Protein 4NOE (pdb70)

Nearest PDB structures (foldseek):
  4noe-assembly1_B-2  TM=1.008E+00  e=4.963E-29  Deinococcus radiodurans
  4noe-assembly1_C-2  TM=1.006E+00  e=1.643E-26  Deinococcus radiodurans
  4noe-assembly1_D-2  TM=1.006E+00  e=1.967E-26  Deinococcus radiodurans
  4noe-assembly1_E-2  TM=9.983E-01  e=3.369E-26  Deinococcus radiodurans
  4hqb-assembly1_A  TM=9.042E-01  e=1.019E-24  Deinococcus radiodurans

Secondary structure (DSSP, 8-state):
-EEEEEE-TT--EEEEEESSGGGHHHHHHHHHHTT-B-S-PPTT-EEE-GGGSTTB-GGGGT-EEE---EEEETTEEEEEEEE--EE-SSSEE--EEEEEEEPPTTS-GGG-EE-GGG-EEEEEEEE-SS---GGGB--/-EEEEEE-TT--EEEEEES-GGGHHHHHHHHHTTT-B-S-PPTT-EEE-GGGSTTB-GGGGT-EE--EEEETTEEEEEEEE--B---B--EEEEEEEPPTTS-GGG-EEEGGGEEEEEEEEE-SS---GGGB--/--EEEEEE-TT--EEEEEES-GGGHHHHHHHHHTTT-B-S-PPTT-EEE-GGGSTTB-GGGGT-EE--EEEETTEEEEEEEE--B--B--EEEEEEEPPTTS-GGG-EE-GGG-EEEEEEEE-SS---GGGB--/---EEEEEE-TTS-EEEEEESSGGGHHHHHHHHHTTT-B-S-PPTTSEEE-GGGSTTB-GGGGT-EE--EEEETTEEEEEEEE------EEEEEEE--TTS-GGG-EEETTTEEEEEEEEE-SS---GGGB--/---EEEEEE-TT--EEEEEES-GGGHHHHHHHHHHTT-B-S-PPTT-EEE-GGGSTTB-GGGGT-EEEE-TT--EEEEETTEEEEEEEE--B---B--EEEEEEEPPTTS-GGG-EE-GGG-EEEEEEEE-SS---GGGB--

GO terms:
  GO:0045002 double-strand break repair via single-strand annealing (P, IDA)
  GO:0003697 single-stranded DNA binding (F, IDA)
  GO:0071465 cellular response to desiccation (P, IEP)
  GO:0071480 cellular response to gamma radiation (P, IEP)
  GO:0006281 DNA repair (P, IMP)

Foldseek 3Di:
DDKFWKQALVRDTDIDDDPDPVCVQVVQLVRLCRLIAGDDQPAVAAEAAQVCPPFFRNSSGSWDWDDCTWIAHSNDTWHWDWDDFDPDPVDGRFTKIWTKDWDDPPDDPSQWDADPPRTTIGGHYMHYHDDDDPSRGDD/DDKFWKLALVRDTDIDDDPDPVCVQVVLLVRLCRQIAGDDQPAVAAEAALVCPPFFSNSSGSWDVPVWIAHSRDTWDWDWDDAVVCGGFTKIWTKDWDDPPDDPRQWDADPPRTTIGGHYMHHHDDDDPSRGDD/DKDKFWKQALVRDIDIDIDPDPVCVQVVQLVRLCRQIAGDDQPAVAAEAAQVCPPFFSNSSGSWDVPVWIAHSRDTWDWDWAPCDVDDFTKIWTKDWDDPPDDPRQWCADPPRTTIGTHYMHYHDDDDPSRGDD/DQKDKFWKLALVRDTDIDIDHGNVCVQVVQLVRLCRQIAGDDAPAVAAEAAQVCPPFFSNSSGSWDVPVWIAHSRDTWDWDWAPPPPFTKIWTKDWDDPPDDPRQWDADPPRTTIGTHYMHHHDDDDPSRGDD/DQKDKFWKLALVRDTDIDIDPHPVCVQVVQLVRLCRLIAGDDQPAVAAEAALVQPVFFSNSSGSKDWDADPVGFTWIAHSRDTWGWDWAPADPVGDFTKIWTKDWDDPPDDPSQWDQDPPRTTIGGHYMHGHDDDDPSRGDD

B-factor: mean 28.87, std 12.93, range [7.07, 87.09]

Sequence (682 aa):
MLQIEFITDLGARVTVNVEHESRLLDVQRHYGRLGWTSGEIPSGGYQFPIENEADFDWSLIGARKWKEELVIHRGHAYRRRELEAVDSRKLKLPAAIKYSRGAKVSDPQHVREKADGDIEYVSLAIFRGGKRQERYAVPMLQIEFITDLGARVTVNVEHESRLLDVQRHYGRLGWTSGEIPSGGYQFPIENEADFDWSLIGARKWELVIHRGHAYRRRELEAVDLKLPAAIKYSRGAKVSDPQHVREKADGDIEYVSLAIFRGGKRQERYAVPTMLQIEFITDLGARVTVNVEHESRLLDVQRHYGRLGWTSGEIPSGGYQFPIENEADFDWSLIGARKWELVIHRGHAYRRRELEAVDKLPAAIKYSRGAKVSDPQHVREKADGDIEYVSLAIFRGGKRQERYAVPFTMLQIEFITDLGARVTVNVEHESRLLDVQRHYGRLGWTSGEIPSGGYQFPIENEADFDWSLIGARKWELVIHRGHAYRRRELEAVLPAAIKYSRGAKVSDPQHVREKADGDIEYVSLAIFRGGKRQERYAVPFTMLQIEFITDLGARVTVNVEHESRLLDVQRHYGRLGWTSGEIPSGGYQFPIENEADFDWSLIGARKWKSPEGEELVIHRGHAYRRRELEAVDLKLPAAIKYSRGAKVSDPQHVREKADGDIEYVSLAIFRGGKRQERYAVP

InterPro domains:
  IPR024305 Single-stranded DNA binding protein DdrB-like [PF12747] (3-133)

Structure (mmCIF, N/CA/C/O backbone):
data_4NOE
#
_entry.id   4NOE
#
_cell.length_a   131.760
_cell.length_b   131.760
_cell.length_c   102.280
_cell.angle_alpha   90.00
_cell.angle_beta   90.00
_cell.angle_gamma   90.00
#
_symmetry.space_group_name_H-M   'P 42 21 2'
#
loop_
_entity.id
_entity.type
_entity.pdbx_description
1 polymer 'Single-stranded DNA-binding protein DdrB'
2 polymer "5'-D(*TP*TP*GP*CP*GP*CP*TP*TP*GP*CP*GP*CP*TP*TP*GP*CP*GP*CP*TP*TP*GP*CP*GP*CP*TP*TP*GP*CP*GP*CP)-3'"
3 non-polymer 'CALCIUM ION'
4 water water
#
loop_
_atom_site.group_PDB
_atom_site.id
_atom_site.type_symbol
_atom_site.label_atom_id
_atom_site.label_alt_id
_atom_site.label_comp_id
_atom_site.label_asym_id
_atom_site.label_entity_id
_atom_site.label_seq_id
_atom_site.pdbx_PDB_ins_code
_atom_site.Cartn_x
_atom_site.Cartn_y
_atom_site.Cartn_z
_atom_site.occupancy
_atom_site.B_iso_or_equiv
_atom_site.auth_seq_id
_atom_site.auth_comp_id
_atom_site.auth_asym_id
_atom_site.auth_atom_id
_atom_site.pdbx_PDB_model_num
ATOM 1 N N . MET A 1 5 ? 20.369 88.143 6.433 1.00 35.73 1 MET A N 1
ATOM 2 C CA . MET A 1 5 ? 19.599 87.879 7.652 1.00 41.52 1 MET A CA 1
ATOM 3 C C . MET A 1 5 ? 20.412 88.113 8.935 1.00 35.89 1 MET A C 1
ATOM 4 O O . MET A 1 5 ? 21.579 87.723 9.033 1.00 33.70 1 MET A O 1
ATOM 6 N N . LEU A 1 6 ? 19.783 88.764 9.908 1.00 28.99 2 LEU A N 1
ATOM 7 C CA . LEU A 1 6 ? 20.382 88.963 11.222 1.00 24.95 2 LEU A CA 1
ATOM 8 C C . LEU A 1 6 ? 19.487 88.324 12.259 1.00 25.00 2 LEU A C 1
ATOM 9 O O . LEU A 1 6 ? 18.318 88.025 11.993 1.00 19.54 2 LEU A O 1
ATOM 14 N N . GLN A 1 7 ? 20.042 88.132 13.449 1.00 15.24 3 GLN A N 1
ATOM 15 C CA . GLN A 1 7 ? 19.246 87.783 14.616 1.00 20.83 3 GLN A CA 1
ATOM 16 C C . GLN A 1 7 ? 19.543 88.824 15.674 1.00 24.84 3 GLN A C 1
ATOM 17 O O . GLN A 1 7 ? 20.696 89.230 15.841 1.00 22.43 3 GLN A O 1
ATOM 23 N N . ILE A 1 8 ? 18.514 89.263 16.386 1.00 13.26 4 ILE A N 1
ATOM 24 C CA . ILE A 1 8 ? 18.743 90.132 17.528 1.00 12.76 4 ILE A CA 1
ATOM 25 C C . ILE A 1 8 ? 18.158 89.485 18.777 1.00 17.39 4 ILE A C 1
ATOM 26 O O . ILE A 1 8 ? 17.035 88.951 18.749 1.00 21.16 4 ILE A O 1
ATOM 31 N N . GLU A 1 9 ? 18.935 89.502 19.859 1.00 17.15 5 GLU A N 1
ATOM 32 C CA . GLU A 1 9 ? 18.506 88.935 21.131 1.00 19.75 5 GLU A CA 1
ATOM 33 C C . GLU A 1 9 ? 17.964 90.024 22.042 1.00 29.74 5 GLU A C 1
ATOM 34 O O . GLU A 1 9 ? 18.660 91.006 22.330 1.00 16.65 5 GLU A O 1
ATOM 40 N N . PHE A 1 10 ? 16.750 89.811 22.539 1.00 11.02 6 PHE A N 1
ATOM 41 C CA . PHE A 1 10 ? 16.078 90.776 23.385 1.00 15.49 6 PHE A CA 1
ATOM 42 C C . PHE A 1 10 ? 15.928 90.193 24.784 1.00 17.15 6 PHE A C 1
ATOM 43 O O . PHE A 1 10 ? 16.018 88.987 24.962 1.00 11.75 6 PHE A O 1
ATOM 51 N N . ILE A 1 11 ? 15.712 91.067 25.762 1.00 13.45 7 ILE A N 1
ATOM 52 C CA . ILE A 1 11 ? 15.178 90.694 27.060 1.00 12.45 7 ILE A CA 1
ATOM 53 C C . ILE A 1 11 ? 13.801 91.329 27.062 1.00 18.33 7 ILE A C 1
ATOM 54 O O . ILE A 1 11 ? 13.676 92.552 26.873 1.00 10.48 7 ILE A O 1
ATOM 59 N N . THR A 1 12 ? 12.755 90.523 27.226 1.00 13.91 8 THR A N 1
ATOM 60 C CA . THR A 1 12 ? 11.406 91.078 27.117 1.00 11.95 8 THR A CA 1
ATOM 61 C C . THR A 1 12 ? 11.026 91.870 28.353 1.00 13.78 8 THR A C 1
ATOM 62 O O . THR A 1 12 ? 11.828 92.038 29.287 1.00 11.86 8 THR A O 1
ATOM 66 N N . ASP A 1 13 ? 9.796 92.377 28.347 1.00 17.58 9 ASP A N 1
ATOM 67 C CA . ASP A 1 13 ? 9.260 93.105 29.489 1.00 20.02 9 ASP A CA 1
ATOM 68 C C . ASP A 1 13 ? 9.062 92.153 30.661 1.00 18.14 9 ASP A C 1
ATOM 69 O O . ASP A 1 13 ? 8.889 92.583 31.792 1.00 21.30 9 ASP A O 1
ATOM 74 N N . LEU A 1 14 ? 9.095 90.852 30.389 1.00 18.37 10 LEU A N 1
ATOM 75 C CA . LEU A 1 14 ? 8.990 89.848 31.448 1.00 16.96 10 LEU A CA 1
ATOM 76 C C . LEU A 1 14 ? 10.370 89.278 31.810 1.00 20.88 10 LEU A C 1
ATOM 77 O O . LEU A 1 14 ? 10.474 88.308 32.579 1.00 19.98 10 LEU A O 1
ATOM 82 N N . GLY A 1 15 ? 11.436 89.872 31.262 1.00 15.37 11 GLY A N 1
ATOM 83 C CA . GLY A 1 15 ? 12.790 89.378 31.529 1.00 10.14 11 GLY A CA 1
ATOM 84 C C . GLY A 1 15 ? 13.226 88.178 30.694 1.00 15.96 11 GLY A C 1
ATOM 85 O O . GLY A 1 15 ? 14.364 87.706 30.818 1.00 18.01 11 GLY A O 1
ATOM 86 N N . ALA A 1 16 ? 12.345 87.682 29.824 1.00 11.56 12 ALA A N 1
ATOM 87 C CA . ALA A 1 16 ? 12.685 86.484 29.042 1.00 12.69 12 ALA A CA 1
ATOM 88 C C . ALA A 1 16 ? 13.692 86.768 27.938 1.00 15.18 12 ALA A C 1
ATOM 89 O O . ALA A 1 16 ? 13.697 87.849 27.340 1.00 10.57 12 ALA A O 1
ATOM 91 N N . ARG A 1 17 ? 14.551 85.788 27.679 1.00 17.65 13 ARG A N 1
ATOM 92 C CA . ARG A 1 17 ? 15.592 85.925 26.675 1.00 18.93 13 ARG A CA 1
ATOM 93 C C . ARG A 1 17 ? 15.099 85.378 25.340 1.00 14.92 13 ARG A C 1
ATOM 94 O O . ARG A 1 17 ? 15.035 84.162 25.126 1.00 15.24 13 ARG A O 1
ATOM 102 N N . VAL A 1 18 ? 14.758 86.292 24.444 1.00 14.38 14 VAL A N 1
ATOM 103 C CA . VAL A 1 18 ? 14.072 85.950 23.205 1.00 13.52 14 VAL A CA 1
ATOM 104 C C . VAL A 1 18 ? 14.871 86.415 21.982 1.00 19.94 14 VAL A C 1
ATOM 105 O O . VAL A 1 18 ? 15.330 87.563 21.922 1.00 20.17 14 VAL A O 1
ATOM 109 N N . THR A 1 19 ? 15.029 85.532 21.003 1.00 12.10 15 THR A N 1
ATOM 110 C CA . THR A 1 19 ? 15.747 85.885 19.783 1.00 18.15 15 THR A CA 1
ATOM 111 C C . THR A 1 19 ? 14.789 86.065 18.609 1.00 20.19 15 THR A C 1
ATOM 112 O O . THR A 1 19 ? 13.890 85.235 18.389 1.00 18.27 15 THR A O 1
ATOM 116 N N . VAL A 1 20 ? 14.993 87.156 17.870 1.00 17.01 16 VAL A N 1
ATOM 117 C CA . VAL A 1 20 ? 14.167 87.526 16.718 1.00 17.07 16 VAL A CA 1
ATOM 118 C C . VAL A 1 20 ? 14.987 87.467 15.436 1.00 18.22 16 VAL A C 1
ATOM 119 O O . VAL A 1 20 ? 16.142 87.906 15.407 1.00 14.37 16 VAL A O 1
ATOM 123 N N . ASN A 1 21 ? 14.393 86.930 14.376 1.00 20.85 17 ASN A N 1
ATOM 124 C CA . ASN A 1 21 ? 15.030 86.939 13.069 1.00 24.82 17 ASN A CA 1
ATOM 125 C C . ASN A 1 21 ? 14.612 88.146 12.248 1.00 25.77 17 ASN A C 1
ATOM 126 O O . ASN A 1 21 ? 13.444 88.533 12.227 1.00 30.72 17 ASN A O 1
ATOM 131 N N . VAL A 1 22 ? 15.600 88.746 11.595 1.00 21.49 18 VAL A N 1
ATOM 132 C CA . VAL A 1 22 ? 15.416 89.947 10.796 1.00 29.56 18 VAL A CA 1
ATOM 133 C C . VAL A 1 22 ? 15.921 89.617 9.391 1.00 35.76 18 VAL A C 1
ATOM 134 O O . VAL A 1 22 ? 17.097 89.266 9.206 1.00 33.01 18 VAL A O 1
ATOM 138 N N . GLU A 1 23 ? 15.028 89.696 8.413 1.00 41.50 19 GLU A N 1
ATOM 139 C CA . GLU A 1 23 ? 15.306 89.168 7.073 1.00 45.11 19 GLU A CA 1
ATOM 140 C C . GLU A 1 23 ? 16.419 89.923 6.357 1.00 44.91 19 GLU A C 1
ATOM 141 O O . GLU A 1 23 ? 17.194 89.330 5.604 1.00 50.62 19 GLU A O 1
ATOM 143 N N . HIS A 1 24 ? 16.498 91.227 6.596 1.00 37.49 20 HIS A N 1
ATOM 144 C CA . HIS A 1 24 ? 17.531 92.053 5.980 1.00 41.38 20 HIS A CA 1
ATOM 145 C C . HIS A 1 24 ? 17.974 93.161 6.928 1.00 41.18 20 HIS A C 1
ATOM 146 O O . HIS A 1 24 ? 17.158 93.718 7.666 1.00 43.35 20 HIS A O 1
ATOM 148 N N . GLU A 1 25 ? 19.264 93.483 6.886 1.00 34.69 21 GLU A N 1
ATOM 149 C CA . GLU A 1 25 ? 19.894 94.384 7.854 1.00 32.45 21 GLU A CA 1
ATOM 150 C C . GLU A 1 25 ? 19.394 95.829 7.820 1.00 36.24 21 GLU A C 1
ATOM 151 O O . GLU A 1 25 ? 19.578 96.576 8.789 1.00 36.15 21 GLU A O 1
ATOM 153 N N . SER A 1 26 ? 18.774 96.223 6.710 1.00 31.25 22 SER A N 1
ATOM 154 C CA . SER A 1 26 ? 18.255 97.582 6.564 1.00 36.93 22 SER A CA 1
ATOM 155 C C . SER A 1 26 ? 17.062 97.769 7.490 1.00 40.00 22 SER A C 1
ATOM 156 O O . SER A 1 26 ? 16.709 98.895 7.855 1.00 39.54 22 SER A O 1
ATOM 159 N N . ARG A 1 27 ? 16.447 96.655 7.873 1.00 31.01 23 ARG A N 1
ATOM 160 C CA . ARG A 1 27 ? 15.298 96.700 8.759 1.00 29.12 23 ARG A CA 1
ATOM 161 C C . ARG A 1 27 ? 15.686 96.608 10.234 1.00 27.53 23 ARG A C 1
ATOM 162 O O . ARG A 1 27 ? 14.801 96.605 11.104 1.00 29.20 23 ARG A O 1
ATOM 164 N N . LEU A 1 28 ? 16.988 96.546 10.524 1.00 25.53 24 LEU A N 1
ATOM 165 C CA . LEU A 1 28 ? 17.451 96.334 11.910 1.00 21.47 24 LEU A CA 1
ATOM 166 C C . LEU A 1 28 ? 16.828 97.312 12.904 1.00 23.21 24 LEU A C 1
ATOM 167 O O . LEU A 1 28 ? 16.220 96.892 13.895 1.00 20.61 24 LEU A O 1
ATOM 172 N N . LEU A 1 29 ? 16.970 98.607 12.629 1.00 22.64 25 LEU A N 1
ATOM 173 C CA . LEU A 1 29 ? 16.470 99.639 13.541 1.00 24.06 25 LEU A CA 1
ATOM 174 C C . LEU A 1 29 ? 14.943 99.644 13.661 1.00 25.48 25 LEU A C 1
ATOM 175 O O . LEU A 1 29 ? 14.410 99.956 14.728 1.00 28.97 25 LEU A O 1
ATOM 180 N N . ASP A 1 30 ? 14.250 99.287 12.580 1.00 21.66 26 ASP A N 1
ATOM 181 C CA . ASP A 1 30 ? 12.783 99.154 12.600 1.00 20.80 26 ASP A CA 1
ATOM 182 C C . ASP A 1 30 ? 12.339 98.102 13.616 1.00 21.07 26 ASP A C 1
ATOM 183 O O . ASP A 1 30 ? 11.367 98.305 14.361 1.00 17.46 26 ASP A O 1
ATOM 188 N N . VAL A 1 31 ? 13.045 96.976 13.615 1.00 14.62 27 VAL A N 1
ATOM 189 C CA . VAL A 1 31 ? 12.757 95.865 14.510 1.00 15.25 27 VAL A CA 1
ATOM 190 C C . VAL A 1 31 ? 13.123 96.248 15.945 1.00 17.79 27 VAL A C 1
ATOM 191 O O . VAL A 1 31 ? 12.442 95.848 16.892 1.00 14.96 27 VAL A O 1
ATOM 195 N N . GLN A 1 32 ? 14.183 97.040 16.104 1.00 16.59 28 GLN A N 1
ATOM 196 C CA . GLN A 1 32 ? 14.577 97.507 17.434 1.00 23.44 28 GLN A CA 1
ATOM 197 C C . GLN A 1 32 ? 13.536 98.453 18.005 1.00 20.13 28 GLN A C 1
ATOM 198 O O . GLN A 1 32 ? 13.182 98.349 19.173 1.00 18.03 28 GLN A O 1
ATOM 204 N N . ARG A 1 33 ? 13.054 99.378 17.179 1.00 17.79 29 ARG A N 1
ATOM 205 C CA . ARG A 1 33 ? 11.983 100.283 17.580 1.00 20.70 29 ARG A CA 1
ATOM 206 C C . ARG A 1 33 ? 10.694 99.540 17.936 1.00 19.63 29 ARG A C 1
ATOM 207 O O . ARG A 1 33 ? 10.046 99.846 18.940 1.00 21.79 29 ARG A O 1
ATOM 215 N N . HIS A 1 34 ? 10.318 98.586 17.093 1.00 16.52 30 HIS A N 1
ATOM 216 C CA . HIS A 1 34 ? 9.073 97.842 17.269 1.00 15.42 30 HIS A CA 1
ATOM 217 C C . HIS A 1 34 ? 9.016 97.136 18.617 1.00 17.55 30 HIS A C 1
ATOM 218 O O . HIS A 1 34 ? 8.047 97.276 19.352 1.00 19.45 30 HIS A O 1
ATOM 225 N N . TYR A 1 35 ? 10.051 96.372 18.945 1.00 21.89 31 TYR A N 1
ATOM 226 C CA . TYR A 1 35 ? 10.042 95.651 20.214 1.00 22.60 31 TYR A CA 1
ATOM 227 C C . TYR A 1 35 ? 10.418 96.552 21.393 1.00 16.50 31 TYR A C 1
ATOM 228 O O . TYR A 1 35 ? 9.983 96.324 22.519 1.00 11.81 31 TYR A O 1
ATOM 237 N N . GLY A 1 36 ? 11.224 97.577 21.138 1.00 13.59 32 GLY A N 1
ATOM 238 C CA . GLY A 1 36 ? 11.603 98.507 22.191 1.00 16.23 32 GLY A CA 1
ATOM 239 C C . GLY A 1 36 ? 10.408 99.295 22.703 1.00 21.58 32 GLY A C 1
ATOM 240 O O . GLY A 1 36 ? 10.357 99.709 23.876 1.00 16.35 32 GLY A O 1
ATOM 241 N N . ARG A 1 37 ? 9.436 99.504 21.818 1.00 14.78 33 ARG A N 1
ATOM 242 C CA . ARG A 1 37 ? 8.192 100.141 22.208 1.00 18.68 33 ARG A CA 1
ATOM 243 C C . ARG A 1 37 ? 7.453 99.246 23.209 1.00 23.32 33 ARG A C 1
ATOM 244 O O . ARG A 1 37 ? 6.772 99.743 24.099 1.00 23.81 33 ARG A O 1
ATOM 247 N N . LEU A 1 38 ? 7.611 97.930 23.067 1.00 21.91 34 LEU A N 1
ATOM 248 C CA . LEU A 1 38 ? 7.057 96.978 24.028 1.00 24.86 34 LEU A CA 1
ATOM 249 C C . LEU A 1 38 ? 7.901 96.855 25.295 1.00 23.53 34 LEU A C 1
ATOM 250 O O . LEU A 1 38 ? 7.623 96.010 26.143 1.00 29.23 34 LEU A O 1
ATOM 255 N N . GLY A 1 39 ? 8.933 97.680 25.431 1.00 17.02 35 GLY A N 1
ATOM 256 C CA . GLY A 1 39 ? 9.744 97.635 26.639 1.00 12.21 35 GLY A CA 1
ATOM 257 C C . GLY A 1 39 ? 10.832 96.575 26.555 1.00 22.72 35 GLY A C 1
ATOM 258 O O . GLY A 1 39 ? 11.544 96.347 27.533 1.00 19.33 35 GLY A O 1
ATOM 259 N N . TRP A 1 40 ? 10.975 95.924 25.398 1.00 17.19 36 TRP A N 1
ATOM 260 C CA . TRP A 1 40 ? 12.043 94.946 25.244 1.00 14.00 36 TRP A CA 1
ATOM 261 C C . TRP A 1 40 ? 13.379 95.677 25.074 1.00 16.43 36 TRP A C 1
ATOM 262 O O . TRP A 1 40 ? 13.448 96.737 24.454 1.00 19.68 36 TRP A O 1
ATOM 273 N N . THR A 1 41 ? 14.444 95.107 25.617 1.00 16.12 37 THR A N 1
ATOM 274 C CA . THR A 1 41 ? 15.761 95.694 25.461 1.00 15.77 37 THR A CA 1
ATOM 275 C C . THR A 1 41 ? 16.716 94.649 24.906 1.00 20.29 37 THR A C 1
ATOM 276 O O . THR A 1 41 ? 16.501 93.438 25.077 1.00 15.95 37 THR A O 1
ATOM 280 N N . SER A 1 42 ? 17.767 95.110 24.234 1.00 10.89 38 SER A N 1
ATOM 281 C CA . SER A 1 42 ? 18.768 94.197 23.710 1.00 18.13 38 SER A CA 1
ATOM 282 C C . SER A 1 42 ? 20.137 94.638 24.220 1.00 18.11 38 SER A C 1
ATOM 283 O O . SER A 1 42 ? 20.535 95.796 24.046 1.00 14.49 38 SER A O 1
ATOM 286 N N . GLY A 1 43 ? 20.847 93.726 24.871 1.00 16.45 39 GLY A N 1
ATOM 287 C CA . GLY A 1 43 ? 22.149 94.052 25.433 1.00 19.57 39 GLY A CA 1
ATOM 288 C C . GLY A 1 43 ? 22.030 94.734 26.788 1.00 20.61 39 GLY A C 1
ATOM 289 O O . GLY A 1 43 ? 20.941 94.821 27.352 1.00 22.89 39 GLY A O 1
ATOM 290 N N . GLU A 1 44 ? 23.145 95.226 27.309 1.00 19.63 40 GLU A N 1
ATOM 291 C CA . GLU A 1 44 ? 23.158 95.821 28.643 1.00 25.88 40 GLU A CA 1
ATOM 292 C C . GLU A 1 44 ? 23.302 97.323 28.531 1.00 21.06 40 GLU A C 1
ATOM 293 O O . GLU A 1 44 ? 23.718 97.830 27.488 1.00 21.54 40 GLU A O 1
ATOM 299 N N . ILE A 1 45 ? 22.982 98.043 29.598 1.00 18.66 41 ILE A N 1
ATOM 300 C CA . ILE A 1 45 ? 23.377 99.448 29.663 1.00 16.81 41 ILE A CA 1
ATOM 301 C C . ILE A 1 45 ? 24.902 99.478 29.757 1.00 18.68 41 ILE A C 1
ATOM 302 O O . ILE A 1 45 ? 25.468 98.886 30.663 1.00 12.67 41 ILE A O 1
ATOM 307 N N . PRO A 1 46 ? 25.580 100.142 28.802 1.00 14.45 42 PRO A N 1
ATOM 308 C CA . PRO A 1 46 ? 27.041 100.227 28.900 1.00 15.04 42 PRO A CA 1
ATOM 309 C C . PRO A 1 46 ? 27.414 100.930 30.206 1.00 15.58 42 PRO A C 1
ATOM 310 O O . PRO A 1 46 ? 26.610 101.746 30.702 1.00 15.03 42 PRO A O 1
ATOM 314 N N . SER A 1 47 ? 28.576 100.603 30.778 1.00 16.91 43 SER A N 1
ATOM 315 C CA . SER A 1 47 ? 29.017 101.265 32.011 1.00 16.94 43 SER A CA 1
ATOM 316 C C . SER A 1 47 ? 29.105 102.765 31.770 1.00 14.56 43 SER A C 1
ATOM 317 O O . SER A 1 47 ? 29.583 103.211 30.728 1.00 14.63 43 SER A O 1
ATOM 320 N N . GLY A 1 48 ? 28.598 103.550 32.711 1.00 13.93 44 GLY A N 1
ATOM 321 C CA . GLY A 1 48 ? 28.567 104.984 32.523 1.00 13.35 44 GLY A CA 1
ATOM 322 C C . GLY A 1 48 ? 27.318 105.457 31.815 1.00 14.55 44 GLY A C 1
ATOM 323 O O . GLY A 1 48 ? 27.051 106.659 31.772 1.00 10.09 44 GLY A O 1
ATOM 324 N N . GLY A 1 49 ? 26.549 104.520 31.271 1.00 16.26 45 GLY A N 1
ATOM 325 C CA . GLY A 1 49 ? 25.374 104.871 30.479 1.00 15.34 45 GLY A CA 1
ATOM 326 C C . GLY A 1 49 ? 25.703 104.785 28.998 1.00 13.55 45 GLY A C 1
ATOM 327 O O . GLY A 1 49 ? 26.887 104.777 28.615 1.00 15.06 45 GLY A O 1
ATOM 328 N N . TYR A 1 50 ? 24.680 104.685 28.152 1.00 10.28 46 TYR A N 1
ATOM 329 C CA . TYR A 1 50 ? 24.921 104.821 26.728 1.00 15.43 46 TYR A CA 1
ATOM 330 C C . TYR A 1 50 ? 25.535 106.207 26.519 1.00 21.14 46 TYR A C 1
ATOM 331 O O . TYR A 1 50 ? 25.223 107.157 27.246 1.00 22.83 46 TYR A O 1
ATOM 340 N N . GLN A 1 51 ? 26.414 106.329 25.539 1.00 23.03 47 GLN A N 1
ATOM 341 C CA . GLN A 1 51 ? 26.908 107.643 25.158 1.00 21.12 47 GLN A CA 1
ATOM 342 C C . GLN A 1 51 ? 26.383 107.991 23.762 1.00 22.63 47 GLN A C 1
ATOM 343 O O . GLN A 1 51 ? 26.675 107.283 22.801 1.00 22.71 47 GLN A O 1
ATOM 345 N N . PHE A 1 52 ? 25.591 109.058 23.656 1.00 20.37 48 PHE A N 1
ATOM 346 C CA . PHE A 1 52 ? 25.020 109.494 22.371 1.00 23.24 48 PHE A CA 1
ATOM 347 C C . PHE A 1 52 ? 25.408 110.947 22.029 1.00 20.92 48 PHE A C 1
ATOM 348 O O . PHE A 1 52 ? 25.778 111.716 22.918 1.00 16.07 48 PHE A O 1
ATOM 356 N N . PRO A 1 53 ? 25.334 111.327 20.740 1.00 17.30 49 PRO A N 1
ATOM 357 C CA . PRO A 1 53 ? 25.733 112.698 20.380 1.00 26.22 49 PRO A CA 1
ATOM 358 C C . PRO A 1 53 ? 24.812 113.736 21.015 1.00 25.79 49 PRO A C 1
ATOM 359 O O . PRO A 1 53 ? 23.610 113.468 21.150 1.00 26.27 49 PRO A O 1
ATOM 363 N N . ILE A 1 54 ? 25.349 114.896 21.392 1.00 13.87 50 ILE A N 1
ATOM 364 C CA . ILE A 1 54 ? 24.533 115.891 22.082 1.00 24.74 50 ILE A CA 1
ATOM 365 C C . ILE A 1 54 ? 23.360 116.350 21.206 1.00 25.70 50 ILE A C 1
ATOM 366 O O . ILE A 1 54 ? 22.243 116.541 21.693 1.00 19.40 50 ILE A O 1
ATOM 371 N N . GLU A 1 55 ? 23.589 116.486 19.907 1.00 24.21 51 GLU A N 1
ATOM 372 C CA . GLU A 1 55 ? 22.516 116.977 19.053 1.00 29.97 51 GLU A CA 1
ATOM 373 C C . GLU A 1 55 ? 21.537 115.863 18.695 1.00 25.14 51 GLU A C 1
ATOM 374 O O . GLU A 1 55 ? 20.665 116.037 17.845 1.00 29.06 51 GLU A O 1
ATOM 380 N N . ASN A 1 56 ? 21.662 114.719 19.357 1.00 23.13 52 ASN A N 1
ATOM 381 C CA . ASN A 1 56 ? 20.630 113.690 19.230 1.00 22.79 52 ASN A CA 1
ATOM 382 C C . ASN A 1 56 ? 19.623 113.720 20.369 1.00 25.29 52 ASN A C 1
ATOM 383 O O . ASN A 1 56 ? 18.581 113.074 20.289 1.00 23.25 52 ASN A O 1
ATOM 388 N N . GLU A 1 57 ? 19.922 114.496 21.412 1.00 24.48 53 GLU A N 1
ATOM 389 C CA . GLU A 1 57 ? 19.110 114.481 22.631 1.00 24.43 53 GLU A CA 1
ATOM 390 C C . GLU A 1 57 ? 17.668 114.955 22.435 1.00 18.09 53 GLU A C 1
ATOM 391 O O . GLU A 1 57 ? 16.736 114.300 22.895 1.00 17.10 53 GLU A O 1
ATOM 397 N N . ALA A 1 58 ? 17.483 116.079 21.750 1.00 21.24 54 ALA A N 1
ATOM 398 C CA . ALA A 1 58 ? 16.164 116.726 21.682 1.00 24.27 54 ALA A CA 1
ATOM 399 C C . ALA A 1 58 ? 15.072 115.839 21.091 1.00 23.76 54 ALA A C 1
ATOM 400 O O . ALA A 1 58 ? 13.915 115.887 21.535 1.00 26.84 54 ALA A O 1
ATOM 402 N N . ASP A 1 59 ? 15.443 115.018 20.108 1.00 28.48 55 ASP A N 1
ATOM 403 C CA . ASP A 1 59 ? 14.464 114.196 19.400 1.00 18.72 55 ASP A CA 1
ATOM 404 C C . ASP A 1 59 ? 14.852 112.728 19.363 1.00 21.28 55 ASP A C 1
ATOM 405 O O . ASP A 1 59 ? 14.478 111.985 18.435 1.00 15.93 55 ASP A O 1
ATOM 410 N N . PHE A 1 60 ? 15.589 112.301 20.382 1.00 21.28 56 PHE A N 1
ATOM 411 C CA . PHE A 1 60 ? 16.068 110.930 20.448 1.00 17.85 56 PHE A CA 1
ATOM 412 C C . PHE A 1 60 ? 14.916 109.934 20.516 1.00 19.85 56 PHE A C 1
ATOM 413 O O . PHE A 1 60 ? 13.942 110.145 21.233 1.00 23.59 56 PHE A O 1
ATOM 421 N N . ASP A 1 61 ? 15.021 108.848 19.762 1.00 26.13 57 ASP A N 1
ATOM 422 C CA . ASP A 1 61 ? 13.982 107.820 19.809 1.00 25.06 57 ASP A CA 1
ATOM 423 C C . ASP A 1 61 ? 14.258 106.800 20.908 1.00 19.03 57 ASP A C 1
ATOM 424 O O . ASP A 1 61 ? 14.963 105.802 20.696 1.00 15.01 57 ASP A O 1
ATOM 429 N N . TRP A 1 62 ? 13.665 107.022 22.069 1.00 17.72 58 TRP A N 1
ATOM 430 C CA . TRP A 1 62 ? 13.955 106.182 23.222 1.00 19.95 58 TRP A CA 1
ATOM 431 C C . TRP A 1 62 ? 13.608 104.702 23.040 1.00 21.16 58 TRP A C 1
ATOM 432 O O . TRP A 1 62 ? 14.182 103.850 23.714 1.00 18.44 58 TRP A O 1
ATOM 443 N N . SER A 1 63 ? 12.688 104.384 22.132 1.00 11.93 59 SER A N 1
ATOM 444 C CA . SER A 1 63 ? 12.312 102.979 21.940 1.00 17.40 59 SER A CA 1
ATOM 445 C C . SER A 1 63 ? 13.489 102.167 21.424 1.00 13.39 59 SER A C 1
ATOM 446 O O . SER A 1 63 ? 13.487 100.935 21.504 1.00 18.74 59 SER A O 1
ATOM 449 N N . LEU A 1 64 ? 14.492 102.857 20.886 1.00 13.73 60 LEU A N 1
ATOM 450 C CA . LEU A 1 64 ? 15.695 102.197 20.371 1.00 13.49 60 LEU A CA 1
ATOM 451 C C . LEU A 1 64 ? 16.431 101.451 21.489 1.00 21.35 60 LEU A C 1
ATOM 452 O O . LEU A 1 64 ? 17.131 100.475 21.233 1.00 19.01 60 LEU A O 1
ATOM 457 N N . ILE A 1 65 ? 16.281 101.913 22.726 1.00 22.03 61 ILE A N 1
ATOM 458 C CA . ILE A 1 65 ? 16.875 101.207 23.858 1.00 14.63 61 ILE A CA 1
ATOM 459 C C . ILE A 1 65 ? 15.769 100.693 24.785 1.00 23.59 61 ILE A C 1
ATOM 460 O O . ILE A 1 65 ? 15.999 100.420 25.969 1.00 17.79 61 ILE A O 1
ATOM 465 N N . GLY A 1 66 ? 14.560 100.570 24.246 1.00 19.84 62 GLY A N 1
ATOM 466 C CA . GLY A 1 66 ? 13.460 100.016 25.018 1.00 20.64 62 GLY A CA 1
ATOM 467 C C . GLY A 1 66 ? 12.988 100.903 26.154 1.00 15.18 62 GLY A C 1
ATOM 468 O O . GLY A 1 66 ? 12.381 100.427 27.110 1.00 16.19 62 GLY A O 1
ATOM 469 N N . ALA A 1 67 ? 13.263 102.197 26.048 1.00 18.72 63 ALA A N 1
ATOM 470 C CA . ALA A 1 67 ? 12.832 103.160 27.051 1.00 16.87 63 ALA A CA 1
ATOM 471 C C . ALA A 1 67 ? 11.671 103.992 26.514 1.00 18.62 63 ALA A C 1
ATOM 472 O O . ALA A 1 67 ? 11.380 103.939 25.328 1.00 14.02 63 ALA A O 1
ATOM 474 N N . ARG A 1 68 ? 11.022 104.765 27.383 1.00 17.83 64 ARG A N 1
ATOM 475 C CA . ARG A 1 68 ? 9.986 105.705 26.956 1.00 18.87 64 ARG A CA 1
ATOM 476 C C . ARG A 1 68 ? 9.905 106.917 27.880 1.00 20.58 64 ARG A C 1
ATOM 477 O O . ARG A 1 68 ? 10.198 106.809 29.067 1.00 18.58 64 ARG A O 1
ATOM 485 N N . LYS A 1 69 ? 9.487 108.061 27.344 1.00 23.63 65 LYS A N 1
ATOM 486 C CA . LYS A 1 69 ? 9.251 109.251 28.171 1.00 30.90 65 LYS A CA 1
ATOM 487 C C . LYS A 1 69 ? 7.920 109.175 28.931 1.00 33.46 65 LYS A C 1
ATOM 488 O O . LYS A 1 69 ? 6.968 108.561 28.459 1.00 31.16 65 LYS A O 1
ATOM 490 N N . TRP A 1 70 ? 7.870 109.784 30.115 1.00 35.28 66 TRP A N 1
ATOM 491 C CA . TRP A 1 70 ? 6.649 109.809 30.922 1.00 35.94 66 TRP A CA 1
ATOM 492 C C . TRP A 1 70 ? 6.582 111.055 31.802 1.00 43.64 66 TRP A C 1
ATOM 493 O O . TRP A 1 70 ? 7.618 111.563 32.248 1.00 44.13 66 TRP A O 1
ATOM 495 N N . LYS A 1 71 ? 5.361 111.531 32.051 1.00 44.31 67 LYS A N 1
ATOM 496 C CA . LYS A 1 71 ? 5.127 112.700 32.893 1.00 44.71 67 LYS A CA 1
ATOM 497 C C . LYS A 1 71 ? 4.612 112.298 34.276 1.00 48.44 67 LYS A C 1
ATOM 498 O O . LYS A 1 71 ? 5.214 112.641 35.301 1.00 47.41 67 LYS A O 1
ATOM 500 N N . GLU A 1 76 ? 6.904 116.744 35.621 1.00 38.07 72 GLU A N 1
ATOM 501 C CA . GLU A 1 76 ? 8.247 116.310 35.271 1.00 44.91 72 GLU A CA 1
ATOM 502 C C . GLU A 1 76 ? 8.294 115.280 34.153 1.00 39.48 72 GLU A C 1
ATOM 503 O O . GLU A 1 76 ? 7.530 114.309 34.156 1.00 39.75 72 GLU A O 1
ATOM 504 N N . GLU A 1 77 ? 9.187 115.498 33.189 1.00 31.68 73 GLU A N 1
ATOM 505 C CA . GLU A 1 77 ? 9.400 114.535 32.112 1.00 34.35 73 GLU A CA 1
ATOM 506 C C . GLU A 1 77 ? 10.536 113.562 32.466 1.00 31.04 73 GLU A C 1
ATOM 507 O O . GLU A 1 77 ? 11.708 113.942 32.537 1.00 29.64 73 GLU A O 1
ATOM 509 N N . LEU A 1 78 ? 10.171 112.307 32.700 1.00 24.85 74 LEU A N 1
ATOM 510 C CA . LEU A 1 78 ? 11.140 111.274 33.051 1.00 27.50 74 LEU A CA 1
ATOM 511 C C . LEU A 1 78 ? 11.301 110.281 31.905 1.00 24.64 74 LEU A C 1
ATOM 512 O O . LEU A 1 78 ? 10.437 110.192 31.030 1.00 23.08 74 LEU A O 1
ATOM 517 N N . VAL A 1 79 ? 12.411 109.547 31.907 1.00 19.79 75 VAL A N 1
ATOM 518 C CA . VAL A 1 79 ? 12.550 108.398 31.028 1.00 18.46 75 VAL A CA 1
ATOM 519 C C . VAL A 1 79 ? 12.386 107.128 31.861 1.00 20.16 75 VAL A C 1
ATOM 520 O O . VAL A 1 79 ? 13.004 106.999 32.923 1.00 22.11 75 VAL A O 1
ATOM 524 N N . ILE A 1 80 ? 11.520 106.221 31.406 1.00 11.79 76 ILE A N 1
ATOM 525 C CA . ILE A 1 80 ? 11.336 104.923 32.053 1.00 15.97 76 ILE A CA 1
ATOM 526 C C . ILE A 1 80 ? 12.095 103.858 31.269 1.00 22.95 76 ILE A C 1
ATOM 527 O O . ILE A 1 80 ? 11.963 103.785 30.043 1.00 20.71 76 ILE A O 1
ATOM 532 N N . HIS A 1 81 ? 12.874 103.035 31.971 1.00 14.41 77 HIS A N 1
ATOM 533 C CA . HIS A 1 81 ? 13.672 101.980 31.348 1.00 14.12 77 HIS A CA 1
ATOM 534 C C . HIS A 1 81 ? 13.797 100.848 32.356 1.00 18.48 77 HIS A C 1
ATOM 535 O O . HIS A 1 81 ? 14.316 101.066 33.461 1.00 13.88 77 HIS A O 1
ATOM 542 N N . ARG A 1 82 ? 13.328 99.657 31.977 1.00 16.18 78 ARG A N 1
ATOM 543 C CA . ARG A 1 82 ? 13.319 98.486 32.861 1.00 23.69 78 ARG A CA 1
ATOM 544 C C . ARG A 1 82 ? 12.624 98.771 34.181 1.00 19.97 78 ARG A C 1
ATOM 545 O O . ARG A 1 82 ? 13.096 98.364 35.243 1.00 22.97 78 ARG A O 1
ATOM 553 N N . GLY A 1 83 ? 11.518 99.494 34.113 1.00 17.79 79 GLY A N 1
ATOM 554 C CA . GLY A 1 83 ? 10.768 99.837 35.303 1.00 14.26 79 GLY A CA 1
ATOM 555 C C . GLY A 1 83 ? 11.458 100.783 36.268 1.00 19.90 79 GLY A C 1
ATOM 556 O O . GLY A 1 83 ? 11.009 100.927 37.405 1.00 23.33 79 GLY A O 1
ATOM 557 N N . HIS A 1 84 ? 12.537 101.435 35.839 1.00 15.60 80 HIS A N 1
ATOM 558 C CA . HIS A 1 84 ? 13.144 102.507 36.651 1.00 12.61 80 HIS A CA 1
ATOM 559 C C . HIS A 1 84 ? 12.925 103.878 36.007 1.00 16.94 80 HIS A C 1
ATOM 560 O O . HIS A 1 84 ? 12.832 103.992 34.775 1.00 17.77 80 HIS A O 1
ATOM 567 N N . ALA A 1 85 ? 12.872 104.920 36.835 1.00 15.26 81 ALA A N 1
ATOM 568 C CA . ALA A 1 85 ? 12.668 106.300 36.358 1.00 15.83 81 ALA A CA 1
ATOM 569 C C . ALA A 1 85 ? 13.987 107.067 36.326 1.00 16.62 81 ALA A C 1
ATOM 570 O O . ALA A 1 85 ? 14.703 107.112 37.328 1.00 20.03 81 ALA A O 1
ATOM 572 N N . TYR A 1 86 ? 14.320 107.663 35.185 1.00 14.95 82 TYR A N 1
ATOM 573 C CA . TYR A 1 86 ? 15.554 108.440 35.083 1.00 13.93 82 TYR A CA 1
ATOM 574 C C . TYR A 1 86 ? 15.230 109.913 34.862 1.00 13.97 82 TYR A C 1
ATOM 575 O O . TYR A 1 86 ? 14.296 110.246 34.134 1.00 14.71 82 TYR A O 1
ATOM 584 N N . ARG A 1 87 ? 16.001 110.778 35.508 1.00 14.66 83 ARG A N 1
ATOM 585 C CA . ARG A 1 87 ? 15.828 112.218 35.412 1.00 21.76 83 ARG A CA 1
ATOM 586 C C . ARG A 1 87 ? 16.786 112.822 34.409 1.00 21.15 83 ARG A C 1
ATOM 587 O O . ARG A 1 87 ? 17.940 112.408 34.317 1.00 17.78 83 ARG A O 1
ATOM 595 N N . ARG A 1 88 ? 16.301 113.822 33.684 1.00 15.95 84 ARG A N 1
ATOM 596 C CA . ARG A 1 88 ? 17.104 114.576 32.743 1.00 18.87 84 ARG A CA 1
ATOM 597 C C . ARG A 1 88 ? 17.906 115.621 33.507 1.00 19.40 84 ARG A C 1
ATOM 598 O O . ARG A 1 88 ? 17.349 116.395 34.273 1.00 26.15 84 ARG A O 1
ATOM 606 N N . ARG A 1 89 ? 19.218 115.642 33.311 1.00 14.95 85 ARG A N 1
ATOM 607 C CA . ARG A 1 89 ? 20.051 116.614 33.995 1.00 14.47 85 ARG A CA 1
ATOM 608 C C . ARG A 1 89 ? 20.932 117.357 32.989 1.00 20.80 85 ARG A C 1
ATOM 609 O O . ARG A 1 89 ? 21.623 116.739 32.174 1.00 17.19 85 ARG A O 1
ATOM 617 N N . GLU A 1 90 ? 20.894 118.684 33.042 1.00 15.69 86 GLU A N 1
ATOM 618 C CA . GLU A 1 90 ? 21.713 119.499 32.163 1.00 22.04 86 GLU A CA 1
ATOM 619 C C . GLU A 1 90 ? 23.046 119.792 32.840 1.00 21.81 86 GLU A C 1
ATOM 620 O O . GLU A 1 90 ? 23.110 120.473 33.873 1.00 21.73 86 GLU A O 1
ATOM 626 N N . LEU A 1 91 ? 24.114 119.244 32.279 1.00 13.13 87 LEU A N 1
ATOM 627 C CA . LEU A 1 91 ? 25.440 119.487 32.818 1.00 19.07 87 LEU A CA 1
ATOM 628 C C . LEU A 1 91 ? 26.044 120.603 31.970 1.00 24.50 87 LEU A C 1
ATOM 629 O O . LEU A 1 91 ? 26.377 120.402 30.793 1.00 22.72 87 LEU A O 1
ATOM 634 N N . GLU A 1 92 ? 26.134 121.794 32.545 1.00 27.13 88 GLU A N 1
ATOM 635 C CA . GLU A 1 92 ? 26.602 122.946 31.787 1.00 24.16 88 GLU A CA 1
ATOM 636 C C . GLU A 1 92 ? 28.100 122.855 31.531 1.00 21.19 88 GLU A C 1
ATOM 637 O O . GLU A 1 92 ? 28.860 122.467 32.408 1.00 21.66 88 GLU A O 1
ATOM 643 N N . ALA A 1 93 ? 28.519 123.178 30.311 1.00 21.47 89 ALA A N 1
ATOM 644 C CA . ALA A 1 93 ? 29.939 123.168 29.964 1.00 23.70 89 ALA A CA 1
ATOM 645 C C . ALA A 1 93 ? 30.793 123.936 30.976 1.00 29.45 89 ALA A C 1
ATOM 646 O O . ALA A 1 93 ? 30.340 124.919 31.566 1.00 25.26 89 ALA A O 1
ATOM 648 N N . VAL A 1 94 ? 32.019 123.463 31.184 1.00 31.48 90 VAL A N 1
ATOM 649 C CA . VAL A 1 94 ? 33.014 124.179 31.974 1.00 31.02 90 VAL A CA 1
ATOM 650 C C . VAL A 1 94 ? 34.207 124.469 31.056 1.00 32.51 90 VAL A C 1
ATOM 651 O O . VAL A 1 94 ? 34.898 123.551 30.623 1.00 29.29 90 VAL A O 1
ATOM 655 N N . ASP A 1 95 ? 34.445 125.744 30.757 1.00 35.99 91 ASP A N 1
ATOM 656 C CA . ASP A 1 95 ? 35.423 126.120 29.731 1.00 38.51 91 ASP A CA 1
ATOM 657 C C . ASP A 1 95 ? 36.786 126.572 30.250 1.00 36.77 91 ASP A C 1
ATOM 658 O O . ASP A 1 95 ? 37.543 127.230 29.515 1.00 30.78 91 ASP A O 1
ATOM 660 N N . SER A 1 96 ? 37.096 126.237 31.497 1.00 28.00 92 SER A N 1
ATOM 661 C CA . SER A 1 96 ? 38.382 126.535 32.091 1.00 30.57 92 SER A CA 1
ATOM 662 C C . SER A 1 96 ? 39.482 125.826 31.364 1.00 37.49 92 SER A C 1
ATOM 663 O O . SER A 1 96 ? 39.264 124.830 30.739 1.00 30.84 92 SER A O 1
ATOM 665 N N . ARG A 1 97 ? 40.686 126.351 31.470 1.00 43.64 93 ARG A N 1
ATOM 666 C CA . ARG A 1 97 ? 41.862 125.674 30.951 1.00 45.47 93 ARG A CA 1
ATOM 667 C C . ARG A 1 97 ? 42.240 124.518 31.861 1.00 48.81 93 ARG A C 1
ATOM 668 O O . ARG A 1 97 ? 42.857 123.577 31.455 1.00 51.81 93 ARG A O 1
ATOM 670 N N . LYS A 1 98 ? 41.803 124.586 33.093 1.00 51.75 94 LYS A N 1
ATOM 671 C CA . LYS A 1 98 ? 42.030 123.518 34.031 1.00 65.08 94 LYS A CA 1
ATOM 672 C C . LYS A 1 98 ? 41.137 122.302 33.750 1.00 59.16 94 LYS A C 1
ATOM 673 O O . LYS A 1 98 ? 41.609 121.260 33.391 1.00 66.14 94 LYS A O 1
ATOM 675 N N . LEU A 1 99 ? 39.849 122.477 33.943 1.00 46.67 95 LEU A N 1
ATOM 676 C CA . LEU A 1 99 ? 38.877 121.436 33.796 1.00 45.63 95 LEU A CA 1
ATOM 677 C C . LEU A 1 99 ? 38.085 121.792 32.606 1.00 50.83 95 LEU A C 1
ATOM 678 O O . LEU A 1 99 ? 37.365 122.738 32.626 1.00 61.48 95 LEU A O 1
ATOM 680 N N . LYS A 1 100 ? 38.201 121.050 31.552 1.00 42.23 96 LYS A N 1
ATOM 681 C CA . LYS A 1 100 ? 37.360 121.359 30.460 1.00 45.84 96 LYS A CA 1
ATOM 682 C C . LYS A 1 100 ? 36.294 120.270 30.456 1.00 46.95 96 LYS A C 1
ATOM 683 O O . LYS A 1 100 ? 36.579 119.124 30.490 1.00 48.64 96 LYS A O 1
ATOM 685 N N . LEU A 1 101 ? 35.061 120.681 30.489 1.00 43.46 97 LEU A N 1
ATOM 686 C CA . LEU A 1 101 ? 33.919 119.772 30.492 1.00 38.22 97 LEU A CA 1
ATOM 687 C C . LEU A 1 101 ? 32.960 120.267 29.414 1.00 37.39 97 LEU A C 1
ATOM 688 O O . LEU A 1 101 ? 32.577 121.438 29.410 1.00 28.38 97 LEU A O 1
ATOM 693 N N . PRO A 1 102 ? 32.585 119.388 28.478 1.00 32.16 98 PRO A N 1
ATOM 694 C CA . PRO A 1 102 ? 31.709 119.832 27.395 1.00 30.79 98 PRO A CA 1
ATOM 695 C C . PRO A 1 102 ? 30.280 119.837 27.916 1.00 30.20 98 PRO A C 1
ATOM 696 O O . PRO A 1 102 ? 30.026 119.175 28.919 1.00 20.14 98 PRO A O 1
ATOM 700 N N . ALA A 1 103 ? 29.367 120.564 27.283 1.00 22.84 99 ALA A N 1
ATOM 701 C CA . ALA A 1 103 ? 27.967 120.465 27.699 1.00 25.31 99 ALA A CA 1
ATOM 702 C C . ALA A 1 103 ? 27.526 119.008 27.591 1.00 22.33 99 ALA A C 1
ATOM 703 O O . ALA A 1 103 ? 27.970 118.272 26.708 1.00 20.15 99 ALA A O 1
ATOM 705 N N . ALA A 1 104 ? 26.674 118.571 28.504 1.00 15.98 100 ALA A N 1
ATOM 706 C CA . ALA A 1 104 ? 26.115 117.240 28.373 1.00 19.67 100 ALA A CA 1
ATOM 707 C C . ALA A 1 104 ? 24.697 117.248 28.888 1.00 19.37 100 ALA A C 1
ATOM 708 O O . ALA A 1 104 ? 24.313 118.131 29.647 1.00 16.05 100 ALA A O 1
ATOM 710 N N . ILE A 1 105 ? 23.917 116.270 28.454 1.00 18.19 101 ILE A N 1
ATOM 711 C CA . ILE A 1 105 ? 22.628 116.019 29.067 1.00 16.31 101 ILE A CA 1
ATOM 712 C C . ILE A 1 105 ? 22.638 114.574 29.532 1.00 16.27 101 ILE A C 1
ATOM 713 O O . ILE A 1 105 ? 22.787 113.645 28.720 1.00 15.17 101 ILE A O 1
ATOM 718 N N . LYS A 1 106 ? 22.506 114.385 30.841 1.00 16.48 102 LYS A N 1
ATOM 719 C CA . LYS A 1 106 ? 22.617 113.064 31.430 1.00 15.11 102 LYS A CA 1
ATOM 720 C C . LYS A 1 106 ? 21.276 112.610 32.001 1.00 23.25 102 LYS A C 1
ATOM 721 O O . LYS A 1 106 ? 20.555 113.390 32.640 1.00 21.47 102 LYS A O 1
ATOM 727 N N . TYR A 1 107 ? 20.941 111.349 31.739 1.00 18.03 103 TYR A N 1
ATOM 728 C CA . TYR A 1 107 ? 19.773 110.711 32.327 1.00 12.41 103 TYR A CA 1
ATOM 729 C C . TYR A 1 107 ? 20.251 109.718 33.388 1.00 15.90 103 TYR A C 1
ATOM 730 O O . TYR A 1 107 ? 20.922 108.735 33.070 1.00 16.50 103 TYR A O 1
ATOM 739 N N . SER A 1 108 ? 19.919 109.994 34.648 1.00 13.18 104 SER A N 1
ATOM 740 C CA . SER A 1 108 ? 20.368 109.169 35.770 1.00 21.63 104 SER A CA 1
ATOM 741 C C . SER A 1 108 ? 19.370 109.227 36.922 1.00 14.62 104 SER A C 1
ATOM 742 O O . SER A 1 108 ? 18.531 110.141 37.006 1.00 13.53 104 SER A O 1
ATOM 745 N N . ARG A 1 109 ? 19.477 108.254 37.815 1.00 13.28 105 ARG A N 1
ATOM 746 C CA . ARG A 1 109 ? 18.588 108.158 38.962 1.00 13.63 105 ARG A CA 1
ATOM 747 C C . ARG A 1 109 ? 19.452 107.937 40.179 1.00 18.75 105 ARG A C 1
ATOM 748 O O . ARG A 1 109 ? 20.615 107.523 40.052 1.00 16.56 105 ARG A O 1
ATOM 756 N N . GLY A 1 110 ? 18.898 108.207 41.356 1.00 16.19 106 GLY A N 1
ATOM 757 C CA . GLY A 1 110 ? 19.580 107.861 42.593 1.00 12.33 106 GLY A CA 1
ATOM 758 C C . GLY A 1 110 ? 19.649 106.350 42.696 1.00 16.98 106 GLY A C 1
ATOM 759 O O . GLY A 1 110 ? 18.735 105.643 42.252 1.00 13.67 106 GLY A O 1
ATOM 760 N N . ALA A 1 111 ? 20.737 105.845 43.262 1.00 14.24 107 ALA A N 1
ATOM 761 C CA . ALA A 1 111 ? 20.918 104.409 43.413 1.00 14.53 107 ALA A CA 1
ATOM 762 C C . ALA A 1 111 ? 19.917 103.875 44.431 1.00 18.74 107 ALA A C 1
ATOM 763 O O . ALA A 1 111 ? 19.623 104.546 45.415 1.00 16.83 107 ALA A O 1
ATOM 765 N N . LYS A 1 112 ? 19.409 102.669 44.194 1.00 16.47 108 LYS A N 1
ATOM 766 C CA . LYS A 1 112 ? 18.523 102.002 45.135 1.00 18.12 108 LYS A CA 1
ATOM 767 C C . LYS A 1 112 ? 19.328 100.988 45.936 1.00 21.12 108 LYS A C 1
ATOM 768 O O . LYS A 1 112 ? 20.433 100.629 45.535 1.00 17.68 108 LYS A O 1
ATOM 774 N N . VAL A 1 113 ? 18.766 100.509 47.046 1.00 20.63 109 VAL A N 1
ATOM 775 C CA . VAL A 1 113 ? 19.399 99.457 47.853 1.00 22.36 109 VAL A CA 1
ATOM 776 C C . VAL A 1 113 ? 19.661 98.188 47.044 1.00 22.51 109 VAL A C 1
ATOM 777 O O . VAL A 1 113 ? 20.551 97.403 47.364 1.00 22.69 109 VAL A O 1
ATOM 781 N N . SER A 1 114 ? 18.895 97.984 45.979 1.00 22.42 110 SER A N 1
ATOM 782 C CA . SER A 1 114 ? 19.061 96.778 45.178 1.00 23.45 110 SER A CA 1
ATOM 783 C C . SER A 1 114 ? 20.094 96.910 44.056 1.00 19.73 110 SER A C 1
ATOM 784 O O . SER A 1 114 ? 20.474 95.911 43.430 1.00 20.62 110 SER A O 1
ATOM 787 N N . ASP A 1 115 ? 20.546 98.127 43.780 1.00 14.35 111 ASP A N 1
ATOM 788 C CA . ASP A 1 115 ? 21.553 98.291 42.730 1.00 13.00 111 ASP A CA 1
ATOM 789 C C . ASP A 1 115 ? 22.902 97.794 43.238 1.00 15.83 111 ASP A C 1
ATOM 790 O O . ASP A 1 115 ? 23.345 98.192 44.309 1.00 18.84 111 ASP A O 1
ATOM 795 N N . PRO A 1 116 ? 23.556 96.923 42.461 1.00 19.18 112 PRO A N 1
ATOM 796 C CA . PRO A 1 116 ? 24.884 96.392 42.803 1.00 20.32 112 PRO A CA 1
ATOM 797 C C . PRO A 1 116 ? 25.954 97.469 42.668 1.00 21.40 112 PRO A C 1
ATOM 798 O O . PRO A 1 116 ? 25.716 98.488 42.002 1.00 18.07 112 PRO A O 1
ATOM 802 N N . GLN A 1 117 ? 27.108 97.255 43.297 1.00 20.51 113 GLN A N 1
ATOM 803 C CA . GLN A 1 117 ? 28.147 98.280 43.374 1.00 21.08 113 GLN A CA 1
ATOM 804 C C . GLN A 1 117 ? 28.643 98.731 42.003 1.00 23.56 113 GLN A C 1
ATOM 805 O O . GLN A 1 117 ? 28.937 99.916 41.796 1.00 23.42 113 GLN A O 1
ATOM 807 N N . HIS A 1 118 ? 28.726 97.803 41.053 1.00 18.16 114 HIS A N 1
ATOM 808 C CA . HIS A 1 118 ? 29.317 98.156 39.765 1.00 22.69 114 HIS A CA 1
ATOM 809 C C . HIS A 1 118 ? 28.487 99.150 38.935 1.00 22.84 114 HIS A C 1
ATOM 810 O O . HIS A 1 118 ? 28.997 99.696 37.961 1.00 28.66 114 HIS A O 1
ATOM 817 N N . VAL A 1 119 ? 27.228 99.405 39.310 1.00 20.13 115 VAL A N 1
ATOM 818 C CA . VAL A 1 119 ? 26.447 100.434 38.597 1.00 19.39 115 VAL A CA 1
ATOM 819 C C . VAL A 1 119 ? 26.354 101.753 39.366 1.00 18.78 115 VAL A C 1
ATOM 820 O O . VAL A 1 119 ? 25.853 102.757 38.850 1.00 19.52 115 VAL A O 1
ATOM 824 N N . ARG A 1 120 ? 26.854 101.757 40.595 1.00 13.81 116 ARG A N 1
ATOM 825 C CA . ARG A 1 120 ? 26.759 102.934 41.445 1.00 14.68 116 ARG A CA 1
ATOM 826 C C . ARG A 1 120 ? 27.904 103.907 41.201 1.00 12.55 116 ARG A C 1
ATOM 827 O O . ARG A 1 120 ? 29.060 103.514 41.249 1.00 28.48 116 ARG A O 1
ATOM 835 N N . GLU A 1 121 ? 27.578 105.173 40.946 1.00 16.05 117 GLU A N 1
ATOM 836 C CA . GLU A 1 121 ? 28.586 106.211 40.754 1.00 12.05 117 GLU A CA 1
ATOM 837 C C . GLU A 1 121 ? 28.567 107.139 41.966 1.00 15.62 117 GLU A C 1
ATOM 838 O O . GLU A 1 121 ? 27.571 107.820 42.225 1.00 15.57 117 GLU A O 1
ATOM 844 N N . LYS A 1 122 ? 29.654 107.154 42.730 1.00 15.06 118 LYS A N 1
ATOM 845 C CA . LYS A 1 122 ? 29.670 107.928 43.968 1.00 23.75 118 LYS A CA 1
ATOM 846 C C . LYS A 1 122 ? 29.848 109.412 43.663 1.00 21.63 118 LYS A C 1
ATOM 847 O O . LYS A 1 122 ? 30.696 109.788 42.854 1.00 22.49 118 LYS A O 1
ATOM 849 N N . ALA A 1 123 ? 29.054 110.249 44.322 1.00 23.57 119 ALA A N 1
ATOM 850 C CA . ALA A 1 123 ? 29.027 111.684 44.044 1.00 24.36 119 ALA A CA 1
ATOM 851 C C . ALA A 1 123 ? 29.084 112.494 45.335 1.00 28.18 119 ALA A C 1
ATOM 852 O O . ALA A 1 123 ? 29.222 111.927 46.413 1.00 37.13 119 ALA A O 1
ATOM 854 N N . ASP A 1 124 ? 28.947 113.816 45.220 1.00 26.79 120 ASP A N 1
ATOM 855 C CA . ASP A 1 124 ? 28.922 114.704 46.391 1.00 34.79 120 ASP A CA 1
ATOM 856 C C . ASP A 1 124 ? 27.836 114.316 47.393 1.00 35.53 120 ASP A C 1
ATOM 857 O O . ASP A 1 124 ? 26.738 113.911 47.002 1.00 31.06 120 ASP A O 1
ATOM 862 N N . GLY A 1 125 ? 28.133 114.451 48.683 1.00 42.14 121 GLY A N 1
ATOM 863 C CA . GLY A 1 125 ? 27.108 114.318 49.710 1.00 37.09 121 GLY A CA 1
ATOM 864 C C . GLY A 1 125 ? 26.664 112.890 49.969 1.00 38.10 121 GLY A C 1
ATOM 865 O O . GLY A 1 125 ? 25.517 112.647 50.361 1.00 41.66 121 GLY A O 1
ATOM 866 N N . ASP A 1 126 ? 27.578 111.947 49.752 1.00 27.13 122 ASP A N 1
ATOM 867 C CA . ASP A 1 126 ? 27.302 110.523 49.933 1.00 26.62 122 ASP A CA 1
ATOM 868 C C . ASP A 1 126 ? 26.136 110.029 49.067 1.00 20.78 122 ASP A C 1
ATOM 869 O O . ASP A 1 126 ? 25.470 109.046 49.388 1.00 25.75 122 ASP A O 1
ATOM 871 N N . ILE A 1 127 ? 25.895 110.701 47.950 1.00 21.15 123 ILE A N 1
ATOM 872 C CA . ILE A 1 127 ? 24.867 110.232 47.028 1.00 21.91 123 ILE A CA 1
ATOM 873 C C . ILE A 1 127 ? 25.497 109.323 45.972 1.00 19.31 123 ILE A C 1
ATOM 874 O O . ILE A 1 127 ? 26.621 109.565 45.535 1.00 17.61 123 ILE A O 1
ATOM 879 N N . GLU A 1 128 ? 24.799 108.262 45.582 1.00 19.94 124 GLU A N 1
ATOM 880 C CA . GLU A 1 128 ? 25.229 107.482 44.424 1.00 18.49 124 GLU A CA 1
ATOM 881 C C . GLU A 1 128 ? 24.209 107.571 43.302 1.00 14.33 124 GLU A C 1
ATOM 882 O O . GLU A 1 128 ? 22.999 107.498 43.550 1.00 17.63 124 GLU A O 1
ATOM 888 N N . TYR A 1 129 ? 24.696 107.713 42.069 1.00 10.76 125 TYR A N 1
ATOM 889 C CA . TYR A 1 129 ? 23.820 107.743 40.906 1.00 9.27 125 TYR A CA 1
ATOM 890 C C . TYR A 1 129 ? 23.999 106.495 40.037 1.00 14.27 125 TYR A C 1
ATOM 891 O O . TYR A 1 129 ? 25.049 105.846 40.076 1.00 18.17 125 TYR A O 1
ATOM 900 N N . VAL A 1 130 ? 22.957 106.149 39.283 1.00 15.67 126 VAL A N 1
ATOM 901 C CA . VAL A 1 130 ? 22.985 105.048 38.326 1.00 15.30 126 VAL A CA 1
ATOM 902 C C . VAL A 1 130 ? 22.641 105.676 36.967 1.00 17.64 126 VAL A C 1
ATOM 903 O O . VAL A 1 130 ? 21.622 106.371 36.844 1.00 12.62 126 VAL A O 1
ATOM 907 N N . SER A 1 131 ? 23.498 105.469 35.965 1.00 9.23 127 SER A N 1
ATOM 908 C CA . SER A 1 131 ? 23.356 106.166 34.685 1.00 14.97 127 SER A CA 1
ATOM 909 C C . SER A 1 131 ? 22.615 105.356 33.634 1.00 13.77 127 SER A C 1
ATOM 910 O O . SER A 1 131 ? 22.836 104.149 33.485 1.00 18.93 127 SER A O 1
ATOM 913 N N . LEU A 1 132 ? 21.742 106.023 32.894 1.00 10.18 128 LEU A N 1
ATOM 914 C CA . LEU A 1 132 ? 21.099 105.374 31.751 1.00 9.47 128 LEU A CA 1
ATOM 915 C C . LEU A 1 132 ? 21.797 105.820 30.469 1.00 14.09 128 LEU A C 1
ATOM 916 O O . LEU A 1 132 ? 22.160 104.997 29.632 1.00 16.10 128 LEU A O 1
ATOM 921 N N . ALA A 1 133 ? 21.986 107.129 30.320 1.00 9.89 129 ALA A N 1
ATOM 922 C CA . ALA A 1 133 ? 22.558 107.667 29.091 1.00 15.71 129 ALA A CA 1
ATOM 923 C C . ALA A 1 133 ? 23.122 109.053 29.294 1.00 19.68 129 ALA A C 1
ATOM 924 O O . ALA A 1 133 ? 22.635 109.833 30.124 1.00 18.88 129 ALA A O 1
ATOM 926 N N . ILE A 1 134 ? 24.160 109.354 28.528 1.00 12.78 130 ILE A N 1
ATOM 927 C CA . ILE A 1 134 ? 24.654 110.708 28.451 1.00 13.53 130 ILE A CA 1
ATOM 928 C C . ILE A 1 134 ? 24.732 111.170 26.990 1.00 17.11 130 ILE A C 1
ATOM 929 O O . ILE A 1 134 ? 25.201 110.436 26.110 1.00 17.69 130 ILE A O 1
ATOM 934 N N . PHE A 1 135 ? 24.210 112.365 26.739 1.00 15.50 131 PHE A N 1
ATOM 935 C CA . PHE A 1 135 ? 24.264 112.983 25.417 1.00 17.70 131 PHE A CA 1
ATOM 936 C C . PHE A 1 135 ? 25.321 114.085 25.448 1.00 22.72 131 PHE A C 1
ATOM 937 O O . PHE A 1 135 ? 25.172 115.078 26.174 1.00 16.54 131 PHE A O 1
ATOM 945 N N . ARG A 1 136 ? 26.405 113.901 24.700 1.00 22.58 132 ARG A N 1
ATOM 946 C CA . ARG A 1 136 ? 27.482 114.899 24.679 1.00 27.50 132 ARG A CA 1
ATOM 947 C C . ARG A 1 136 ? 28.396 114.684 23.485 1.00 27.35 132 ARG A C 1
ATOM 948 O O . ARG A 1 136 ? 28.559 113.545 23.036 1.00 25.06 132 ARG A O 1
ATOM 956 N N . GLY A 1 137 ? 28.984 115.775 22.987 1.00 20.47 133 GLY A N 1
ATOM 957 C CA . GLY A 1 137 ? 29.879 115.729 21.839 1.00 27.07 133 GLY A CA 1
ATOM 958 C C . GLY A 1 137 ? 29.287 114.996 20.644 1.00 27.18 133 GLY A C 1
ATOM 959 O O . GLY A 1 137 ? 28.071 115.007 20.439 1.00 20.85 133 GLY A O 1
ATOM 960 N N . GLY A 1 138 ? 30.149 114.350 19.865 1.00 32.32 134 GLY A N 1
ATOM 961 C CA . GLY A 1 138 ? 29.721 113.535 18.738 1.00 32.57 134 GLY A CA 1
ATOM 962 C C . GLY A 1 138 ? 29.139 114.337 17.585 1.00 29.86 134 GLY A C 1
ATOM 963 O O . GLY A 1 138 ? 29.192 115.572 17.574 1.00 26.31 134 GLY A O 1
ATOM 964 N N . LYS A 1 139 ? 28.587 113.625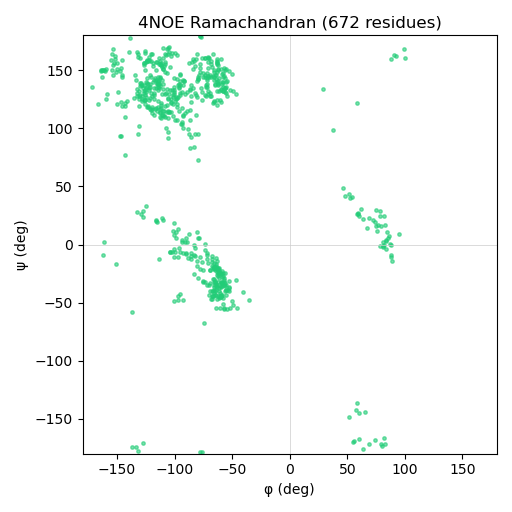 16.608 1.00 30.54 135 LYS A N 1
ATOM 965 C CA . LYS A 1 139 ? 27.874 114.248 15.500 1.00 31.23 135 LYS A CA 1
ATOM 966 C C . LYS A 1 139 ? 26.516 113.573 15.357 1.00 30.57 135 LYS A C 1
ATOM 967 O O . LYS A 1 139 ? 26.415 112.341 15.487 1.00 28.62 135 LYS A O 1
ATOM 969 N N . ARG A 1 140 ? 25.480 114.372 15.100 1.00 21.45 136 ARG A N 1
ATOM 970 C CA . ARG A 1 140 ? 24.115 113.856 14.957 1.00 23.39 136 ARG A CA 1
ATOM 971 C C . ARG A 1 140 ? 24.000 112.624 14.061 1.00 32.35 136 ARG A C 1
ATOM 972 O O . ARG A 1 140 ? 24.507 112.613 12.934 1.00 32.40 136 ARG A O 1
ATOM 980 N N . GLN A 1 141 ? 23.333 111.585 14.561 1.00 30.70 137 GLN A N 1
ATOM 981 C CA . GLN A 1 141 ? 23.001 110.439 13.718 1.00 33.70 137 GLN A CA 1
ATOM 982 C C . GLN A 1 141 ? 21.501 110.429 13.468 1.00 32.79 137 GLN A C 1
ATOM 983 O O . GLN A 1 141 ? 20.721 110.168 14.387 1.00 30.62 137 GLN A O 1
ATOM 989 N N . GLU A 1 142 ? 21.098 110.709 12.229 1.00 32.36 138 GLU A N 1
ATOM 990 C CA . GLU A 1 142 ? 19.681 110.857 11.898 1.00 29.93 138 GLU A CA 1
ATOM 991 C C . GLU A 1 142 ? 18.851 109.635 12.277 1.00 18.73 138 GLU A C 1
ATOM 992 O O . GLU A 1 142 ? 17.689 109.763 12.656 1.00 23.66 138 GLU A O 1
ATOM 994 N N . ARG A 1 143 ? 19.453 108.454 12.194 1.00 16.09 139 ARG A N 1
ATOM 995 C CA . ARG A 1 143 ? 18.713 107.217 12.412 1.00 22.81 139 ARG A CA 1
ATOM 996 C C . ARG A 1 143 ? 18.357 107.028 13.890 1.00 26.41 139 ARG A C 1
ATOM 997 O O . ARG A 1 143 ? 17.536 106.168 14.241 1.00 25.38 139 ARG A O 1
ATOM 1005 N N . TYR A 1 144 ? 18.967 107.838 14.750 1.00 19.88 140 TYR A N 1
ATOM 1006 C CA . TYR A 1 144 ? 18.689 107.776 16.183 1.00 26.81 140 TYR A CA 1
ATOM 1007 C C . TYR A 1 144 ? 17.440 108.580 16.531 1.00 22.38 140 TYR A C 1
ATOM 1008 O O . TYR A 1 144 ? 16.788 108.317 17.539 1.00 22.75 140 TYR A O 1
ATOM 1017 N N . ALA A 1 145 ? 17.117 109.576 15.713 1.00 19.13 141 ALA A N 1
ATOM 1018 C CA . ALA A 1 145 ? 15.959 110.422 16.006 1.00 22.42 141 ALA A CA 1
ATOM 1019 C C . ALA A 1 145 ? 14.622 109.700 15.803 1.00 22.30 141 ALA A C 1
ATOM 1020 O O . ALA A 1 145 ? 14.558 108.668 15.134 1.00 19.77 141 ALA A O 1
ATOM 1022 N N . VAL A 1 146 ? 13.562 110.235 16.409 1.00 19.99 142 VAL A N 1
ATOM 1023 C CA . VAL A 1 146 ? 12.206 109.732 16.195 1.00 24.55 142 VAL A CA 1
ATOM 1024 C C . VAL A 1 146 ? 11.866 109.908 14.706 1.00 29.19 142 VAL A C 1
ATOM 1025 O O . VAL A 1 146 ? 12.103 110.972 14.155 1.00 25.98 142 VAL A O 1
ATOM 1029 N N . PRO A 1 147 ? 11.335 108.859 14.052 1.00 36.11 143 PRO A N 1
ATOM 1030 C CA . PRO A 1 147 ? 11.094 108.884 12.598 1.00 41.92 143 PRO A CA 1
ATOM 1031 C C . PRO A 1 147 ? 10.159 109.998 12.137 1.00 39.83 143 PRO A C 1
ATOM 1032 O O . PRO A 1 147 ? 9.322 110.429 12.929 1.00 38.07 143 PRO A O 1
ATOM 1036 N N . MET B 1 5 ? 9.187 83.320 13.277 1.00 44.33 1 MET B N 1
ATOM 1037 C CA . MET B 1 5 ? 9.748 82.431 14.291 1.00 47.04 1 MET B CA 1
ATOM 1038 C C . MET B 1 5 ? 10.582 83.183 15.335 1.00 42.50 1 MET B C 1
ATOM 1039 O O . MET B 1 5 ? 11.499 83.934 14.992 1.00 50.60 1 MET B O 1
ATOM 1041 N N . LEU B 1 6 ? 10.239 82.980 16.604 1.00 30.79 2 LEU B N 1
ATOM 1042 C CA . LEU B 1 6 ? 11.053 83.432 17.725 1.00 31.35 2 LEU B CA 1
ATOM 1043 C C . LEU B 1 6 ? 11.707 82.228 18.397 1.00 25.31 2 LEU B C 1
ATOM 1044 O O . LEU B 1 6 ? 11.293 81.083 18.204 1.00 23.03 2 LEU B O 1
ATOM 1049 N N . GLN B 1 7 ? 12.725 82.505 19.199 1.00 20.25 3 GLN B N 1
ATOM 1050 C CA . GLN B 1 7 ? 13.367 81.498 20.022 1.00 21.57 3 GLN B CA 1
ATOM 1051 C C . GLN B 1 7 ? 13.399 82.048 21.427 1.00 21.25 3 GLN B C 1
ATOM 1052 O O . GLN B 1 7 ? 13.672 83.232 21.628 1.00 19.28 3 GLN B O 1
ATOM 1058 N N . ILE B 1 8 ? 13.095 81.200 22.399 1.00 23.49 4 ILE B N 1
ATOM 1059 C CA . ILE B 1 8 ? 13.201 81.610 23.782 1.00 17.63 4 ILE B CA 1
ATOM 1060 C C . ILE B 1 8 ? 14.093 80.638 24.530 1.00 13.60 4 ILE B C 1
ATOM 1061 O O . ILE B 1 8 ? 13.936 79.410 24.425 1.00 12.81 4 ILE B O 1
ATOM 1066 N N . GLU B 1 9 ? 15.040 81.197 25.277 1.00 13.50 5 GLU B N 1
ATOM 1067 C CA . GLU B 1 9 ? 15.986 80.400 26.031 1.00 16.39 5 GLU B CA 1
ATOM 1068 C C . GLU B 1 9 ? 15.560 80.291 27.482 1.00 9.35 5 GLU B C 1
ATOM 1069 O O . GLU B 1 9 ? 15.343 81.304 28.164 1.00 15.05 5 GLU B O 1
ATOM 1071 N N . PHE B 1 10 ? 15.450 79.052 27.940 1.00 9.54 6 PHE B N 1
ATOM 1072 C CA . PHE B 1 10 ? 15.018 78.732 29.294 1.00 17.32 6 PHE B CA 1
ATOM 1073 C C . PHE B 1 10 ? 16.177 78.154 30.103 1.00 18.63 6 PHE B C 1
ATOM 1074 O O . PHE B 1 10 ? 17.102 77.560 29.536 1.00 12.85 6 PHE B O 1
ATOM 1082 N N . ILE B 1 11 ? 16.118 78.335 31.422 1.00 11.21 7 ILE B N 1
ATOM 1083 C CA . ILE B 1 11 ? 16.863 77.495 32.347 1.00 15.50 7 ILE B CA 1
ATOM 1084 C C . ILE B 1 11 ? 15.857 76.490 32.928 1.00 19.36 7 ILE B C 1
ATOM 1085 O O . ILE B 1 11 ? 14.856 76.891 33.536 1.00 18.62 7 ILE B O 1
ATOM 1090 N N . THR B 1 12 ? 16.105 75.194 32.742 1.00 9.80 8 THR B N 1
ATOM 1091 C CA . THR B 1 12 ? 15.130 74.176 33.126 1.00 15.31 8 THR B CA 1
ATOM 1092 C C . THR B 1 12 ? 15.135 73.919 34.630 1.00 13.97 8 THR B C 1
ATOM 1093 O O . THR B 1 12 ? 15.902 74.533 35.374 1.00 9.80 8 THR B O 1
ATOM 1097 N N . ASP B 1 13 ? 14.275 73.010 35.073 1.00 10.27 9 ASP B N 1
ATOM 1098 C CA . ASP B 1 13 ? 14.249 72.622 36.482 1.00 23.08 9 ASP B CA 1
ATOM 1099 C C . ASP B 1 13 ? 15.575 71.975 36.896 1.00 23.97 9 ASP B C 1
ATOM 1100 O O . ASP B 1 13 ? 15.896 71.928 38.077 1.00 21.25 9 ASP B O 1
ATOM 1105 N N . LEU B 1 14 ? 16.348 71.487 35.924 1.00 18.59 10 LEU B N 1
ATOM 1106 C CA . LEU B 1 14 ? 17.648 70.881 36.232 1.00 15.89 10 LEU B CA 1
ATOM 1107 C C . LEU B 1 14 ? 18.787 71.860 35.931 1.00 19.56 10 LEU B C 1
ATOM 1108 O O . LEU B 1 14 ? 19.964 71.486 35.916 1.00 20.19 10 LEU B O 1
ATOM 1113 N N . GLY B 1 15 ? 18.434 73.119 35.683 1.00 13.05 11 GLY B N 1
ATOM 1114 C CA . GLY B 1 15 ? 19.439 74.144 35.418 1.00 9.69 11 GLY B CA 1
ATOM 1115 C C . GLY B 1 15 ? 19.954 74.142 33.986 1.00 13.32 11 GLY B C 1
ATOM 1116 O O . GLY B 1 15 ? 20.768 74.983 33.615 1.00 9.55 11 GLY B O 1
ATOM 1117 N N . ALA B 1 16 ? 19.483 73.204 33.170 1.00 15.03 12 ALA B N 1
ATOM 1118 C CA . ALA B 1 16 ? 19.954 73.112 31.785 1.00 10.12 12 ALA B CA 1
ATOM 1119 C C . ALA B 1 16 ? 19.548 74.334 30.947 1.00 14.07 12 ALA B C 1
ATOM 1120 O O . ALA B 1 16 ? 18.445 74.876 31.113 1.00 16.43 12 ALA B O 1
ATOM 1122 N N . ARG B 1 17 ? 20.417 74.761 30.033 1.00 13.39 13 ARG B N 1
ATOM 1123 C CA . ARG B 1 17 ? 20.079 75.884 29.142 1.00 12.17 13 ARG B CA 1
ATOM 1124 C C . ARG B 1 17 ? 19.493 75.381 27.838 1.00 14.70 13 ARG B C 1
ATOM 1125 O O . ARG B 1 17 ? 20.221 74.860 26.978 1.00 13.85 13 ARG B O 1
ATOM 1133 N N . VAL B 1 18 ? 18.180 75.541 27.700 1.00 16.24 14 VAL B N 1
ATOM 1134 C CA . VAL B 1 18 ? 17.447 74.974 26.583 1.00 15.22 14 VAL B CA 1
ATOM 1135 C C . VAL B 1 18 ? 16.751 76.081 25.808 1.00 20.06 14 VAL B C 1
ATOM 1136 O O . VAL B 1 18 ? 16.220 77.036 26.399 1.00 20.17 14 VAL B O 1
ATOM 1140 N N . THR B 1 19 ? 16.794 75.979 24.484 1.00 12.34 15 THR B N 1
ATOM 1141 C CA . THR B 1 19 ? 16.162 76.974 23.625 1.00 12.83 15 THR B CA 1
ATOM 1142 C C . THR B 1 19 ? 14.963 76.339 22.950 1.00 16.57 15 THR B C 1
ATOM 1143 O O . THR B 1 19 ? 15.076 75.255 22.352 1.00 16.53 15 THR B O 1
ATOM 1147 N N . VAL B 1 20 ? 13.826 77.025 23.033 1.00 17.13 16 VAL B N 1
ATOM 1148 C CA . VAL B 1 20 ? 12.569 76.575 22.449 1.00 19.02 16 VAL B CA 1
ATOM 1149 C C . VAL B 1 20 ? 12.197 77.456 21.255 1.00 17.22 16 VAL B C 1
ATOM 1150 O O . VAL B 1 20 ? 12.275 78.681 21.340 1.00 14.87 16 VAL B O 1
ATOM 1154 N N . ASN B 1 21 ? 11.794 76.831 20.150 1.00 15.14 17 ASN B N 1
ATOM 1155 C CA . ASN B 1 21 ? 11.298 77.544 18.973 1.00 18.02 17 ASN B CA 1
ATOM 1156 C C . ASN B 1 21 ? 9.802 77.825 19.057 1.00 23.11 17 ASN B C 1
ATOM 1157 O O . ASN B 1 21 ? 9.009 76.944 19.408 1.00 26.39 17 ASN B O 1
ATOM 1162 N N . VAL B 1 22 ? 9.425 79.059 18.735 1.00 17.02 18 VAL B N 1
ATOM 1163 C CA . VAL B 1 22 ? 8.040 79.501 18.843 1.00 21.89 18 VAL B CA 1
ATOM 1164 C C . VAL B 1 22 ? 7.565 79.974 17.480 1.00 27.32 18 VAL B C 1
ATOM 1165 O O . VAL B 1 22 ? 8.087 80.953 16.933 1.00 24.96 18 VAL B O 1
ATOM 1169 N N . GLU B 1 23 ? 6.575 79.281 16.934 1.00 30.85 19 GLU B N 1
ATOM 1170 C CA . GLU B 1 23 ? 6.132 79.546 15.571 1.00 30.89 19 GLU B CA 1
ATOM 1171 C C . GLU B 1 23 ? 5.549 80.944 15.420 1.00 24.67 19 GLU B C 1
ATOM 1172 O O . GLU B 1 23 ? 5.863 81.651 14.461 1.00 22.93 19 GLU B O 1
ATOM 1174 N N . HIS B 1 24 ? 4.727 81.351 16.385 1.00 25.29 20 HIS B N 1
ATOM 1175 C CA . HIS B 1 24 ? 4.013 82.623 16.296 1.00 26.32 20 HIS B CA 1
ATOM 1176 C C . HIS B 1 24 ? 4.153 83.489 17.551 1.00 32.83 20 HIS B C 1
ATOM 1177 O O . HIS B 1 24 ? 3.882 83.030 18.676 1.00 25.78 20 HIS B O 1
ATOM 1184 N N . GLU B 1 25 ? 4.540 84.749 17.351 1.00 34.23 21 GLU B N 1
ATOM 1185 C CA . GLU B 1 25 ? 4.786 85.677 18.459 1.00 31.46 21 GLU B CA 1
ATOM 1186 C C . GLU B 1 25 ? 3.602 85.758 19.415 1.00 28.62 21 GLU B C 1
ATOM 1187 O O . GLU B 1 25 ? 3.782 85.856 20.626 1.00 30.93 21 GLU B O 1
ATOM 1189 N N . SER B 1 26 ? 2.391 85.703 18.866 1.00 23.81 22 SER B N 1
ATOM 1190 C CA . SER B 1 26 ? 1.186 85.686 19.688 1.00 31.42 22 SER B CA 1
ATOM 1191 C C . SER B 1 26 ? 1.180 84.538 20.709 1.00 30.29 22 SER B C 1
ATOM 1192 O O . SER B 1 26 ? 0.523 84.629 21.736 1.00 37.51 22 SER B O 1
ATOM 1195 N N . ARG B 1 27 ? 1.915 83.464 20.431 1.00 26.77 23 ARG B N 1
ATOM 1196 C CA . ARG B 1 27 ? 2.016 82.345 21.369 1.00 26.55 23 ARG B CA 1
ATOM 1197 C C . ARG B 1 27 ? 3.099 82.499 22.436 1.00 22.99 23 ARG B C 1
ATOM 1198 O O . ARG B 1 27 ? 3.166 81.675 23.356 1.00 25.56 23 ARG B O 1
ATOM 1206 N N . LEU B 1 28 ? 3.965 83.506 22.300 1.00 22.58 24 LEU B N 1
ATOM 1207 C CA . LEU B 1 28 ? 5.129 83.647 23.195 1.00 17.82 24 LEU B CA 1
ATOM 1208 C C . LEU B 1 28 ? 4.777 83.447 24.667 1.00 19.64 24 LEU B C 1
ATOM 1209 O O . LEU B 1 28 ? 5.362 82.582 25.326 1.00 16.44 24 LEU B O 1
ATOM 1214 N N . LEU B 1 29 ? 3.793 84.206 25.160 1.00 18.97 25 LEU B N 1
ATOM 1215 C CA . LEU B 1 29 ? 3.368 84.112 26.560 1.00 20.54 25 LEU B CA 1
ATOM 1216 C C . LEU B 1 29 ? 2.801 82.736 26.913 1.00 28.48 25 LEU B C 1
ATOM 1217 O O . LEU B 1 29 ? 3.026 82.230 28.027 1.00 25.05 25 LEU B O 1
ATOM 1222 N N . ASP B 1 30 ? 2.085 82.119 25.970 1.00 21.69 26 ASP B N 1
ATOM 1223 C CA . ASP B 1 30 ? 1.519 80.796 26.231 1.00 23.96 26 ASP B CA 1
ATOM 1224 C C . ASP B 1 30 ? 2.629 79.775 26.407 1.00 23.03 26 ASP B C 1
ATOM 1225 O O . ASP B 1 30 ? 2.530 78.870 27.233 1.00 19.12 26 ASP B O 1
ATOM 1230 N N . VAL B 1 31 ? 3.693 79.951 25.631 1.00 21.66 27 VAL B N 1
ATOM 1231 C CA . VAL B 1 31 ? 4.877 79.116 25.752 1.00 21.59 27 VAL B CA 1
ATOM 1232 C C . VAL B 1 31 ? 5.602 79.328 27.094 1.00 22.03 27 VAL B C 1
ATOM 1233 O O . VAL B 1 31 ? 6.066 78.364 27.714 1.00 20.76 27 VAL B O 1
ATOM 1237 N N . GLN B 1 32 ? 5.693 80.572 27.560 1.00 22.23 28 GLN B N 1
ATOM 1238 C CA . GLN B 1 32 ? 6.307 80.819 28.866 1.00 22.12 28 GLN B CA 1
ATOM 1239 C C . GLN B 1 32 ? 5.460 80.213 29.983 1.00 15.83 28 GLN B C 1
ATOM 1240 O O . GLN B 1 32 ? 6.005 79.653 30.931 1.00 24.09 28 GLN B O 1
ATOM 1246 N N . ARG B 1 33 ? 4.135 80.314 29.861 1.00 16.90 29 ARG B N 1
ATOM 1247 C CA . ARG B 1 33 ? 3.231 79.689 30.831 1.00 24.29 29 ARG B CA 1
ATOM 1248 C C . ARG B 1 33 ? 3.422 78.183 30.867 1.00 27.15 29 ARG B C 1
ATOM 1249 O O . ARG B 1 33 ? 3.477 77.575 31.943 1.00 24.40 29 ARG B O 1
ATOM 1257 N N . HIS B 1 34 ? 3.516 77.590 29.680 1.00 18.15 30 HIS B N 1
ATOM 1258 C CA . HIS B 1 34 ? 3.587 76.148 29.556 1.00 20.96 30 HIS B CA 1
ATOM 1259 C C . HIS B 1 34 ? 4.807 75.604 30.265 1.00 24.57 30 HIS B C 1
ATOM 1260 O O . HIS B 1 34 ? 4.689 74.728 31.125 1.00 24.66 30 HIS B O 1
ATOM 1267 N N . TYR B 1 35 ? 5.980 76.124 29.912 1.00 19.66 31 TYR B N 1
ATOM 1268 C CA . TYR B 1 35 ? 7.222 75.630 30.507 1.00 15.60 31 TYR B CA 1
ATOM 1269 C C . TYR B 1 35 ? 7.427 76.128 31.944 1.00 21.28 31 TYR B C 1
ATOM 1270 O O . TYR B 1 35 ? 8.008 75.425 32.781 1.00 20.52 31 TYR B O 1
ATOM 1279 N N . GLY B 1 36 ? 6.921 77.324 32.231 1.00 15.07 32 GLY B N 1
ATOM 1280 C CA . GLY B 1 36 ? 7.001 77.892 33.564 1.00 14.66 32 GLY B CA 1
ATOM 1281 C C . GLY B 1 36 ? 6.310 77.020 34.587 1.00 23.78 32 GLY B C 1
ATOM 1282 O O . GLY B 1 36 ? 6.731 76.952 35.740 1.00 23.41 32 GLY B O 1
ATOM 1283 N N . ARG B 1 37 ? 5.250 76.342 34.156 1.00 21.60 33 ARG B N 1
ATOM 1284 C CA . ARG B 1 37 ? 4.563 75.384 35.013 1.00 27.59 33 ARG B CA 1
ATOM 1285 C C . ARG B 1 37 ? 5.503 74.256 35.415 1.00 24.54 33 ARG B C 1
ATOM 1286 O O . ARG B 1 37 ? 5.354 73.665 36.483 1.00 28.79 33 ARG B O 1
ATOM 1294 N N . LEU B 1 38 ? 6.475 73.961 34.558 1.00 23.21 34 LEU B N 1
ATOM 1295 C CA . LEU B 1 38 ? 7.443 72.914 34.862 1.00 28.15 34 LEU B CA 1
ATOM 1296 C C . LEU B 1 38 ? 8.604 73.498 35.655 1.00 29.12 34 LEU B C 1
ATOM 1297 O O . LEU B 1 38 ? 9.611 72.828 35.873 1.00 28.70 34 LEU B O 1
ATOM 1302 N N . GLY B 1 39 ? 8.458 74.753 36.085 1.00 22.36 35 GLY B N 1
ATOM 1303 C CA . GLY B 1 39 ? 9.511 75.432 36.826 1.00 19.46 35 GLY B CA 1
ATOM 1304 C C . GLY B 1 39 ? 10.685 75.894 35.976 1.00 19.49 35 GLY B C 1
ATOM 1305 O O . GLY B 1 39 ? 11.751 76.207 36.505 1.00 19.91 35 GLY B O 1
ATOM 1306 N N . TRP B 1 40 ? 10.511 75.940 34.659 1.00 21.20 36 TRP B N 1
ATOM 1307 C CA . TRP B 1 40 ? 11.552 76.534 33.822 1.00 18.22 36 TRP B CA 1
ATOM 1308 C C . TRP B 1 40 ? 11.446 78.047 33.871 1.00 15.73 36 TRP B C 1
ATOM 1309 O O . TRP B 1 40 ? 10.345 78.606 33.868 1.00 20.21 36 TRP B O 1
ATOM 1320 N N . THR B 1 41 ? 12.595 78.707 33.845 1.00 8.84 37 THR B N 1
ATOM 1321 C CA . THR B 1 41 ? 12.639 80.156 33.877 1.00 18.98 37 THR B CA 1
ATOM 1322 C C . THR B 1 41 ? 13.378 80.679 32.660 1.00 16.73 37 THR B C 1
ATOM 1323 O O . THR B 1 41 ? 14.131 79.952 32.014 1.00 15.04 37 THR B O 1
ATOM 1327 N N . SER B 1 42 ? 13.173 81.948 32.349 1.00 19.00 38 SER B N 1
ATOM 1328 C CA . SER B 1 42 ? 13.892 82.547 31.241 1.00 14.61 38 SER B CA 1
ATOM 1329 C C . SER B 1 42 ? 14.457 83.872 31.675 1.00 18.01 38 SER B C 1
ATOM 1330 O O . SER B 1 42 ? 13.718 84.727 32.187 1.00 13.63 38 SER B O 1
ATOM 1333 N N . GLY B 1 43 ? 15.758 84.051 31.453 1.00 17.19 39 GLY B N 1
ATOM 1334 C CA . GLY B 1 43 ? 16.448 85.251 31.892 1.00 14.06 39 GLY B CA 1
ATOM 1335 C C . GLY B 1 43 ? 16.667 85.266 33.390 1.00 20.37 39 GLY B C 1
ATOM 1336 O O . GLY B 1 43 ? 16.480 84.255 34.073 1.00 20.55 39 GLY B O 1
ATOM 1337 N N . GLU B 1 44 ? 17.060 86.421 33.908 1.00 20.89 40 GLU B N 1
ATOM 1338 C CA . GLU B 1 44 ? 17.441 86.528 35.310 1.00 21.88 40 GLU B CA 1
ATOM 1339 C C . GLU B 1 44 ? 16.419 87.359 36.068 1.00 23.21 40 GLU B C 1
ATOM 1340 O O . GLU B 1 44 ? 15.705 88.163 35.468 1.00 19.17 40 GLU B O 1
ATOM 1343 N N . ILE B 1 45 ? 16.327 87.162 37.380 1.00 18.86 41 ILE B N 1
ATOM 1344 C CA . ILE B 1 45 ? 15.544 88.091 38.199 1.00 13.26 41 ILE B CA 1
ATOM 1345 C C . ILE B 1 45 ? 16.251 89.437 38.145 1.00 12.93 41 ILE B C 1
ATOM 1346 O O . ILE B 1 45 ? 17.420 89.522 38.475 1.00 11.46 41 ILE B O 1
ATOM 1351 N N . PRO B 1 46 ? 15.545 90.494 37.722 1.00 15.63 42 PRO B N 1
ATOM 1352 C CA . PRO B 1 46 ? 16.149 91.828 37.665 1.00 17.90 42 PRO B CA 1
ATOM 1353 C C . PRO B 1 46 ? 16.531 92.293 39.064 1.00 20.28 42 PRO B C 1
ATOM 1354 O O . PRO B 1 46 ? 15.843 91.909 40.017 1.00 15.73 42 PRO B O 1
ATOM 1358 N N . SER B 1 47 ? 17.590 93.094 39.201 1.00 15.96 43 SER B N 1
ATOM 1359 C CA . SER B 1 47 ? 17.983 93.595 40.526 1.00 12.05 43 SER B CA 1
ATOM 1360 C C . SER B 1 47 ? 16.801 94.315 41.151 1.00 14.74 43 SER B C 1
ATOM 1361 O O . SER B 1 47 ? 16.118 95.091 40.489 1.00 15.16 43 SER B O 1
ATOM 1364 N N . GLY B 1 48 ? 16.534 94.047 42.420 1.00 14.47 44 GLY B N 1
ATOM 1365 C CA . GLY B 1 48 ? 15.346 94.605 43.045 1.00 14.87 44 GLY B CA 1
ATOM 1366 C C . GLY B 1 48 ? 14.114 93.740 42.874 1.00 19.54 44 GLY B C 1
ATOM 1367 O O . GLY B 1 48 ? 13.085 94.003 43.498 1.00 21.62 44 GLY B O 1
ATOM 1368 N N . GLY B 1 49 ? 14.220 92.708 42.038 1.00 15.95 45 GLY B N 1
ATOM 1369 C CA . GLY B 1 49 ? 13.086 91.844 41.734 1.00 17.37 45 GLY B CA 1
ATOM 1370 C C . GLY B 1 49 ? 12.364 92.343 40.496 1.00 18.77 45 GLY B C 1
ATOM 1371 O O . GLY B 1 49 ? 12.560 93.499 40.109 1.00 17.24 45 GLY B O 1
ATOM 1372 N N . TYR B 1 50 ? 11.546 91.495 39.861 1.00 11.19 46 TYR B N 1
ATOM 1373 C CA . TYR B 1 50 ? 10.666 91.975 38.799 1.00 11.78 46 TYR B CA 1
ATOM 1374 C C . TYR B 1 50 ? 9.829 93.160 39.286 1.00 24.21 46 TYR B C 1
ATOM 1375 O O . TYR B 1 50 ? 9.504 93.246 40.476 1.00 20.30 46 TYR B O 1
ATOM 1384 N N . GLN B 1 51 ? 9.493 94.073 38.374 1.00 24.11 47 GLN B N 1
ATOM 1385 C CA . GLN B 1 51 ? 8.624 95.205 38.712 1.00 24.18 47 GLN B CA 1
ATOM 1386 C C . GLN B 1 51 ? 7.356 95.141 37.890 1.00 25.41 47 GLN B C 1
ATOM 1387 O O . GLN B 1 51 ? 7.391 95.346 36.678 1.00 32.10 47 GLN B O 1
ATOM 1390 N N . PHE B 1 52 ? 6.245 94.879 38.569 1.00 16.84 48 PHE B N 1
ATOM 1391 C CA . PHE B 1 52 ? 4.930 94.723 37.956 1.00 24.18 48 PHE B CA 1
ATOM 1392 C C . PHE B 1 52 ? 3.970 95.771 38.527 1.00 29.97 48 PHE B C 1
ATOM 1393 O O . PHE B 1 52 ? 4.197 96.292 39.632 1.00 24.16 48 PHE B O 1
ATOM 1401 N N . PRO B 1 53 ? 2.886 96.074 37.791 1.00 27.86 49 PRO B N 1
ATOM 1402 C CA . PRO B 1 53 ? 1.911 97.057 38.271 1.00 28.63 49 PRO B CA 1
ATOM 1403 C C . PRO B 1 53 ? 1.228 96.501 39.511 1.00 30.86 49 PRO B C 1
ATOM 1404 O O . PRO B 1 53 ? 1.087 95.280 39.603 1.00 27.46 49 PRO B O 1
ATOM 1408 N N . ILE B 1 54 ? 0.822 97.357 40.445 1.00 28.15 50 ILE B N 1
ATOM 1409 C CA . ILE B 1 54 ? 0.218 96.866 41.680 1.00 29.92 50 ILE B CA 1
ATOM 1410 C C . ILE B 1 54 ? -1.135 96.203 41.389 1.00 29.73 50 ILE B C 1
ATOM 1411 O O . ILE B 1 54 ? -1.550 95.267 42.080 1.00 25.46 50 ILE B O 1
ATOM 1416 N N . GLU B 1 55 ? -1.805 96.669 40.339 1.00 32.98 51 GLU B N 1
ATOM 1417 C CA . GLU B 1 55 ? -3.096 96.107 39.945 1.00 36.39 51 GLU B CA 1
ATOM 1418 C C . GLU B 1 55 ? -2.988 94.724 39.286 1.00 35.59 51 GLU B C 1
ATOM 1419 O O . GLU B 1 55 ? -4.000 94.135 38.910 1.00 42.75 51 GLU B O 1
ATOM 1421 N N . ASN B 1 56 ? -1.769 94.202 39.151 1.00 32.35 52 ASN B N 1
ATOM 1422 C CA . ASN B 1 56 ? -1.587 92.833 38.672 1.00 22.25 52 ASN B CA 1
ATOM 1423 C C . ASN B 1 56 ? -1.328 91.823 39.801 1.00 28.97 52 ASN B C 1
ATOM 1424 O O . ASN B 1 56 ? -1.281 90.620 39.556 1.00 21.94 52 ASN B O 1
ATOM 1429 N N . GLU B 1 57 ? -1.163 92.297 41.036 1.00 25.66 53 GLU B N 1
ATOM 1430 C CA . GLU B 1 57 ? -0.755 91.401 42.128 1.00 22.04 53 GLU B CA 1
ATOM 1431 C C . GLU B 1 57 ? -1.769 90.315 42.490 1.00 26.35 53 GLU B C 1
ATOM 1432 O O . GLU B 1 57 ? -1.391 89.168 42.715 1.00 28.64 53 GLU B O 1
ATOM 1438 N N . ALA B 1 58 ? -3.049 90.671 42.566 1.00 28.44 54 ALA B N 1
ATOM 1439 C CA . ALA B 1 58 ? -4.067 89.733 43.057 1.00 34.68 54 ALA B CA 1
ATOM 1440 C C . ALA B 1 58 ? -4.271 88.487 42.186 1.00 36.60 54 ALA B C 1
ATOM 1441 O O . ALA B 1 58 ? -4.529 87.398 42.707 1.00 41.25 54 ALA B O 1
ATOM 1443 N N . ASP B 1 59 ? -4.166 88.641 40.870 1.00 32.66 55 ASP B N 1
ATOM 1444 C CA . ASP B 1 59 ? -4.332 87.498 39.970 1.00 28.97 55 ASP B CA 1
ATOM 1445 C C . ASP B 1 59 ? -3.130 87.284 39.022 1.00 31.12 55 ASP B C 1
ATOM 1446 O O . ASP B 1 59 ? -3.290 86.822 37.887 1.00 26.94 55 ASP B O 1
ATOM 1451 N N . PHE B 1 60 ? -1.928 87.607 39.492 1.00 28.91 56 PHE B N 1
ATOM 1452 C CA . PHE B 1 60 ? -0.726 87.421 38.678 1.00 23.44 56 PHE B CA 1
ATOM 1453 C C . PHE B 1 60 ? -0.460 85.953 38.335 1.00 21.13 56 PHE B C 1
ATOM 1454 O O . PHE B 1 60 ? -0.487 85.084 39.208 1.00 28.59 56 PHE B O 1
ATOM 1462 N N . ASP B 1 61 ? -0.189 85.681 37.060 1.00 18.73 57 ASP B N 1
ATOM 1463 C CA . ASP B 1 61 ? 0.176 84.331 36.638 1.00 20.29 57 ASP B CA 1
ATOM 1464 C C . ASP B 1 61 ? 1.662 84.081 36.891 1.00 19.10 57 ASP B C 1
ATOM 1465 O O . ASP B 1 61 ? 2.519 84.415 36.051 1.00 15.73 57 ASP B O 1
ATOM 1470 N N . TRP B 1 62 ? 1.960 83.476 38.039 1.00 18.49 58 TRP B N 1
ATOM 1471 C CA . TRP B 1 62 ? 3.337 83.208 38.443 1.00 16.83 58 TRP B CA 1
ATOM 1472 C C . TRP B 1 62 ? 4.081 82.264 37.508 1.00 20.63 58 TRP B C 1
ATOM 1473 O O . TRP B 1 62 ? 5.316 82.272 37.469 1.00 16.80 58 TRP B O 1
ATOM 1484 N N . SER B 1 63 ? 3.351 81.461 36.741 1.00 15.84 59 SER B N 1
ATOM 1485 C CA . SER B 1 63 ? 4.018 80.538 35.818 1.00 15.43 59 SER B CA 1
ATOM 1486 C C . SER B 1 63 ? 4.784 81.296 34.728 1.00 18.42 59 SER B C 1
ATOM 1487 O O . SER B 1 63 ? 5.706 80.746 34.111 1.00 19.07 59 SER B O 1
ATOM 1490 N N . LEU B 1 64 ? 4.397 82.551 34.485 1.00 17.76 60 LEU B N 1
ATOM 1491 C CA . LEU B 1 64 ? 5.083 83.393 33.494 1.00 22.95 60 LEU B CA 1
ATOM 1492 C C . LEU B 1 64 ? 6.574 83.532 33.807 1.00 22.18 60 LEU B C 1
ATOM 1493 O O . LEU B 1 64 ? 7.388 83.692 32.895 1.00 20.67 60 LEU B O 1
ATOM 1498 N N . ILE B 1 65 ? 6.922 83.480 35.094 1.00 16.47 61 ILE B N 1
ATOM 1499 C CA . ILE B 1 65 ? 8.319 83.587 35.514 1.00 14.52 61 ILE B CA 1
ATOM 1500 C C . ILE B 1 65 ? 8.796 82.289 36.179 1.00 20.16 61 ILE B C 1
ATOM 1501 O O . ILE B 1 65 ? 9.789 82.272 36.928 1.00 17.44 61 ILE B O 1
ATOM 1506 N N . GLY B 1 66 ? 8.074 81.204 35.914 1.00 11.14 62 GLY B N 1
ATOM 1507 C CA . GLY B 1 66 ? 8.503 79.887 36.359 1.00 9.64 62 GLY B CA 1
ATOM 1508 C C . GLY B 1 66 ? 8.259 79.631 37.825 1.00 14.00 62 GLY B C 1
ATOM 1509 O O . GLY B 1 66 ? 8.828 78.697 38.414 1.00 19.61 62 GLY B O 1
ATOM 1510 N N . ALA B 1 67 ? 7.408 80.453 38.424 1.00 15.31 63 ALA B N 1
ATOM 1511 C CA . ALA B 1 67 ? 7.128 80.316 39.848 1.00 19.59 63 ALA B CA 1
ATOM 1512 C C . ALA B 1 67 ? 5.735 79.724 40.066 1.00 20.91 63 ALA B C 1
ATOM 1513 O O . ALA B 1 67 ? 4.931 79.672 39.144 1.00 20.85 63 ALA B O 1
ATOM 1515 N N . ARG B 1 68 ? 5.444 79.315 41.292 1.00 19.00 64 ARG B N 1
ATOM 1516 C CA . ARG B 1 68 ? 4.115 78.821 41.626 1.00 25.26 64 ARG B CA 1
ATOM 1517 C C . ARG B 1 68 ? 3.745 79.182 43.066 1.00 28.40 64 ARG B C 1
ATOM 1518 O O . ARG B 1 68 ? 4.622 79.339 43.924 1.00 28.99 64 ARG B O 1
ATOM 1526 N N . LYS B 1 69 ? 2.449 79.335 43.330 1.00 28.90 65 LYS B N 1
ATOM 1527 C CA . LYS B 1 69 ? 1.987 79.600 44.691 1.00 35.11 65 LYS B CA 1
ATOM 1528 C C . LYS B 1 69 ? 1.970 78.302 45.485 1.00 34.86 65 LYS B C 1
ATOM 1529 O O . LYS B 1 69 ? 1.719 77.235 44.928 1.00 36.01 65 LYS B O 1
ATOM 1535 N N . TRP B 1 70 ? 2.258 78.384 46.781 1.00 35.77 66 TRP B N 1
ATOM 1536 C CA . TRP B 1 70 ? 2.321 77.185 47.608 1.00 37.76 66 TRP B CA 1
ATOM 1537 C C . TRP B 1 70 ? 1.948 77.470 49.060 1.00 32.31 66 TRP B C 1
ATOM 1538 O O . TRP B 1 70 ? 2.326 78.506 49.613 1.00 31.34 66 TRP B O 1
ATOM 1549 N N . GLU B 1 77 ? 1.206 80.319 52.691 1.00 26.74 73 GLU B N 1
ATOM 1550 C CA . GLU B 1 77 ? 0.945 81.093 51.470 1.00 42.89 73 GLU B CA 1
ATOM 1551 C C . GLU B 1 77 ? 2.215 81.736 50.880 1.00 41.06 73 GLU B C 1
ATOM 1552 O O . GLU B 1 77 ? 2.487 82.919 51.106 1.00 41.79 73 GLU B O 1
ATOM 1554 N N . LEU B 1 78 ? 2.978 80.962 50.110 1.00 27.18 74 LEU B N 1
ATOM 1555 C CA . LEU B 1 78 ? 4.273 81.432 49.620 1.00 26.79 74 LEU B CA 1
ATOM 1556 C C . LEU B 1 78 ? 4.381 81.319 48.096 1.00 30.13 74 LEU B C 1
ATOM 1557 O O . LEU B 1 78 ? 3.555 80.661 47.451 1.00 30.81 74 LEU B O 1
ATOM 1562 N N . VAL B 1 79 ? 5.389 81.974 47.524 1.00 21.97 75 VAL B N 1
ATOM 1563 C CA . VAL B 1 79 ? 5.725 81.773 46.125 1.00 15.10 75 VAL B CA 1
ATOM 1564 C C . VAL B 1 79 ? 7.039 81.000 46.031 1.00 17.57 75 VAL B C 1
ATOM 1565 O O . VAL B 1 79 ? 8.022 81.373 46.668 1.00 19.70 75 VAL B O 1
ATOM 1569 N N . ILE B 1 80 ? 7.045 79.922 45.245 1.00 17.27 76 ILE B N 1
ATOM 1570 C CA . ILE B 1 80 ? 8.240 79.103 45.053 1.00 18.22 76 ILE B CA 1
ATOM 1571 C C . ILE B 1 80 ? 8.837 79.434 43.694 1.00 16.64 76 ILE B C 1
ATOM 1572 O O . ILE B 1 80 ? 8.145 79.354 42.687 1.00 17.54 76 ILE B O 1
ATOM 1577 N N . HIS B 1 81 ? 10.113 79.803 43.667 1.00 15.38 77 HIS B N 1
ATOM 1578 C CA . HIS B 1 81 ? 10.800 80.138 42.412 1.00 16.17 77 HIS B CA 1
ATOM 1579 C C . HIS B 1 81 ? 12.238 79.630 42.476 1.00 13.03 77 HIS B C 1
ATOM 1580 O O . HIS B 1 81 ? 13.012 80.037 43.356 1.00 16.14 77 HIS B O 1
ATOM 1587 N N . ARG B 1 82 ? 12.576 78.728 41.554 1.00 11.03 78 ARG B N 1
ATOM 1588 C CA 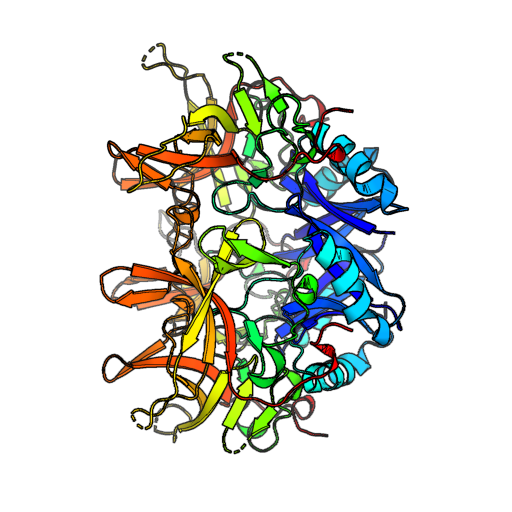. ARG B 1 82 ? 13.896 78.103 41.490 1.00 17.72 78 ARG B CA 1
ATOM 1589 C C . ARG B 1 82 ? 14.328 77.493 42.825 1.00 23.78 78 ARG B C 1
ATOM 1590 O O . ARG B 1 82 ? 15.494 77.592 43.225 1.00 23.52 78 ARG B O 1
ATOM 1598 N N . GLY B 1 83 ? 13.376 76.856 43.508 1.00 21.24 79 GLY B N 1
ATOM 1599 C CA . GLY B 1 83 ? 13.671 76.148 44.744 1.00 25.38 79 GLY B CA 1
ATOM 1600 C C . GLY B 1 83 ? 13.704 77.008 45.995 1.00 24.65 79 GLY B C 1
ATOM 1601 O O . GLY B 1 83 ? 14.016 76.514 47.076 1.00 25.08 79 GLY B O 1
ATOM 1602 N N . HIS B 1 84 ? 13.388 78.293 45.867 1.00 22.58 80 HIS B N 1
ATOM 1603 C CA . HIS B 1 84 ? 13.369 79.170 47.042 1.00 22.08 80 HIS B CA 1
ATOM 1604 C C . HIS B 1 84 ? 11.951 79.611 47.344 1.00 23.62 80 HIS B C 1
ATOM 1605 O O . HIS B 1 84 ? 11.171 79.857 46.412 1.00 18.75 80 HIS B O 1
ATOM 1612 N N . ALA B 1 85 ? 11.624 79.738 48.634 1.00 14.59 81 ALA B N 1
ATOM 1613 C CA . ALA B 1 85 ? 10.302 80.221 49.038 1.00 19.34 81 ALA B CA 1
ATOM 1614 C C . ALA B 1 85 ? 10.348 81.726 49.308 1.00 24.87 81 ALA B C 1
ATOM 1615 O O . ALA B 1 85 ? 11.207 82.202 50.052 1.00 22.01 81 ALA B O 1
ATOM 1617 N N . TYR B 1 86 ? 9.430 82.469 48.693 1.00 20.03 82 TYR B N 1
ATOM 1618 C CA . TYR B 1 86 ? 9.348 83.910 48.904 1.00 17.72 82 TYR B CA 1
ATOM 1619 C C . TYR B 1 86 ? 8.047 84.258 49.604 1.00 22.43 82 TYR B C 1
ATOM 1620 O O . TYR B 1 86 ? 7.012 83.641 49.356 1.00 18.68 82 TYR B O 1
ATOM 1629 N N . ARG B 1 87 ? 8.098 85.251 50.480 1.00 15.83 83 ARG B N 1
ATOM 1630 C CA . ARG B 1 87 ? 6.948 85.564 51.313 1.00 19.56 83 ARG B CA 1
ATOM 1631 C C . ARG B 1 87 ? 6.284 86.852 50.838 1.00 17.17 83 ARG B C 1
ATOM 1632 O O . ARG B 1 87 ? 6.960 87.747 50.350 1.00 18.47 83 ARG B O 1
ATOM 1640 N N . ARG B 1 88 ? 4.966 86.949 50.983 1.00 22.74 84 ARG B N 1
ATOM 1641 C CA . ARG B 1 88 ? 4.226 88.128 50.518 1.00 25.44 84 ARG B CA 1
ATOM 1642 C C . ARG B 1 88 ? 4.265 89.239 51.572 1.00 27.41 84 ARG B C 1
ATOM 1643 O O . ARG B 1 88 ? 4.044 88.985 52.757 1.00 23.22 84 ARG B O 1
ATOM 1651 N N . ARG B 1 89 ? 4.537 90.464 51.126 1.00 26.14 85 ARG B N 1
ATOM 1652 C CA . ARG B 1 89 ? 4.858 91.588 52.009 1.00 25.21 85 ARG B CA 1
ATOM 1653 C C . ARG B 1 89 ? 4.017 92.817 51.651 1.00 28.55 85 ARG B C 1
ATOM 1654 O O . ARG B 1 89 ? 4.312 93.518 50.671 1.00 26.10 85 ARG B O 1
ATOM 1662 N N . GLU B 1 90 ? 2.977 93.084 52.435 1.00 28.23 86 GLU B N 1
ATOM 1663 C CA . GLU B 1 90 ? 2.117 94.234 52.177 1.00 32.03 86 GLU B CA 1
ATOM 1664 C C . GLU B 1 90 ? 2.731 95.493 52.727 1.00 31.50 86 GLU B C 1
ATOM 1665 O O . GLU B 1 90 ? 2.848 95.659 53.934 1.00 36.56 86 GLU B O 1
ATOM 1671 N N . LEU B 1 91 ? 3.137 96.378 51.831 1.00 31.83 87 LEU B N 1
ATOM 1672 C CA . LEU B 1 91 ? 3.796 97.608 52.235 1.00 33.37 87 LEU B CA 1
ATOM 1673 C C . LEU B 1 91 ? 2.825 98.777 52.060 1.00 36.99 87 LEU B C 1
ATOM 1674 O O . LEU B 1 91 ? 2.673 99.321 50.955 1.00 28.98 87 LEU B O 1
ATOM 1679 N N . GLU B 1 92 ? 2.166 99.148 53.155 1.00 37.09 88 GLU B N 1
ATOM 1680 C CA . GLU B 1 92 ? 1.177 100.222 53.156 1.00 32.89 88 GLU B CA 1
ATOM 1681 C C . GLU B 1 92 ? 1.777 101.536 52.678 1.00 33.30 88 GLU B C 1
ATOM 1682 O O . GLU B 1 92 ? 2.948 101.827 52.947 1.00 37.00 88 GLU B O 1
ATOM 1684 N N . ALA B 1 93 ? 0.980 102.317 51.952 1.00 32.69 89 ALA B N 1
ATOM 1685 C CA . ALA B 1 93 ? 1.416 103.633 51.494 1.00 34.69 89 ALA B CA 1
ATOM 1686 C C . ALA B 1 93 ? 1.559 104.575 52.684 1.00 42.65 89 ALA B C 1
ATOM 1687 O O . ALA B 1 93 ? 0.940 104.361 53.726 1.00 40.01 89 ALA B O 1
ATOM 1689 N N . VAL B 1 94 ? 2.390 105.604 52.545 1.00 48.52 90 VAL B N 1
ATOM 1690 C CA . VAL B 1 94 ? 2.538 106.595 53.611 1.00 49.73 90 VAL B CA 1
ATOM 1691 C C . VAL B 1 94 ? 2.520 108.029 53.073 1.00 51.63 90 VAL B C 1
ATOM 1692 O O . VAL B 1 94 ? 2.992 108.299 51.961 1.00 45.91 90 VAL B O 1
ATOM 1696 N N . ASP B 1 95 ? 1.961 108.935 53.876 1.00 53.85 91 ASP B N 1
ATOM 1697 C CA . ASP B 1 95 ? 1.895 110.357 53.545 1.00 57.26 91 ASP B CA 1
ATOM 1698 C C . ASP B 1 95 ? 2.096 111.210 54.793 1.00 56.83 91 ASP B C 1
ATOM 1699 O O . ASP B 1 95 ? 2.721 112.267 54.738 1.00 56.74 91 ASP B O 1
ATOM 1701 N N . LEU B 1 99 ? 8.625 109.548 53.901 1.00 66.62 95 LEU B N 1
ATOM 1702 C CA . LEU B 1 99 ? 7.503 110.426 54.225 1.00 65.36 95 LEU B CA 1
ATOM 1703 C C . LEU B 1 99 ? 6.386 110.323 53.186 1.00 59.95 95 LEU B C 1
ATOM 1704 O O . LEU B 1 99 ? 5.211 110.502 53.510 1.00 59.99 95 LEU B O 1
ATOM 1706 N N . LYS B 1 100 ? 6.760 110.037 51.941 1.00 53.59 96 LYS B N 1
ATOM 1707 C CA . LYS B 1 100 ? 5.786 109.822 50.872 1.00 54.95 96 LYS B CA 1
ATOM 1708 C C . LYS B 1 100 ? 6.099 108.549 50.079 1.00 58.18 96 LYS B C 1
ATOM 1709 O O . LYS B 1 100 ? 6.897 108.571 49.142 1.00 61.35 96 LYS B O 1
ATOM 1711 N N . LEU B 1 101 ? 5.463 107.445 50.457 1.00 53.24 97 LEU B N 1
ATOM 1712 C CA . LEU B 1 101 ? 5.701 106.160 49.808 1.00 48.04 97 LEU B CA 1
ATOM 1713 C C . LEU B 1 101 ? 4.412 105.596 49.219 1.00 44.49 97 LEU B C 1
ATOM 1714 O O . LEU B 1 101 ? 3.369 105.601 49.880 1.00 39.93 97 LEU B O 1
ATOM 1719 N N . PRO B 1 102 ? 4.482 105.088 47.978 1.00 39.65 98 PRO B N 1
ATOM 1720 C CA . PRO B 1 102 ? 3.275 104.535 47.364 1.00 37.85 98 PRO B CA 1
ATOM 1721 C C . PRO B 1 102 ? 3.004 103.182 47.985 1.00 41.05 98 PRO B C 1
ATOM 1722 O O . PRO B 1 102 ? 3.921 102.604 48.566 1.00 41.11 98 PRO B O 1
ATOM 1726 N N . ALA B 1 103 ? 1.780 102.681 47.880 1.00 33.82 99 ALA B N 1
ATOM 1727 C CA . ALA B 1 103 ? 1.515 101.316 48.297 1.00 34.10 99 ALA B CA 1
ATOM 1728 C C . ALA B 1 103 ? 2.350 100.358 47.431 1.00 39.33 99 ALA B C 1
ATOM 1729 O O . ALA B 1 103 ? 2.737 100.687 46.301 1.00 33.49 99 ALA B O 1
ATOM 1731 N N . ALA B 1 104 ? 2.642 99.181 47.971 1.00 34.59 100 ALA B N 1
ATOM 1732 C CA . ALA B 1 104 ? 3.402 98.178 47.232 1.00 27.39 100 ALA B CA 1
ATOM 1733 C C . ALA B 1 104 ? 3.237 96.814 47.877 1.00 26.53 100 ALA B C 1
ATOM 1734 O O . ALA B 1 104 ? 3.017 96.708 49.087 1.00 29.52 100 ALA B O 1
ATOM 1736 N N . ILE B 1 105 ? 3.324 95.769 47.062 1.00 26.53 101 ILE B N 1
ATOM 1737 C CA . ILE B 1 105 ? 3.294 94.408 47.579 1.00 25.49 101 ILE B CA 1
ATOM 1738 C C . ILE B 1 105 ? 4.565 93.714 47.116 1.00 23.95 101 ILE B C 1
ATOM 1739 O O . ILE B 1 105 ? 4.819 93.592 45.909 1.00 22.24 101 ILE B O 1
ATOM 1744 N N . LYS B 1 106 ? 5.375 93.285 48.075 1.00 22.62 102 LYS B N 1
ATOM 1745 C CA . LYS B 1 106 ? 6.692 92.775 47.767 1.00 18.47 102 LYS B CA 1
ATOM 1746 C C . LYS B 1 106 ? 6.751 91.297 48.071 1.00 22.07 102 LYS B C 1
ATOM 1747 O O . LYS B 1 106 ? 6.116 90.833 49.021 1.00 24.16 102 LYS B O 1
ATOM 1753 N N . TYR B 1 107 ? 7.486 90.563 47.232 1.00 14.02 103 TYR B N 1
ATOM 1754 C CA . TYR B 1 107 ? 7.786 89.161 47.466 1.00 20.27 103 TYR B CA 1
ATOM 1755 C C . TYR B 1 107 ? 9.299 89.012 47.625 1.00 22.28 103 TYR B C 1
ATOM 1756 O O . TYR B 1 107 ? 10.067 89.270 46.690 1.00 23.84 103 TYR B O 1
ATOM 1765 N N . SER B 1 108 ? 9.724 88.591 48.812 1.00 17.67 104 SER B N 1
ATOM 1766 C CA . SER B 1 108 ? 11.144 88.484 49.111 1.00 13.13 104 SER B CA 1
ATOM 1767 C C . SER B 1 108 ? 11.342 87.446 50.203 1.00 19.69 104 SER B C 1
ATOM 1768 O O . SER B 1 108 ? 10.381 87.050 50.878 1.00 17.07 104 SER B O 1
ATOM 1771 N N . ARG B 1 109 ? 12.581 86.995 50.361 1.00 13.81 105 ARG B N 1
ATOM 1772 C CA . ARG B 1 109 ? 12.946 86.013 51.376 1.00 14.85 105 ARG B CA 1
ATOM 1773 C C . ARG B 1 109 ? 14.198 86.555 52.065 1.00 22.08 105 ARG B C 1
ATOM 1774 O O . ARG B 1 109 ? 14.854 87.469 51.541 1.00 18.12 105 ARG B O 1
ATOM 1782 N N . GLY B 1 110 ? 14.559 85.988 53.211 1.00 18.99 106 GLY B N 1
ATOM 1783 C CA . GLY B 1 110 ? 15.826 86.322 53.840 1.00 16.24 106 GLY B CA 1
ATOM 1784 C C . GLY B 1 110 ? 16.979 85.722 53.061 1.00 16.53 106 GLY B C 1
ATOM 1785 O O . GLY B 1 110 ? 16.845 84.655 52.454 1.00 15.52 106 GLY B O 1
ATOM 1786 N N . ALA B 1 111 ? 18.111 86.420 53.056 1.00 14.04 107 ALA B N 1
ATOM 1787 C CA . ALA B 1 111 ? 19.301 85.947 52.350 1.00 14.23 107 ALA B CA 1
ATOM 1788 C C . ALA B 1 111 ? 19.846 84.673 52.988 1.00 19.36 107 ALA B C 1
ATOM 1789 O O . ALA B 1 111 ? 19.808 84.520 54.209 1.00 17.51 107 ALA B O 1
ATOM 1791 N N . LYS B 1 112 ? 20.325 83.748 52.161 1.00 21.35 108 LYS B N 1
ATOM 1792 C CA . LYS B 1 112 ? 20.968 82.529 52.655 1.00 20.29 108 LYS B CA 1
ATOM 1793 C C . LYS B 1 112 ? 22.476 82.753 52.615 1.00 22.97 108 LYS B C 1
ATOM 1794 O O . LYS B 1 112 ? 22.951 83.646 51.917 1.00 14.69 108 LYS B O 1
ATOM 1800 N N . VAL B 1 113 ? 23.235 81.925 53.328 1.00 21.79 109 VAL B N 1
ATOM 1801 C CA . VAL B 1 113 ? 24.689 82.071 53.317 1.00 24.88 109 VAL B CA 1
ATOM 1802 C C . VAL B 1 113 ? 25.274 81.881 51.922 1.00 22.52 109 VAL B C 1
ATOM 1803 O O . VAL B 1 113 ? 26.377 82.332 51.642 1.00 29.35 109 VAL B O 1
ATOM 1807 N N . SER B 1 114 ? 24.528 81.232 51.038 1.00 18.32 110 SER B N 1
ATOM 1808 C CA . SER B 1 114 ? 25.012 81.014 49.689 1.00 19.10 110 SER B CA 1
ATOM 1809 C C . SER B 1 114 ? 24.626 82.140 48.732 1.00 20.79 110 SER B C 1
ATOM 1810 O O . SER B 1 114 ? 25.061 82.147 47.581 1.00 17.93 110 SER B O 1
ATOM 1813 N N . ASP B 1 115 ? 23.793 83.077 49.181 1.00 17.46 111 ASP B N 1
ATOM 1814 C CA . ASP B 1 115 ? 23.404 84.182 48.300 1.00 19.51 111 ASP B CA 1
ATOM 1815 C C . ASP B 1 115 ? 24.579 85.131 48.090 1.00 20.42 111 ASP B C 1
ATOM 1816 O O . ASP B 1 115 ? 25.221 85.552 49.047 1.00 21.12 111 ASP B O 1
ATOM 1821 N N . PRO B 1 116 ? 24.880 85.444 46.823 1.00 15.49 112 PRO B N 1
ATOM 1822 C CA . PRO B 1 116 ? 25.985 86.357 46.504 1.00 28.16 112 PRO B CA 1
ATOM 1823 C C . PRO B 1 116 ? 25.652 87.806 46.881 1.00 30.64 112 PRO B C 1
ATOM 1824 O O . PRO B 1 116 ? 24.473 88.172 46.993 1.00 18.66 112 PRO B O 1
ATOM 1828 N N . GLN B 1 117 ? 26.690 88.613 47.078 1.00 23.49 113 GLN B N 1
ATOM 1829 C CA . GLN B 1 117 ? 26.537 89.957 47.617 1.00 24.09 113 GLN B CA 1
ATOM 1830 C C . GLN B 1 117 ? 25.560 90.813 46.802 1.00 26.78 113 GLN B C 1
ATOM 1831 O O . GLN B 1 117 ? 24.753 91.567 47.363 1.00 20.86 113 GLN B O 1
ATOM 1837 N N . HIS B 1 118 ? 25.596 90.674 45.483 1.00 18.94 114 HIS B N 1
ATOM 1838 C CA . HIS B 1 118 ? 24.840 91.592 44.653 1.00 21.05 114 HIS B CA 1
ATOM 1839 C C . HIS B 1 118 ? 23.329 91.381 44.734 1.00 21.96 114 HIS B C 1
ATOM 1840 O O . HIS B 1 118 ? 22.586 92.263 44.321 1.00 22.59 114 HIS B O 1
ATOM 1847 N N . VAL B 1 119 ? 22.855 90.244 45.255 1.00 16.93 115 VAL B N 1
ATOM 1848 C CA . VAL B 1 119 ? 21.395 90.103 45.410 1.00 18.23 115 VAL B CA 1
ATOM 1849 C C . VAL B 1 119 ? 20.893 90.459 46.808 1.00 18.17 115 VAL B C 1
ATOM 1850 O O . VAL B 1 119 ? 19.685 90.455 47.053 1.00 17.13 115 VAL B O 1
ATOM 1854 N N . ARG B 1 120 ? 21.801 90.785 47.722 1.00 20.72 116 ARG B N 1
ATOM 1855 C CA . ARG B 1 120 ? 21.390 91.057 49.104 1.00 19.08 116 ARG B CA 1
ATOM 1856 C C . ARG B 1 120 ? 20.981 92.495 49.319 1.00 19.98 116 ARG B C 1
ATOM 1857 O O . ARG B 1 120 ? 21.684 93.407 48.905 1.00 28.26 116 ARG B O 1
ATOM 1865 N N . GLU B 1 121 ? 19.849 92.702 49.984 1.00 20.56 117 GLU B N 1
ATOM 1866 C CA . GLU B 1 121 ? 19.404 94.051 50.312 1.00 19.19 117 GLU B CA 1
ATOM 1867 C C . GLU B 1 121 ? 19.468 94.215 51.812 1.00 19.71 117 GLU B C 1
ATOM 1868 O O . GLU B 1 121 ? 18.744 93.536 52.553 1.00 15.96 117 GLU B O 1
ATOM 1874 N N . LYS B 1 122 ? 20.323 95.127 52.255 1.00 15.75 118 LYS B N 1
ATOM 1875 C CA . LYS B 1 122 ? 20.559 95.330 53.679 1.00 23.24 118 LYS B CA 1
ATOM 1876 C C . LYS B 1 122 ? 19.367 96.025 54.306 1.00 23.70 118 LYS B C 1
ATOM 1877 O O . LYS B 1 122 ? 18.833 96.983 53.745 1.00 23.39 118 LYS B O 1
ATOM 1879 N N . ALA B 1 123 ? 18.950 95.530 55.465 1.00 22.72 119 ALA B N 1
ATOM 1880 C CA . ALA B 1 123 ? 17.759 96.039 56.140 1.00 26.09 119 ALA B CA 1
ATOM 1881 C C . ALA B 1 123 ? 17.959 96.165 57.652 1.00 26.41 119 ALA B C 1
ATOM 1882 O O . ALA B 1 123 ? 18.998 95.783 58.184 1.00 30.72 119 ALA B O 1
ATOM 1884 N N . ASP B 1 124 ? 16.940 96.668 58.341 1.00 28.28 120 ASP B N 1
ATOM 1885 C CA . ASP B 1 124 ? 17.006 96.878 59.788 1.00 36.74 120 ASP B CA 1
ATOM 1886 C C . ASP B 1 124 ? 17.370 95.610 60.566 1.00 41.07 120 ASP B C 1
ATOM 1887 O O . ASP B 1 124 ? 16.914 94.513 60.239 1.00 50.74 120 ASP B O 1
ATOM 1892 N N . GLY B 1 125 ? 18.202 95.756 61.592 1.00 37.26 121 GLY B N 1
ATOM 1893 C CA . GLY B 1 125 ? 18.516 94.637 62.463 1.00 37.97 121 GLY B CA 1
ATOM 1894 C C . GLY B 1 125 ? 19.522 93.663 61.879 1.00 38.18 121 GLY B C 1
ATOM 1895 O O . GLY B 1 125 ? 19.539 92.488 62.262 1.00 36.20 121 GLY B O 1
ATOM 1896 N N . ASP B 1 126 ? 20.355 94.146 60.956 1.00 32.89 122 ASP B N 1
ATOM 1897 C CA . ASP B 1 126 ? 21.322 93.297 60.252 1.00 28.55 122 ASP B CA 1
ATOM 1898 C C . ASP B 1 126 ? 20.670 92.151 59.472 1.00 23.79 122 ASP B C 1
ATOM 1899 O O . ASP B 1 126 ? 21.277 91.109 59.252 1.00 25.67 122 ASP B O 1
ATOM 1901 N N . ILE B 1 127 ? 19.430 92.334 59.053 1.00 22.01 123 ILE B N 1
ATOM 1902 C CA . ILE B 1 127 ? 18.828 91.345 58.180 1.00 23.93 123 ILE B CA 1
ATOM 1903 C C . ILE B 1 127 ? 18.993 91.767 56.717 1.00 22.02 123 ILE B C 1
ATOM 1904 O O . ILE B 1 127 ? 18.900 92.956 56.389 1.00 23.77 123 ILE B O 1
ATOM 1909 N N . GLU B 1 128 ? 19.275 90.792 55.855 1.00 19.48 124 GLU B N 1
ATOM 1910 C CA . GLU B 1 128 ? 19.354 91.025 54.414 1.00 16.58 124 GLU B CA 1
ATOM 1911 C C . GLU B 1 128 ? 18.271 90.238 53.682 1.00 17.34 124 GLU B C 1
ATOM 1912 O O . GLU B 1 128 ? 18.047 89.058 53.970 1.00 22.87 124 GLU B O 1
ATOM 1918 N N . TYR B 1 129 ? 17.603 90.901 52.742 1.00 10.85 125 TYR B N 1
ATOM 1919 C CA . TYR B 1 129 ? 16.531 90.289 51.960 1.00 10.21 125 TYR B CA 1
ATOM 1920 C C . TYR B 1 129 ? 16.932 90.070 50.495 1.00 11.08 125 TYR B C 1
ATOM 1921 O O . TYR B 1 129 ? 17.748 90.795 49.935 1.00 14.23 125 TYR B O 1
ATOM 1930 N N . VAL B 1 130 ? 16.354 89.048 49.883 1.00 12.79 126 VAL B N 1
ATOM 1931 C CA . VAL B 1 130 ? 16.525 88.809 48.469 1.00 15.95 126 VAL B CA 1
ATOM 1932 C C . VAL B 1 130 ? 15.139 88.912 47.846 1.00 17.52 126 VAL B C 1
ATOM 1933 O O . VAL B 1 130 ? 14.177 88.300 48.317 1.00 8.10 126 VAL B O 1
ATOM 1937 N N . SER B 1 131 ? 15.044 89.724 46.806 1.00 12.99 127 SER B N 1
ATOM 1938 C CA . SER B 1 131 ? 13.758 90.095 46.233 1.00 19.95 127 SER B CA 1
ATOM 1939 C C . SER B 1 131 ? 13.432 89.301 44.964 1.00 16.40 127 SER B C 1
ATOM 1940 O O . SER B 1 131 ? 14.290 89.122 44.109 1.00 21.08 127 SER B O 1
ATOM 1943 N N . LEU B 1 132 ? 12.194 88.817 44.857 1.00 18.73 128 LEU B N 1
ATOM 1944 C CA . LEU B 1 132 ? 11.720 88.180 43.630 1.00 19.48 128 LEU B CA 1
ATOM 1945 C C . LEU B 1 132 ? 10.930 89.178 42.767 1.00 20.08 128 LEU B C 1
ATOM 1946 O O . LEU B 1 132 ? 11.124 89.266 41.549 1.00 14.10 128 LEU B O 1
ATOM 1951 N N . ALA B 1 133 ? 10.049 89.945 43.401 1.00 14.71 129 ALA B N 1
ATOM 1952 C CA . ALA B 1 133 ? 9.131 90.798 42.649 1.00 13.74 129 ALA B CA 1
ATOM 1953 C C . ALA B 1 133 ? 8.565 91.867 43.546 1.00 17.77 129 ALA B C 1
ATOM 1954 O O . ALA B 1 133 ? 8.407 91.656 44.747 1.00 22.07 129 ALA B O 1
ATOM 1956 N N . ILE B 1 134 ? 8.247 93.015 42.960 1.00 20.01 130 ILE B N 1
ATOM 1957 C CA . ILE B 1 134 ? 7.459 94.016 43.660 1.00 18.86 130 ILE B CA 1
ATOM 1958 C C . ILE B 1 134 ? 6.320 94.528 42.775 1.00 23.06 130 ILE B C 1
ATOM 1959 O O . ILE B 1 134 ? 6.527 94.892 41.609 1.00 19.30 130 ILE B O 1
ATOM 1964 N N . PHE B 1 135 ? 5.114 94.531 43.332 1.00 20.84 131 PHE B N 1
ATOM 1965 C CA . PHE B 1 135 ? 3.955 95.033 42.621 1.00 20.21 131 PHE B CA 1
ATOM 1966 C C . PHE B 1 135 ? 3.681 96.451 43.111 1.00 26.32 131 PHE B C 1
ATOM 1967 O O . PHE B 1 135 ? 3.217 96.660 44.248 1.00 27.05 131 PHE B O 1
ATOM 1975 N N . ARG B 1 136 ? 3.984 97.424 42.256 1.00 28.86 132 ARG B N 1
ATOM 1976 C CA . ARG B 1 136 ? 3.933 98.826 42.648 1.00 28.51 132 ARG B CA 1
ATOM 1977 C C . ARG B 1 136 ? 3.576 99.716 41.468 1.00 31.38 132 ARG B C 1
ATOM 1978 O O . ARG B 1 136 ? 4.181 99.597 40.401 1.00 28.02 132 ARG B O 1
ATOM 1986 N N . GLY B 1 137 ? 2.604 100.606 41.674 1.00 30.66 133 GLY B N 1
ATOM 1987 C CA . GLY B 1 137 ? 2.233 101.605 40.685 1.00 27.01 133 GLY B CA 1
ATOM 1988 C C . GLY B 1 137 ? 1.805 101.021 39.356 1.00 31.37 133 GLY B C 1
ATOM 1989 O O . GLY B 1 137 ? 1.049 100.049 39.312 1.00 27.90 133 GLY B O 1
ATOM 1990 N N . GLY B 1 138 ? 2.291 101.626 38.274 1.00 38.64 134 GLY B N 1
ATOM 1991 C CA . GLY B 1 138 ? 2.035 101.153 36.924 1.00 39.71 134 GLY B CA 1
ATOM 1992 C C . GLY B 1 138 ? 0.570 101.117 36.522 1.00 45.25 134 GLY B C 1
ATOM 1993 O O . GLY B 1 138 ? -0.300 101.684 37.190 1.00 39.62 134 GLY B O 1
ATOM 1994 N N . LYS B 1 139 ? 0.298 100.443 35.411 1.00 45.04 135 LYS B N 1
ATOM 1995 C CA . LYS B 1 139 ? -1.068 100.258 34.943 1.00 38.58 135 LYS B CA 1
ATOM 1996 C C . LYS B 1 139 ? -1.254 98.779 34.661 1.00 37.13 135 LYS B C 1
ATOM 1997 O O . LYS B 1 139 ? -0.376 98.152 34.076 1.00 42.70 135 LYS B O 1
ATOM 1999 N N . ARG B 1 140 ? -2.386 98.222 35.081 1.00 33.90 136 ARG B N 1
ATOM 2000 C CA . ARG B 1 140 ? -2.628 96.788 34.937 1.00 34.34 136 ARG B CA 1
ATOM 2001 C C . ARG B 1 140 ? -2.465 96.284 33.506 1.00 34.59 136 ARG B C 1
ATOM 2002 O O . ARG B 1 140 ? -3.042 96.829 32.564 1.00 37.47 136 ARG B O 1
ATOM 2010 N N . GLN B 1 141 ? -1.649 95.249 33.354 1.00 33.64 137 GLN B N 1
ATOM 2011 C CA . GLN B 1 141 ? -1.442 94.617 32.065 1.00 30.16 137 GLN B CA 1
ATOM 2012 C C . GLN B 1 141 ? -2.210 93.308 32.098 1.00 33.30 137 GLN B C 1
ATOM 2013 O O . GLN B 1 141 ? -1.871 92.411 32.871 1.00 31.38 137 GLN B O 1
ATOM 2019 N N . GLU B 1 142 ? -3.244 93.192 31.270 1.00 32.44 138 GLU B N 1
ATOM 2020 C CA . GLU B 1 142 ? -4.149 92.048 31.362 1.00 31.09 138 GLU B CA 1
ATOM 2021 C C . GLU B 1 142 ? -3.502 90.698 31.051 1.00 29.32 138 GLU B C 1
ATOM 2022 O O . GLU B 1 142 ? -3.863 89.670 31.637 1.00 28.34 138 GLU B O 1
ATOM 2028 N N . ARG B 1 143 ? -2.544 90.705 30.133 1.00 28.66 139 ARG B N 1
ATOM 2029 C CA . ARG B 1 143 ? -1.837 89.486 29.761 1.00 30.69 139 ARG B CA 1
ATOM 2030 C C . ARG B 1 143 ? -0.981 88.910 30.900 1.00 24.06 139 ARG B C 1
ATOM 2031 O O . ARG B 1 143 ? -0.580 87.748 30.839 1.00 27.36 139 ARG B O 1
ATOM 2039 N N . TYR B 1 144 ? -0.706 89.700 31.939 1.00 23.86 140 TYR B N 1
ATOM 2040 C CA . TYR B 1 144 ? 0.096 89.191 33.064 1.00 32.60 140 TYR B CA 1
ATOM 2041 C C . TYR B 1 144 ? -0.741 88.314 33.988 1.00 33.34 140 TYR B C 1
ATOM 2042 O O . TYR B 1 144 ? -0.203 87.640 34.873 1.00 24.18 140 TYR B O 1
ATOM 2051 N N . ALA B 1 145 ? -2.055 88.333 33.783 1.00 23.51 141 ALA B N 1
ATOM 2052 C CA . ALA B 1 145 ? -2.971 87.655 34.694 1.00 30.88 141 ALA B CA 1
ATOM 2053 C C . ALA B 1 145 ? -3.172 86.195 34.320 1.00 26.12 141 ALA B C 1
ATOM 2054 O O . ALA B 1 145 ? -2.958 85.809 33.168 1.00 29.04 141 ALA B O 1
ATOM 2056 N N . VAL B 1 146 ? -3.557 85.375 35.297 1.00 26.13 142 VAL B N 1
ATOM 2057 C CA . VAL B 1 146 ? -3.983 84.010 34.994 1.00 31.73 142 VAL B CA 1
ATOM 2058 C C . VAL B 1 146 ? -5.182 84.103 34.049 1.00 34.10 142 VAL B C 1
ATOM 2059 O O . VAL B 1 146 ? -6.175 84.748 34.368 1.00 37.58 142 VAL B O 1
ATOM 2063 N N . PRO B 1 147 ? -5.079 83.485 32.866 1.00 37.43 143 PRO B N 1
ATOM 2064 C CA . PRO B 1 147 ? -6.114 83.658 31.837 1.00 43.62 143 PRO B CA 1
ATOM 2065 C C . PRO B 1 147 ? -7.421 83.007 32.264 1.00 41.91 143 PRO B C 1
ATOM 2066 O O . PRO B 1 147 ? -7.317 82.071 33.061 1.00 46.51 143 PRO B O 1
ATOM 2070 N N . THR C 1 4 ? 8.829 68.975 17.508 1.00 46.22 0 THR C N 1
ATOM 2071 C CA . THR C 1 4 ? 9.116 70.260 18.150 1.00 54.62 0 THR C CA 1
ATOM 2072 C C . THR C 1 4 ? 10.556 70.308 18.640 1.00 45.28 0 THR C C 1
ATOM 2073 O O . THR C 1 4 ? 10.850 69.878 19.749 1.00 40.92 0 THR C O 1
ATOM 2075 N N . MET C 1 5 ? 11.451 70.832 17.810 1.00 43.49 1 MET C N 1
ATOM 2076 C CA . MET C 1 5 ? 12.881 70.778 18.100 1.00 37.90 1 MET C CA 1
ATOM 2077 C C . MET C 1 5 ? 13.331 71.703 19.240 1.00 35.57 1 MET C C 1
ATOM 2078 O O . MET C 1 5 ? 12.847 72.829 19.397 1.00 31.34 1 MET C O 1
ATOM 2080 N N . LEU C 1 6 ? 14.258 71.197 20.043 1.00 31.25 2 LEU C N 1
ATOM 2081 C CA . LEU C 1 6 ? 14.850 71.967 21.122 1.00 27.63 2 LEU C CA 1
ATOM 2082 C C . LEU C 1 6 ? 16.344 72.003 20.918 1.00 24.10 2 LEU C C 1
ATOM 2083 O O . LEU C 1 6 ? 16.910 71.135 20.249 1.00 20.64 2 LEU C O 1
ATOM 2088 N N . GLN C 1 7 ? 16.984 73.002 21.511 1.00 14.14 3 GLN C N 1
ATOM 2089 C CA . GLN C 1 7 ? 18.425 73.028 21.590 1.00 17.65 3 GLN C CA 1
ATOM 2090 C C . GLN C 1 7 ? 18.844 73.072 23.036 1.00 17.02 3 GLN C C 1
ATOM 2091 O O . GLN C 1 7 ? 18.182 73.694 23.870 1.00 18.75 3 GLN C O 1
ATOM 2097 N N . ILE C 1 8 ? 19.946 72.399 23.336 1.00 15.82 4 ILE C N 1
ATOM 2098 C CA . ILE C 1 8 ? 20.524 72.493 24.657 1.00 14.54 4 ILE C CA 1
ATOM 2099 C C . ILE C 1 8 ? 21.988 72.886 24.500 1.00 16.12 4 ILE C C 1
ATOM 2100 O O . ILE C 1 8 ? 22.679 72.405 23.596 1.00 18.82 4 ILE C O 1
ATOM 2105 N N . GLU C 1 9 ? 22.441 73.799 25.351 1.00 11.04 5 GLU C N 1
ATOM 2106 C CA . GLU C 1 9 ? 23.816 74.259 25.310 1.00 22.10 5 GLU C CA 1
ATOM 2107 C C . GLU C 1 9 ? 24.620 73.581 26.407 1.00 18.01 5 GLU C C 1
ATOM 2108 O O . GLU C 1 9 ? 24.206 73.588 27.561 1.00 20.08 5 GLU C O 1
ATOM 2110 N N . PHE C 1 10 ? 25.759 72.991 26.041 1.00 15.21 6 PHE C N 1
ATOM 2111 C CA . PHE C 1 10 ? 26.617 72.286 26.993 1.00 16.77 6 PHE C CA 1
ATOM 2112 C C . PHE C 1 10 ? 27.980 72.952 27.145 1.00 16.49 6 PHE C C 1
ATOM 2113 O O . PHE C 1 10 ? 28.446 73.669 26.249 1.00 14.28 6 PHE C O 1
ATOM 2121 N N . ILE C 1 11 ? 28.616 72.683 28.285 1.00 15.92 7 ILE C N 1
ATOM 2122 C CA . ILE C 1 11 ? 30.047 72.889 28.469 1.00 13.11 7 ILE C CA 1
ATOM 2123 C C . ILE C 1 11 ? 30.638 71.486 28.467 1.00 15.01 7 ILE C C 1
ATOM 2124 O O . ILE C 1 11 ? 30.262 70.653 29.306 1.00 14.33 7 ILE C O 1
ATOM 2129 N N . THR C 1 12 ? 31.546 71.207 27.532 1.00 16.76 8 THR C N 1
ATOM 2130 C CA . THR C 1 12 ? 32.081 69.854 27.396 1.00 10.32 8 THR C CA 1
ATOM 2131 C C . THR C 1 12 ? 33.128 69.576 28.458 1.00 12.10 8 THR C C 1
ATOM 2132 O O . THR C 1 12 ? 33.454 70.451 29.266 1.00 13.13 8 THR C O 1
ATOM 2136 N N . ASP C 1 13 ? 33.672 68.363 28.443 1.00 10.56 9 ASP C N 1
ATOM 2137 C CA . ASP C 1 13 ? 34.714 67.999 29.402 1.00 16.65 9 ASP C CA 1
ATOM 2138 C C . ASP C 1 13 ? 35.940 68.887 29.213 1.00 15.82 9 ASP C C 1
ATOM 2139 O O . ASP C 1 13 ? 36.747 69.038 30.116 1.00 14.55 9 ASP C O 1
ATOM 2144 N N . LEU C 1 14 ? 36.056 69.505 28.043 1.00 17.06 10 LEU C N 1
ATOM 2145 C CA . LEU C 1 14 ? 37.173 70.411 27.782 1.00 18.82 10 LEU C CA 1
ATOM 2146 C C . LEU C 1 14 ? 36.804 71.878 27.975 1.00 21.41 10 LEU C C 1
ATOM 2147 O O . LEU C 1 14 ? 37.605 72.768 27.649 1.00 19.53 10 LEU C O 1
ATOM 2152 N N . GLY C 1 15 ? 35.605 72.120 28.452 1.00 10.86 11 GLY C N 1
ATOM 2153 C CA . GLY C 1 15 ? 35.108 73.452 28.631 1.00 14.73 11 GLY C CA 1
ATOM 2154 C C . GLY C 1 15 ? 34.489 74.200 27.461 1.00 16.36 11 GLY C C 1
ATOM 2155 O O . GLY C 1 15 ? 34.011 75.285 27.622 1.00 13.94 11 GLY C O 1
ATOM 2156 N N . ALA C 1 16 ? 34.517 73.576 26.294 1.00 15.09 12 ALA C N 1
ATOM 2157 C CA . ALA C 1 16 ? 33.988 74.126 25.071 1.00 11.04 12 ALA C CA 1
ATOM 2158 C C . ALA C 1 16 ? 32.467 74.311 25.142 1.00 15.02 12 ALA C C 1
ATOM 2159 O O . ALA C 1 16 ? 31.788 73.522 25.684 1.00 13.75 12 ALA C O 1
ATOM 2161 N N . ARG C 1 17 ? 32.002 75.434 24.653 1.00 15.01 13 ARG C N 1
ATOM 2162 C CA . ARG C 1 17 ? 30.592 75.702 24.533 1.00 13.62 13 ARG C CA 1
ATOM 2163 C C . ARG C 1 17 ? 29.951 75.207 23.246 1.00 16.37 13 ARG C C 1
ATOM 2164 O O . ARG C 1 17 ? 30.128 75.752 22.196 1.00 18.38 13 ARG C O 1
ATOM 2172 N N . VAL C 1 18 ? 29.186 74.154 23.397 1.00 16.61 14 VAL C N 1
ATOM 2173 C CA . VAL C 1 18 ? 28.566 73.446 22.311 1.00 18.17 14 VAL C CA 1
ATOM 2174 C C . VAL C 1 18 ? 27.055 73.352 22.414 1.00 26.87 14 VAL C C 1
ATOM 2175 O O . VAL C 1 18 ? 26.512 73.151 23.464 1.00 18.93 14 VAL C O 1
ATOM 2179 N N . THR C 1 19 ? 26.391 73.536 21.294 1.00 10.74 15 THR C N 1
ATOM 2180 C CA . THR C 1 19 ? 24.944 73.415 21.254 1.00 15.92 15 THR C CA 1
ATOM 2181 C C . THR C 1 19 ? 24.550 72.160 20.476 1.00 19.40 15 THR C C 1
ATOM 2182 O O . THR C 1 19 ? 25.149 71.842 19.439 1.00 16.80 15 THR C O 1
ATOM 2186 N N . VAL C 1 20 ? 23.560 71.441 21.001 1.00 11.59 16 VAL C N 1
ATOM 2187 C CA . VAL C 1 20 ? 23.088 70.174 20.430 1.00 22.75 16 VAL C CA 1
ATOM 2188 C C . VAL C 1 20 ? 21.594 70.314 20.106 1.00 23.96 16 VAL C C 1
ATOM 2189 O O . VAL C 1 20 ? 20.889 71.035 20.818 1.00 25.37 16 VAL C O 1
ATOM 2193 N N . ASN C 1 21 ? 21.107 69.674 19.038 1.00 25.53 17 ASN C N 1
ATOM 2194 C CA . ASN C 1 21 ? 19.662 69.694 18.735 1.00 22.86 17 ASN C CA 1
ATOM 2195 C C . ASN C 1 21 ? 18.954 68.474 19.293 1.00 20.90 17 ASN C C 1
ATOM 2196 O O . ASN C 1 21 ? 19.523 67.394 19.348 1.00 20.77 17 ASN C O 1
ATOM 2201 N N . VAL C 1 22 ? 17.710 68.654 19.716 1.00 23.73 18 VAL C N 1
ATOM 2202 C CA . VAL C 1 22 ? 16.929 67.569 20.281 1.00 24.40 18 VAL C CA 1
ATOM 2203 C C . VAL C 1 22 ? 15.617 67.514 19.517 1.00 27.75 18 VAL C C 1
ATOM 2204 O O . VAL C 1 22 ? 14.962 68.539 19.331 1.00 28.48 18 VAL C O 1
ATOM 2208 N N . GLU C 1 23 ? 15.245 66.323 19.060 1.00 28.87 19 GLU C N 1
ATOM 2209 C CA . GLU C 1 23 ? 14.064 66.155 18.213 1.00 35.03 19 GLU C CA 1
ATOM 2210 C C . GLU C 1 23 ? 12.761 66.595 18.890 1.00 33.06 19 GLU C C 1
ATOM 2211 O O . GLU C 1 23 ? 11.903 67.232 18.273 1.00 31.89 19 GLU C O 1
ATOM 2213 N N . HIS C 1 24 ? 12.624 66.255 20.164 1.00 30.14 20 HIS C N 1
ATOM 2214 C CA . HIS C 1 24 ? 11.385 66.495 20.883 1.00 29.83 20 HIS C CA 1
ATOM 2215 C C . HIS C 1 24 ? 11.665 66.614 22.376 1.00 30.54 20 HIS C C 1
ATOM 2216 O O . HIS C 1 24 ? 12.595 65.991 22.883 1.00 36.86 20 HIS C O 1
ATOM 2223 N N . GLU C 1 25 ? 10.858 67.400 23.081 1.00 29.32 21 GLU C N 1
ATOM 2224 C CA . GLU C 1 25 ? 11.086 67.664 24.499 1.00 33.08 21 GLU C CA 1
ATOM 2225 C C . GLU C 1 25 ? 11.111 66.398 25.353 1.00 36.94 21 GLU C C 1
ATOM 2226 O O . GLU C 1 25 ? 11.753 66.367 26.405 1.00 34.36 21 GLU C O 1
ATOM 2228 N N . SER C 1 26 ? 10.417 65.354 24.906 1.00 35.35 22 SER C N 1
ATOM 2229 C CA . SER C 1 26 ? 10.316 64.124 25.693 1.00 34.44 22 SER C CA 1
ATOM 2230 C C . SER C 1 26 ? 11.635 63.352 25.709 1.00 37.37 22 SER C C 1
ATOM 2231 O O . SER C 1 26 ? 11.787 62.382 26.451 1.00 37.44 22 SER C O 1
ATOM 2234 N N . ARG C 1 27 ? 12.585 63.788 24.886 1.00 38.86 23 ARG C N 1
ATOM 2235 C CA . ARG C 1 27 ? 13.886 63.134 24.785 1.00 33.08 23 ARG C CA 1
ATOM 2236 C C . ARG C 1 27 ? 14.959 63.939 25.515 1.00 30.85 23 ARG C C 1
ATOM 2237 O O . ARG C 1 27 ? 16.103 63.489 25.652 1.00 25.84 23 ARG C O 1
ATOM 2239 N N . LEU C 1 28 ? 14.577 65.125 25.987 1.00 30.63 24 LEU C N 1
ATOM 2240 C CA . LEU C 1 28 ? 15.519 66.065 26.603 1.00 29.17 24 LEU C CA 1
ATOM 2241 C C . LEU C 1 28 ? 16.392 65.437 27.688 1.00 24.11 24 LEU C C 1
ATOM 2242 O O . LEU C 1 28 ? 17.617 65.599 27.687 1.00 22.60 24 LEU C O 1
ATOM 2247 N N . LEU C 1 29 ? 15.765 64.717 28.609 1.00 21.41 25 LEU C N 1
ATOM 2248 C CA . LEU C 1 29 ? 16.495 64.140 29.734 1.00 26.78 25 LEU C CA 1
ATOM 2249 C C . LEU C 1 29 ? 17.426 63.020 29.271 1.00 25.90 25 LEU C C 1
ATOM 2250 O O . LEU C 1 29 ? 18.505 62.828 29.834 1.00 30.54 25 LEU C O 1
ATOM 2255 N N . ASP C 1 30 ? 17.008 62.297 28.236 1.00 19.60 26 ASP C N 1
ATOM 2256 C CA . ASP C 1 30 ? 17.837 61.253 27.659 1.00 25.61 26 ASP C CA 1
ATOM 2257 C C . ASP C 1 30 ? 19.102 61.863 27.053 1.00 23.13 26 ASP C C 1
ATOM 2258 O O . ASP C 1 30 ? 20.194 61.309 27.193 1.00 19.09 26 ASP C O 1
ATOM 2260 N N . VAL C 1 31 ? 18.952 63.019 26.410 1.00 16.49 27 VAL C N 1
ATOM 2261 C CA . VAL C 1 31 ? 20.087 63.721 25.826 1.00 18.88 27 VAL C CA 1
ATOM 2262 C C . VAL C 1 31 ? 20.953 64.324 26.925 1.00 21.94 27 VAL C C 1
ATOM 2263 O O . VAL C 1 31 ? 22.188 64.347 26.828 1.00 23.49 27 VAL C O 1
ATOM 2267 N N . GLN C 1 32 ? 20.313 64.772 27.995 1.00 20.82 28 GLN C N 1
ATOM 2268 C CA . GLN C 1 32 ? 21.072 65.235 29.135 1.00 19.39 28 GLN C CA 1
ATOM 2269 C C . GLN C 1 32 ? 21.918 64.115 29.727 1.00 16.78 28 GLN C C 1
ATOM 2270 O O . GLN C 1 32 ? 23.087 64.334 30.035 1.00 16.91 28 GLN C O 1
ATOM 2276 N N . ARG C 1 33 ? 21.344 62.921 29.879 1.00 15.57 29 ARG C N 1
ATOM 2277 C CA . ARG C 1 33 ? 22.110 61.809 30.453 1.00 23.13 29 ARG C CA 1
ATOM 2278 C C . ARG C 1 33 ? 23.244 61.379 29.547 1.00 19.77 29 ARG C C 1
ATOM 2279 O O . ARG C 1 33 ? 24.342 61.116 30.025 1.00 20.21 29 ARG C O 1
ATOM 2287 N N . HIS C 1 34 ? 22.959 61.272 28.248 1.00 24.70 30 HIS C N 1
ATOM 2288 C CA . HIS C 1 34 ? 23.964 60.837 27.284 1.00 19.83 30 HIS C CA 1
ATOM 2289 C C . HIS C 1 34 ? 25.195 61.719 27.398 1.00 16.40 30 HIS C C 1
ATOM 2290 O O . HIS C 1 34 ? 26.294 61.226 27.657 1.00 19.17 30 HIS C O 1
ATOM 2297 N N . TYR C 1 35 ? 25.016 63.032 27.259 1.00 20.34 31 TYR C N 1
ATOM 2298 C CA . TYR C 1 35 ? 26.178 63.919 27.322 1.00 16.63 31 TYR C CA 1
ATOM 2299 C C . TYR C 1 35 ? 26.705 64.079 28.736 1.00 16.89 31 TYR C C 1
ATOM 2300 O O . TYR C 1 35 ? 27.909 64.262 28.937 1.00 15.17 31 TYR C O 1
ATOM 2309 N N . GLY C 1 36 ? 25.807 64.015 29.716 1.00 15.50 32 GLY C N 1
ATOM 2310 C CA . GLY C 1 36 ? 26.218 64.041 31.113 1.00 15.25 32 GLY C CA 1
ATOM 2311 C C . GLY C 1 36 ? 27.212 62.943 31.460 1.00 21.83 32 GLY C C 1
ATOM 2312 O O . GLY C 1 36 ? 28.168 63.174 32.215 1.00 23.99 32 GLY C O 1
ATOM 2313 N N . ARG C 1 37 ? 26.986 61.750 30.905 1.00 22.92 33 ARG C N 1
ATOM 2314 C CA . ARG C 1 37 ? 27.887 60.612 31.101 1.00 26.27 33 ARG C CA 1
ATOM 2315 C C . ARG C 1 37 ? 29.305 60.885 30.622 1.00 26.32 33 ARG C C 1
ATOM 2316 O O . ARG C 1 37 ? 30.248 60.244 31.095 1.00 32.26 33 ARG C O 1
ATOM 2324 N N . LEU C 1 38 ? 29.463 61.813 29.676 1.00 23.61 34 LEU C N 1
ATOM 2325 C CA . LEU C 1 38 ? 30.798 62.198 29.201 1.00 17.32 34 LEU C CA 1
ATOM 2326 C C . LEU C 1 38 ? 31.368 63.361 30.011 1.00 20.74 34 LEU C C 1
ATOM 2327 O O . LEU C 1 38 ? 32.442 63.881 29.691 1.00 27.53 34 LEU C O 1
ATOM 2332 N N . GLY C 1 39 ? 30.662 63.769 31.065 1.00 21.27 35 GLY C N 1
ATOM 2333 C CA . GLY C 1 39 ? 31.111 64.898 31.881 1.00 22.17 35 GLY C CA 1
ATOM 2334 C C . GLY C 1 39 ? 30.692 66.265 31.341 1.00 21.70 35 GLY C C 1
ATOM 2335 O O . GLY C 1 39 ? 31.183 67.304 31.792 1.00 19.71 35 GLY C O 1
ATOM 2336 N N . TRP C 1 40 ? 29.801 66.286 30.357 1.00 17.60 36 TRP C N 1
ATOM 2337 C CA . TRP C 1 40 ? 29.310 67.571 29.872 1.00 17.83 36 TRP C CA 1
ATOM 2338 C C . TRP C 1 40 ? 28.237 68.093 30.819 1.00 16.89 36 TRP C C 1
ATOM 2339 O O . TRP C 1 40 ? 27.422 67.325 31.341 1.00 18.32 36 TRP C O 1
ATOM 2350 N N . THR C 1 41 ? 28.229 69.400 31.036 1.00 13.58 37 THR C N 1
ATOM 2351 C CA . THR C 1 41 ? 27.231 69.986 31.906 1.00 15.52 37 THR C CA 1
ATOM 2352 C C . THR C 1 41 ? 26.487 71.063 31.147 1.00 14.99 37 THR C C 1
ATOM 2353 O O . THR C 1 41 ? 26.993 71.602 30.173 1.00 16.18 37 THR C O 1
ATOM 2357 N N . SER C 1 42 ? 25.281 71.371 31.603 1.00 16.50 38 SER C N 1
ATOM 2358 C CA . SER C 1 42 ? 24.458 72.381 30.971 1.00 15.51 38 SER C CA 1
ATOM 2359 C C . SER C 1 42 ? 24.013 73.342 32.053 1.00 17.58 38 SER C C 1
ATOM 2360 O O . SER C 1 42 ? 23.422 72.931 33.060 1.00 21.14 38 SER C O 1
ATOM 2363 N N . GLY C 1 43 ? 24.309 74.622 31.862 1.00 16.49 39 GLY C N 1
ATOM 2364 C CA . GLY C 1 43 ? 24.000 75.607 32.877 1.00 15.16 39 GLY C CA 1
ATOM 2365 C C . GLY C 1 43 ? 25.023 75.629 33.994 1.00 18.81 39 GLY C C 1
ATOM 2366 O O . GLY C 1 43 ? 26.050 74.948 33.941 1.00 25.45 39 GLY C O 1
ATOM 2367 N N . GLU C 1 44 ? 24.724 76.410 35.022 1.00 17.55 40 GLU C N 1
ATOM 2368 C CA . GLU C 1 44 ? 25.623 76.594 36.144 1.00 13.54 40 GLU C CA 1
ATOM 2369 C C . GLU C 1 44 ? 25.054 75.883 37.361 1.00 14.11 40 GLU C C 1
ATOM 2370 O O . GLU C 1 44 ? 23.849 75.671 37.441 1.00 18.34 40 GLU C O 1
ATOM 2372 N N . ILE C 1 45 ? 25.917 75.504 38.303 1.00 16.19 41 ILE C N 1
ATOM 2373 C CA . ILE C 1 45 ? 25.449 75.092 39.620 1.00 16.63 41 ILE C CA 1
ATOM 2374 C C . ILE C 1 45 ? 24.778 76.312 40.248 1.00 14.50 41 ILE C C 1
ATOM 2375 O O . ILE C 1 45 ? 25.419 77.346 40.430 1.00 15.49 41 ILE C O 1
ATOM 2380 N N . PRO C 1 46 ? 23.490 76.205 40.584 1.00 13.78 42 PRO C N 1
ATOM 2381 C CA . PRO C 1 46 ? 22.842 77.360 41.216 1.00 18.32 42 PRO C CA 1
ATOM 2382 C C . PRO C 1 46 ? 23.486 77.677 42.572 1.00 16.53 42 PRO C C 1
ATOM 2383 O O . PRO C 1 46 ? 24.103 76.795 43.191 1.00 17.12 42 PRO C O 1
ATOM 2387 N N . SER C 1 47 ? 23.363 78.924 43.010 1.00 15.88 43 SER C N 1
ATOM 2388 C CA . SER C 1 47 ? 23.908 79.344 44.294 1.00 22.30 43 SER C CA 1
ATOM 2389 C C . SER C 1 47 ? 23.312 78.470 45.397 1.00 19.11 43 SER C C 1
ATOM 2390 O O . SER C 1 47 ? 22.106 78.239 45.439 1.00 18.39 43 SER C O 1
ATOM 2393 N N . GLY C 1 48 ? 24.148 77.975 46.294 1.00 14.12 44 GLY C N 1
ATOM 2394 C CA . GLY C 1 48 ? 23.650 77.091 47.328 1.00 18.04 44 GLY C CA 1
ATOM 2395 C C . GLY C 1 48 ? 23.664 75.653 46.884 1.00 18.14 44 GLY C C 1
ATOM 2396 O O . GLY C 1 48 ? 23.530 74.752 47.722 1.00 16.65 44 GLY C O 1
ATOM 2397 N N . GLY C 1 49 ? 23.825 75.444 45.572 1.00 17.14 45 GLY C N 1
ATOM 2398 C CA . GLY C 1 49 ? 23.779 74.108 44.986 1.00 17.53 45 GLY C CA 1
ATOM 2399 C C . GLY C 1 49 ? 22.421 73.812 44.371 1.00 20.58 45 GLY C C 1
ATOM 2400 O O . GLY C 1 49 ? 21.467 74.562 44.597 1.00 19.66 45 GLY C O 1
ATOM 2401 N N . TYR C 1 50 ? 22.309 72.734 43.593 1.00 17.65 46 TYR C N 1
ATOM 2402 C CA . TYR C 1 50 ? 20.991 72.326 43.107 1.00 15.94 46 TYR C CA 1
ATOM 2403 C C . TYR C 1 50 ? 20.097 71.968 44.298 1.00 22.90 46 TYR C C 1
ATOM 2404 O O . TYR C 1 50 ? 20.562 71.373 45.272 1.00 25.81 46 TYR C O 1
ATOM 2413 N N . GLN C 1 51 ? 18.821 72.341 44.225 1.00 25.70 47 GLN C N 1
ATOM 2414 C CA . GLN C 1 51 ? 17.866 72.007 45.279 1.00 28.89 47 GLN C CA 1
ATOM 2415 C C . GLN C 1 51 ? 16.960 70.900 44.772 1.00 23.94 47 GLN C C 1
ATOM 2416 O O . GLN C 1 51 ? 16.121 71.138 43.903 1.00 31.17 47 GLN C O 1
ATOM 2419 N N . PHE C 1 52 ? 17.124 69.694 45.307 1.00 21.77 48 PHE C N 1
ATOM 2420 C CA . PHE C 1 52 ? 16.331 68.544 44.872 1.00 20.79 48 PHE C CA 1
ATOM 2421 C C . PHE C 1 52 ? 15.525 67.996 46.034 1.00 26.52 48 PHE C C 1
ATOM 2422 O O . PHE C 1 52 ? 15.906 68.195 47.192 1.00 22.69 48 PHE C O 1
ATOM 2430 N N . PRO C 1 53 ? 14.412 67.301 45.734 1.00 27.78 49 PRO C N 1
ATOM 2431 C CA . PRO C 1 53 ? 13.602 66.664 46.784 1.00 28.43 49 PRO C CA 1
ATOM 2432 C C . PRO C 1 53 ? 14.375 65.557 47.495 1.00 26.46 49 PRO C C 1
ATOM 2433 O O . PRO C 1 53 ? 15.056 64.778 46.821 1.00 23.49 49 PRO C O 1
ATOM 2437 N N . ILE C 1 54 ? 14.263 65.478 48.824 1.00 24.80 50 ILE C N 1
ATOM 2438 C CA . ILE C 1 54 ? 15.027 64.496 49.607 1.00 22.68 50 ILE C CA 1
ATOM 2439 C C . ILE C 1 54 ? 14.755 63.048 49.200 1.00 26.79 50 ILE C C 1
ATOM 2440 O O . ILE C 1 54 ? 15.648 62.197 49.255 1.00 23.50 50 ILE C O 1
ATOM 2445 N N . GLU C 1 55 ? 13.535 62.770 48.757 1.00 31.14 51 GLU C N 1
ATOM 2446 C CA . GLU C 1 55 ? 13.178 61.404 48.379 1.00 34.68 51 GLU C CA 1
ATOM 2447 C C . GLU C 1 55 ? 13.692 61.040 46.987 1.00 34.49 51 GLU C C 1
ATOM 2448 O O . GLU C 1 55 ? 13.386 59.965 46.468 1.00 37.51 51 GLU C O 1
ATOM 2450 N N . ASN C 1 56 ? 14.461 61.946 46.387 1.00 30.14 52 ASN C N 1
ATOM 2451 C CA . ASN C 1 56 ? 15.173 61.665 45.137 1.00 28.10 52 ASN C CA 1
ATOM 2452 C C . ASN C 1 56 ? 16.652 61.339 45.365 1.00 25.75 52 ASN C C 1
ATOM 2453 O O . ASN C 1 56 ? 17.324 60.866 44.451 1.00 27.00 52 ASN C O 1
ATOM 2458 N N . GLU C 1 57 ? 17.152 61.567 46.581 1.00 22.48 53 GLU C N 1
ATOM 2459 C CA . GLU C 1 57 ? 18.587 61.364 46.865 1.00 24.86 53 GLU C CA 1
ATOM 2460 C C . GLU C 1 57 ? 19.130 59.942 46.655 1.00 23.24 53 GLU C C 1
ATOM 2461 O O . GLU C 1 57 ? 20.216 59.766 46.093 1.00 27.28 53 GLU C O 1
ATOM 2467 N N . ALA C 1 58 ? 18.406 58.934 47.127 1.00 26.20 54 ALA C N 1
ATOM 2468 C CA . ALA C 1 58 ? 18.936 57.564 47.138 1.00 24.50 54 ALA C CA 1
ATOM 2469 C C . ALA C 1 58 ? 19.281 57.014 45.752 1.00 23.37 54 ALA C C 1
ATOM 2470 O O . ALA C 1 58 ? 20.253 56.264 45.596 1.00 25.47 54 ALA C O 1
ATOM 2472 N N . ASP C 1 59 ? 18.491 57.383 44.748 1.00 23.96 55 ASP C N 1
ATOM 2473 C CA . ASP C 1 59 ? 18.662 56.821 43.408 1.00 30.09 55 ASP C CA 1
ATOM 2474 C C . ASP C 1 59 ? 18.779 57.916 42.346 1.00 24.66 55 ASP C C 1
ATOM 2475 O O . ASP C 1 59 ? 18.490 57.686 41.170 1.00 20.69 55 ASP C O 1
ATOM 2480 N N . PHE C 1 60 ? 19.190 59.106 42.768 1.00 20.57 56 PHE C N 1
ATOM 2481 C CA . PHE C 1 60 ? 19.334 60.229 41.848 1.00 18.13 56 PHE C CA 1
ATOM 2482 C C . PHE C 1 60 ? 20.272 59.924 40.678 1.00 21.54 56 PHE C C 1
ATOM 2483 O O . PHE C 1 60 ? 21.387 59.416 40.862 1.00 22.68 56 PHE C O 1
ATOM 2491 N N . ASP C 1 61 ? 19.822 60.224 39.466 1.00 15.21 57 ASP C N 1
ATOM 2492 C CA . ASP C 1 61 ? 20.697 60.060 38.315 1.00 18.48 57 ASP C CA 1
ATOM 2493 C C . ASP C 1 61 ? 21.657 61.240 38.200 1.00 19.95 57 ASP C C 1
ATOM 2494 O O . ASP C 1 61 ? 21.321 62.270 37.607 1.00 17.34 57 ASP C O 1
ATOM 2499 N N . TRP C 1 62 ? 22.864 61.079 38.742 1.00 17.59 58 TRP C N 1
ATOM 2500 C CA . TRP C 1 62 ? 23.855 62.144 38.730 1.00 13.39 58 TRP C CA 1
ATOM 2501 C C . TRP C 1 62 ? 24.294 62.555 37.339 1.00 16.28 58 TRP C C 1
ATOM 2502 O O . TRP C 1 62 ? 24.797 63.661 37.155 1.00 12.79 58 TRP C O 1
ATOM 2513 N N . SER C 1 63 ? 24.112 61.681 36.350 1.00 13.41 59 SER C N 1
ATOM 2514 C CA . SER C 1 63 ? 24.534 62.044 34.996 1.00 14.28 59 SER C CA 1
ATOM 2515 C C . SER C 1 63 ? 23.693 63.207 34.474 1.00 17.21 59 SER C C 1
ATOM 2516 O O . SER C 1 63 ? 24.102 63.906 33.545 1.00 18.50 59 SER C O 1
ATOM 2519 N N . LEU C 1 64 ? 22.526 63.429 35.083 1.00 17.03 60 LEU C N 1
ATOM 2520 C CA . LEU C 1 64 ? 21.676 64.545 34.663 1.00 18.50 60 LEU C CA 1
ATOM 2521 C C . LEU C 1 64 ? 22.378 65.889 34.778 1.00 20.83 60 LEU C C 1
ATOM 2522 O O . LEU C 1 64 ? 22.054 66.816 34.043 1.00 16.27 60 LEU C O 1
ATOM 2527 N N . ILE C 1 65 ? 23.332 65.998 35.699 1.00 15.03 61 ILE C N 1
ATOM 2528 C CA . ILE C 1 65 ? 24.057 67.247 35.867 1.00 14.49 61 ILE C CA 1
ATOM 2529 C C . ILE C 1 65 ? 25.546 67.073 35.541 1.00 21.93 61 ILE C C 1
ATOM 2530 O O . ILE C 1 65 ? 26.390 67.884 35.959 1.00 17.98 61 ILE C O 1
ATOM 2535 N N . GLY C 1 66 ? 25.873 66.019 34.793 1.00 19.11 62 GLY C N 1
ATOM 2536 C CA . GLY C 1 66 ? 27.250 65.801 34.361 1.00 18.36 62 GLY C CA 1
ATOM 2537 C C . GLY C 1 66 ? 28.143 65.197 35.432 1.00 18.48 62 GLY C C 1
ATOM 2538 O O . GLY C 1 66 ? 29.368 65.205 35.308 1.00 20.75 62 GLY C O 1
ATOM 2539 N N . ALA C 1 67 ? 27.521 64.652 36.475 1.00 11.56 63 ALA C N 1
ATOM 2540 C CA . ALA C 1 67 ? 28.244 64.155 37.643 1.00 18.39 63 ALA C CA 1
ATOM 2541 C C . ALA C 1 67 ? 28.279 62.633 37.660 1.00 21.01 63 ALA C C 1
ATOM 2542 O O . ALA C 1 67 ? 27.491 61.989 36.972 1.00 19.47 63 ALA C O 1
ATOM 2544 N N . ARG C 1 68 ? 29.171 62.072 38.476 1.00 21.72 64 ARG C N 1
ATOM 2545 C CA . ARG C 1 68 ? 29.275 60.622 38.650 1.00 29.44 64 ARG C CA 1
ATOM 2546 C C . ARG C 1 68 ? 29.675 60.229 40.082 1.00 23.68 64 ARG C C 1
ATOM 2547 O O . ARG C 1 68 ? 30.439 60.940 40.757 1.00 23.96 64 ARG C O 1
ATOM 2555 N N . LYS C 1 69 ? 29.143 59.103 40.548 1.00 21.93 65 LYS C N 1
ATOM 2556 C CA . LYS C 1 69 ? 29.484 58.579 41.875 1.00 30.22 65 LYS C CA 1
ATOM 2557 C C . LYS C 1 69 ? 30.848 57.894 41.832 1.00 29.68 65 LYS C C 1
ATOM 2558 O O . LYS C 1 69 ? 31.287 57.457 40.772 1.00 32.43 65 LYS C O 1
ATOM 2560 N N . TRP C 1 70 ? 31.524 57.815 42.975 1.00 33.51 66 TRP C N 1
ATOM 2561 C CA . TRP C 1 70 ? 32.866 57.243 43.009 1.00 36.78 66 TRP C CA 1
ATOM 2562 C C . TRP C 1 70 ? 33.257 56.869 44.429 1.00 34.69 66 TRP C C 1
ATOM 2563 O O . TRP C 1 70 ? 32.880 57.560 45.381 1.00 39.08 66 TRP C O 1
ATOM 2574 N N . GLU C 1 77 ? 32.659 56.843 48.666 1.00 40.87 73 GLU C N 1
ATOM 2575 C CA . GLU C 1 77 ? 31.289 57.247 48.316 1.00 46.06 73 GLU C CA 1
ATOM 2576 C C . GLU C 1 77 ? 31.173 58.748 47.990 1.00 43.00 73 GLU C C 1
ATOM 2577 O O . GLU C 1 77 ? 30.614 59.520 48.774 1.00 38.08 73 GLU C O 1
ATOM 2579 N N . LEU C 1 78 ? 31.692 59.156 46.836 1.00 37.27 74 LEU C N 1
ATOM 2580 C CA . LEU C 1 78 ? 31.797 60.580 46.509 1.00 31.86 74 LEU C CA 1
ATOM 2581 C C . LEU C 1 78 ? 31.161 60.903 45.165 1.00 30.84 74 LEU C C 1
ATOM 2582 O O . LEU C 1 78 ? 31.051 60.032 44.298 1.00 26.09 74 LEU C O 1
ATOM 2587 N N . VAL C 1 79 ? 30.764 62.160 44.986 1.00 26.09 75 VAL C N 1
ATOM 2588 C CA . VAL C 1 79 ? 30.328 62.623 43.676 1.00 26.59 75 VAL C CA 1
ATOM 2589 C C . VAL C 1 79 ? 31.370 63.516 42.997 1.00 24.72 75 VAL C C 1
ATOM 2590 O O . VAL C 1 79 ? 31.833 64.514 43.570 1.00 18.36 75 VAL C O 1
ATOM 2594 N N . ILE C 1 80 ? 31.731 63.133 41.774 1.00 28.95 76 ILE C N 1
ATOM 2595 C CA . ILE C 1 80 ? 32.701 63.864 40.967 1.00 28.04 76 ILE C CA 1
ATOM 2596 C C . ILE C 1 80 ? 31.954 64.742 39.975 1.00 22.00 76 ILE C C 1
ATOM 2597 O O . ILE C 1 80 ? 31.086 64.258 39.256 1.00 23.69 76 ILE C O 1
ATOM 2602 N N . HIS C 1 81 ? 32.277 66.031 39.950 1.00 19.05 77 HIS C N 1
ATOM 2603 C CA . HIS C 1 81 ? 31.605 66.965 39.055 1.00 16.45 77 HIS C CA 1
ATOM 2604 C C . HIS C 1 81 ? 32.593 68.031 38.620 1.00 12.80 77 HIS C C 1
ATOM 2605 O O . HIS C 1 81 ? 33.168 68.733 39.465 1.00 16.31 77 HIS C O 1
ATOM 2612 N N . ARG C 1 82 ? 32.776 68.143 37.304 1.00 14.64 78 ARG C N 1
ATOM 2613 C CA . ARG C 1 82 ? 33.726 69.082 36.706 1.00 19.44 78 ARG C CA 1
ATOM 2614 C C . ARG C 1 82 ? 35.088 69.057 37.395 1.00 20.39 78 ARG C C 1
ATOM 2615 O O . ARG C 1 82 ? 35.639 70.106 37.753 1.00 23.98 78 ARG C O 1
ATOM 2623 N N . GLY C 1 83 ? 35.619 67.856 37.593 1.00 20.91 79 GLY C N 1
ATOM 2624 C CA . GLY C 1 83 ? 36.958 67.702 38.146 1.00 26.39 79 GLY C CA 1
ATOM 2625 C C . GLY C 1 83 ? 37.049 67.819 39.656 1.00 25.35 79 GLY C C 1
ATOM 2626 O O . GLY C 1 83 ? 38.142 67.749 40.203 1.00 33.96 79 GLY C O 1
ATOM 2627 N N . HIS C 1 84 ? 35.914 67.999 40.331 1.00 15.10 80 HIS C N 1
ATOM 2628 C CA . HIS C 1 84 ? 35.909 68.135 41.794 1.00 16.86 80 HIS C CA 1
ATOM 2629 C C . HIS C 1 84 ? 35.164 67.007 42.485 1.00 20.60 80 HIS C C 1
ATOM 2630 O O . HIS C 1 84 ? 34.192 66.447 41.949 1.00 15.39 80 HIS C O 1
ATOM 2637 N N . ALA C 1 85 ? 35.597 66.705 43.703 1.00 17.03 81 ALA C N 1
ATOM 2638 C CA . ALA C 1 85 ? 34.982 65.650 44.485 1.00 18.61 81 ALA C CA 1
ATOM 2639 C C . ALA C 1 85 ? 34.170 66.265 45.608 1.00 21.62 81 ALA C C 1
ATOM 2640 O O . ALA C 1 85 ? 34.668 67.122 46.345 1.00 24.28 81 ALA C O 1
ATOM 2642 N N . TYR C 1 86 ? 32.923 65.821 45.736 1.00 18.08 82 TYR C N 1
ATOM 2643 C CA . TYR C 1 86 ? 32.013 66.318 46.761 1.00 18.32 82 TYR C CA 1
ATOM 2644 C C . TYR C 1 86 ? 31.662 65.181 47.728 1.00 23.11 82 TYR C C 1
ATOM 2645 O O . TYR C 1 86 ? 31.461 64.051 47.295 1.00 23.53 82 TYR C O 1
ATOM 2654 N N . ARG C 1 87 ? 31.606 65.469 49.028 1.00 22.63 83 ARG C N 1
ATOM 2655 C CA . ARG C 1 87 ? 31.193 64.459 50.008 1.00 25.89 83 ARG C CA 1
ATOM 2656 C C . ARG C 1 87 ? 29.707 64.528 50.354 1.00 23.45 83 ARG C C 1
ATOM 2657 O O . ARG C 1 87 ? 29.107 65.612 50.408 1.00 19.54 83 ARG C O 1
ATOM 2665 N N . ARG C 1 88 ? 29.140 63.361 50.633 1.00 24.70 84 ARG C N 1
ATOM 2666 C CA . ARG C 1 88 ? 27.779 63.245 51.113 1.00 29.31 84 ARG C CA 1
ATOM 2667 C C . ARG C 1 88 ? 27.745 63.633 52.585 1.00 30.71 84 ARG C C 1
ATOM 2668 O O . ARG C 1 88 ? 28.570 63.179 53.377 1.00 28.55 84 ARG C O 1
ATOM 2676 N N . ARG C 1 89 ? 26.807 64.497 52.948 1.00 24.58 85 ARG C N 1
ATOM 2677 C CA . ARG C 1 89 ? 26.666 64.899 54.336 1.00 18.92 85 ARG C CA 1
ATOM 2678 C C . ARG C 1 89 ? 25.221 64.799 54.799 1.00 24.34 85 ARG C C 1
ATOM 2679 O O . ARG C 1 89 ? 24.313 65.448 54.254 1.00 24.08 85 ARG C O 1
ATOM 2687 N N . GLU C 1 90 ? 25.015 63.960 55.804 1.00 23.84 86 GLU C N 1
ATOM 2688 C CA . GLU C 1 90 ? 23.686 63.716 56.347 1.00 24.41 86 GLU C CA 1
ATOM 2689 C C . GLU C 1 90 ? 23.392 64.712 57.446 1.00 23.09 86 GLU C C 1
ATOM 2690 O O . GLU C 1 90 ? 24.038 64.712 58.482 1.00 27.72 86 GLU C O 1
ATOM 2692 N N . LEU C 1 91 ? 22.406 65.565 57.210 1.00 25.76 87 LEU C N 1
ATOM 2693 C CA . LEU C 1 91 ? 22.030 66.590 58.174 1.00 25.49 87 LEU C CA 1
ATOM 2694 C C . LEU C 1 91 ? 20.700 66.216 58.818 1.00 31.84 87 LEU C C 1
ATOM 2695 O O . LEU C 1 91 ? 19.625 66.418 58.228 1.00 31.75 87 LEU C O 1
ATOM 2700 N N . GLU C 1 92 ? 20.781 65.668 60.024 1.00 32.59 88 GLU C N 1
ATOM 2701 C CA . GLU C 1 92 ? 19.597 65.232 60.748 1.00 33.61 88 GLU C CA 1
ATOM 2702 C C . GLU C 1 92 ? 18.675 66.407 61.044 1.00 27.33 88 GLU C C 1
ATOM 2703 O O . GLU C 1 92 ? 19.131 67.494 61.410 1.00 28.00 88 GLU C O 1
ATOM 2705 N N . ALA C 1 93 ? 17.376 66.188 60.869 1.00 22.84 89 ALA C N 1
ATOM 2706 C CA . ALA C 1 93 ? 16.367 67.182 61.232 1.00 30.05 89 ALA C CA 1
ATOM 2707 C C . ALA C 1 93 ? 16.467 67.573 62.710 1.00 39.00 89 ALA C C 1
ATOM 2708 O O . ALA C 1 93 ? 16.922 66.782 63.547 1.00 27.22 89 ALA C O 1
ATOM 2710 N N . VAL C 1 94 ? 16.056 68.803 63.015 1.00 41.15 90 VAL C N 1
ATOM 2711 C CA . VAL C 1 94 ? 16.021 69.301 64.389 1.00 43.72 90 VAL C CA 1
ATOM 2712 C C . VAL C 1 94 ? 14.639 69.892 64.641 1.00 41.53 90 VAL C C 1
ATOM 2713 O O . VAL C 1 94 ? 14.097 70.579 63.778 1.00 41.78 90 VAL C O 1
ATOM 2717 N N . ASP C 1 95 ? 14.061 69.614 65.806 1.00 38.31 91 ASP C N 1
ATOM 2718 C CA . ASP C 1 95 ? 12.740 70.143 66.148 1.00 48.61 91 ASP C CA 1
ATOM 2719 C C . ASP C 1 95 ? 12.608 70.432 67.642 1.00 54.54 91 ASP C C 1
ATOM 2720 O O . ASP C 1 95 ? 13.363 71.232 68.200 1.00 57.11 91 ASP C O 1
ATOM 2722 N N . LYS C 1 100 ? 14.107 74.470 64.666 1.00 54.52 96 LYS C N 1
ATOM 2723 C CA . LYS C 1 100 ? 13.458 73.615 63.674 1.00 53.49 96 LYS C CA 1
ATOM 2724 C C . LYS C 1 100 ? 14.163 73.635 62.310 1.00 56.14 96 LYS C C 1
ATOM 2725 O O . LYS C 1 100 ? 14.128 74.637 61.596 1.00 58.93 96 LYS C O 1
ATOM 2727 N N . LEU C 1 101 ? 14.801 72.519 61.962 1.00 52.97 97 LEU C N 1
ATOM 2728 C CA . LEU C 1 101 ? 15.418 72.326 60.649 1.00 45.01 97 LEU C CA 1
ATOM 2729 C C . LEU C 1 101 ? 14.963 70.985 60.071 1.00 43.48 97 LEU C C 1
ATOM 2730 O O . LEU C 1 101 ? 14.894 69.990 60.788 1.00 43.56 97 LEU C O 1
ATOM 2735 N N . PRO C 1 102 ? 14.668 70.944 58.764 1.00 41.29 98 PRO C N 1
ATOM 2736 C CA . PRO C 1 102 ? 14.227 69.674 58.179 1.00 29.35 98 PRO C CA 1
ATOM 2737 C C . PRO C 1 102 ? 15.446 68.809 57.907 1.00 26.97 98 PRO C C 1
ATOM 2738 O O . PRO C 1 102 ? 16.551 69.340 57.898 1.00 28.47 98 PRO C O 1
ATOM 2742 N N . ALA C 1 103 ? 15.265 67.511 57.688 1.00 29.14 99 ALA C N 1
ATOM 2743 C CA . ALA C 1 103 ? 16.383 66.654 57.311 1.00 27.73 99 ALA C CA 1
ATOM 2744 C C . ALA C 1 103 ? 16.918 67.117 55.961 1.00 27.61 99 ALA C C 1
ATOM 2745 O O . ALA C 1 103 ? 16.232 67.823 55.211 1.00 26.05 99 ALA C O 1
ATOM 2747 N N . ALA C 1 104 ? 18.152 66.743 55.656 1.00 26.22 100 ALA C N 1
ATOM 2748 C CA . ALA C 1 104 ? 18.758 67.168 54.402 1.00 27.33 100 ALA C CA 1
ATOM 2749 C C . ALA C 1 104 ? 19.955 66.305 54.108 1.00 27.71 100 ALA C C 1
ATOM 2750 O O . ALA C 1 104 ? 20.657 65.874 55.024 1.00 28.67 100 ALA C O 1
ATOM 2752 N N . ILE C 1 105 ? 20.163 66.018 52.831 1.00 20.79 101 ILE C N 1
ATOM 2753 C CA . ILE C 1 105 ? 21.386 65.363 52.416 1.00 23.21 101 ILE C CA 1
ATOM 2754 C C . ILE C 1 105 ? 22.145 66.309 51.500 1.00 25.51 101 ILE C C 1
ATOM 2755 O O . ILE C 1 105 ? 21.650 66.694 50.430 1.00 24.73 101 ILE C O 1
ATOM 2760 N N . LYS C 1 106 ? 23.337 66.705 51.936 1.00 23.13 102 LYS C N 1
ATOM 2761 C CA . LYS C 1 106 ? 24.106 67.711 51.223 1.00 19.77 102 LYS C CA 1
ATOM 2762 C C . LYS C 1 106 ? 25.387 67.122 50.643 1.00 21.27 102 LYS C C 1
ATOM 2763 O O . LYS C 1 106 ? 26.027 66.267 51.270 1.00 19.68 102 LYS C O 1
ATOM 2769 N N . TYR C 1 107 ? 25.718 67.565 49.428 1.00 11.32 103 TYR C N 1
ATOM 2770 C CA . TYR C 1 107 ? 26.967 67.249 48.754 1.00 16.87 103 TYR C CA 1
ATOM 2771 C C . TYR C 1 107 ? 27.759 68.551 48.601 1.00 18.15 103 TYR C C 1
ATOM 2772 O O . TYR C 1 107 ? 27.302 69.508 47.965 1.00 16.31 103 TYR C O 1
ATOM 2781 N N . SER C 1 108 ? 28.933 68.591 49.221 1.00 14.56 104 SER C N 1
ATOM 2782 C CA . SER C 1 108 ? 29.737 69.806 49.294 1.00 17.80 104 SER C CA 1
ATOM 2783 C C . SER C 1 108 ? 31.193 69.434 49.493 1.00 17.90 104 SER C C 1
ATOM 2784 O O . SER C 1 108 ? 31.508 68.339 49.958 1.00 10.46 104 SER C O 1
ATOM 2787 N N . ARG C 1 109 ? 32.081 70.352 49.148 1.00 15.92 105 ARG C N 1
ATOM 2788 C CA . ARG C 1 109 ? 33.509 70.123 49.299 1.00 23.95 105 ARG C CA 1
ATOM 2789 C C . ARG C 1 109 ? 34.099 71.315 50.022 1.00 27.75 105 ARG C C 1
ATOM 2790 O O . ARG C 1 109 ? 33.490 72.389 50.053 1.00 20.88 105 ARG C O 1
ATOM 2798 N N . GLY C 1 110 ? 35.279 71.133 50.604 1.00 20.16 106 GLY C N 1
ATOM 2799 C CA . GLY C 1 110 ? 36.016 72.267 51.131 1.00 22.08 106 GLY C CA 1
ATOM 2800 C C . GLY C 1 110 ? 36.406 73.195 49.998 1.00 22.79 106 GLY C C 1
ATOM 2801 O O . GLY C 1 110 ? 36.733 72.737 48.900 1.00 26.88 106 GLY C O 1
ATOM 2802 N N . ALA C 1 111 ? 36.353 74.499 50.257 1.00 20.30 107 ALA C N 1
ATOM 2803 C CA . ALA C 1 111 ? 36.832 75.499 49.308 1.00 21.15 107 ALA C CA 1
ATOM 2804 C C . ALA C 1 111 ? 38.327 75.353 49.015 1.00 26.99 107 ALA C C 1
ATOM 2805 O O . ALA C 1 111 ? 39.121 75.032 49.909 1.00 24.25 107 ALA C O 1
ATOM 2807 N N . LYS C 1 112 ? 38.690 75.610 47.760 1.00 26.58 108 LYS C N 1
ATOM 2808 C CA . LYS C 1 112 ? 40.078 75.628 47.315 1.00 23.23 108 LYS C CA 1
ATOM 2809 C C . LYS C 1 112 ? 40.526 77.074 47.171 1.00 21.75 108 LYS C C 1
ATOM 2810 O O . LYS C 1 112 ? 39.692 77.973 47.067 1.00 18.58 108 LYS C O 1
ATOM 2816 N N . VAL C 1 113 ? 41.837 77.299 47.130 1.00 20.54 109 VAL C N 1
ATOM 2817 C CA . VAL C 1 113 ? 42.372 78.655 47.024 1.00 24.57 109 VAL C CA 1
ATOM 2818 C C . VAL C 1 113 ? 41.880 79.332 45.737 1.00 24.41 109 VAL C C 1
ATOM 2819 O O . VAL C 1 113 ? 41.778 80.556 45.648 1.00 28.30 109 VAL C O 1
ATOM 2823 N N . SER C 1 114 ? 41.547 78.519 44.747 1.00 24.23 110 SER C N 1
ATOM 2824 C CA . SER C 1 114 ? 41.086 79.030 43.473 1.00 25.65 110 SER C CA 1
ATOM 2825 C C . SER C 1 114 ? 39.574 79.310 43.424 1.00 27.40 110 SER C C 1
ATOM 2826 O O . SER C 1 114 ? 39.090 79.941 42.481 1.00 30.97 110 SER C O 1
ATOM 2829 N N . ASP C 1 115 ? 38.822 78.840 44.414 1.00 22.42 111 ASP C N 1
ATOM 2830 C CA . ASP C 1 115 ? 37.380 79.082 44.402 1.00 23.88 111 ASP C CA 1
ATOM 2831 C C . ASP C 1 115 ? 37.079 80.563 44.624 1.00 18.90 111 ASP C C 1
ATOM 2832 O O . ASP C 1 115 ? 37.577 81.171 45.562 1.00 27.85 111 ASP C O 1
ATOM 2837 N N . PRO C 1 116 ? 36.272 81.147 43.733 1.00 18.91 112 PRO C N 1
ATOM 2838 C CA . PRO C 1 116 ? 35.867 82.548 43.847 1.00 28.56 112 PRO C CA 1
ATOM 2839 C C . PRO C 1 116 ? 34.960 82.755 45.066 1.00 31.19 112 PRO C C 1
ATOM 2840 O O . PRO C 1 116 ? 34.277 81.819 45.502 1.00 19.19 112 PRO C O 1
ATOM 2844 N N . GLN C 1 117 ? 34.970 83.969 45.608 1.00 25.04 113 GLN C N 1
ATOM 2845 C CA . GLN C 1 117 ? 34.240 84.289 46.832 1.00 26.80 113 GLN C CA 1
ATOM 2846 C C . GLN C 1 117 ? 32.756 83.931 46.775 1.00 28.67 113 GLN C C 1
ATOM 2847 O O . GLN C 1 117 ? 32.199 83.427 47.758 1.00 25.55 113 GLN C O 1
ATOM 2849 N N . HIS C 1 118 ? 32.117 84.158 45.628 1.00 19.89 114 HIS C N 1
ATOM 2850 C CA . HIS C 1 118 ? 30.668 84.018 45.564 1.00 28.44 114 HIS C CA 1
ATOM 2851 C C . HIS C 1 118 ? 30.167 82.584 45.733 1.00 25.11 114 HIS C C 1
ATOM 2852 O O . HIS C 1 118 ? 28.996 82.384 46.053 1.00 33.06 114 HIS C O 1
ATOM 2859 N N . VAL C 1 119 ? 31.034 81.589 45.543 1.00 22.10 115 VAL C N 1
ATOM 2860 C CA . VAL C 1 119 ? 30.633 80.198 45.820 1.00 21.17 115 VAL C CA 1
ATOM 2861 C C . VAL C 1 119 ? 31.027 79.686 47.215 1.00 19.92 115 VAL C C 1
ATOM 2862 O O . VAL C 1 119 ? 30.642 78.581 47.596 1.00 23.19 115 VAL C O 1
ATOM 2866 N N . ARG C 1 120 ? 31.789 80.470 47.973 1.00 19.99 116 ARG C N 1
ATOM 2867 C CA . ARG C 1 120 ? 32.267 80.004 49.285 1.00 20.12 116 ARG C CA 1
ATOM 2868 C C . ARG C 1 120 ? 31.279 80.250 50.413 1.00 24.20 116 ARG C C 1
ATOM 2869 O O . ARG C 1 120 ? 30.902 81.391 50.668 1.00 22.08 116 ARG C O 1
ATOM 2877 N N . GLU C 1 121 ? 30.892 79.184 51.105 1.00 24.99 117 GLU C N 1
ATOM 2878 C CA . GLU C 1 121 ? 29.998 79.293 52.256 1.00 21.13 117 GLU C CA 1
ATOM 2879 C C . GLU C 1 121 ? 30.795 79.165 53.545 1.00 21.27 117 GLU C C 1
ATOM 2880 O O . GLU C 1 121 ? 31.358 78.100 53.847 1.00 21.10 117 GLU C O 1
ATOM 2886 N N . LYS C 1 122 ? 30.837 80.255 54.300 1.00 21.63 118 LYS C N 1
ATOM 2887 C CA . LYS C 1 122 ? 31.603 80.321 55.533 1.00 33.10 118 LYS C CA 1
ATOM 2888 C C . LYS C 1 122 ? 30.934 79.479 56.608 1.00 32.37 118 LYS C C 1
ATOM 2889 O O . LYS C 1 122 ? 29.718 79.536 56.777 1.00 30.05 118 LYS C O 1
ATOM 2891 N N . ALA C 1 123 ? 31.739 78.699 57.323 1.00 34.91 119 ALA C N 1
ATOM 2892 C CA . ALA C 1 123 ? 31.245 77.781 58.346 1.00 40.42 119 ALA C CA 1
ATOM 2893 C C . ALA C 1 123 ? 32.051 77.935 59.624 1.00 42.28 119 ALA C C 1
ATOM 2894 O O . ALA C 1 123 ? 32.952 78.762 59.693 1.00 41.31 119 ALA C O 1
ATOM 2896 N N . ASP C 1 124 ? 31.743 77.117 60.627 1.00 45.14 120 ASP C N 1
ATOM 2897 C CA . ASP C 1 124 ? 32.527 77.094 61.865 1.00 50.79 120 ASP C CA 1
ATOM 2898 C C . ASP C 1 124 ? 34.004 76.765 61.612 1.00 49.29 120 ASP C C 1
ATOM 2899 O O . ASP C 1 124 ? 34.326 75.915 60.784 1.00 50.42 120 ASP C O 1
ATOM 2904 N N . GLY C 1 125 ? 34.900 77.442 62.324 1.00 49.61 121 GLY C N 1
ATOM 2905 C CA . GLY C 1 125 ? 36.311 77.091 62.298 1.00 49.90 121 GLY C CA 1
ATOM 2906 C C . GLY C 1 125 ? 37.110 77.631 61.123 1.00 43.54 121 GLY C C 1
ATOM 2907 O O . GLY C 1 125 ? 38.144 77.064 60.750 1.00 46.44 121 GLY C O 1
ATOM 2908 N N . ASP C 1 126 ? 36.637 78.726 60.540 1.00 31.08 122 ASP C N 1
ATOM 2909 C CA . ASP C 1 126 ? 37.271 79.303 59.355 1.00 36.33 122 ASP C CA 1
ATOM 2910 C C . ASP C 1 126 ? 37.315 78.311 58.195 1.00 31.51 122 ASP C C 1
ATOM 2911 O O . ASP C 1 126 ? 38.182 78.390 57.325 1.00 33.92 122 ASP C O 1
ATOM 2913 N N . ILE C 1 127 ? 36.376 77.375 58.181 1.00 25.60 123 ILE C N 1
ATOM 2914 C CA . ILE C 1 127 ? 36.244 76.497 57.031 1.00 30.03 123 ILE C CA 1
ATOM 2915 C C . ILE C 1 127 ? 35.174 77.025 56.072 1.00 2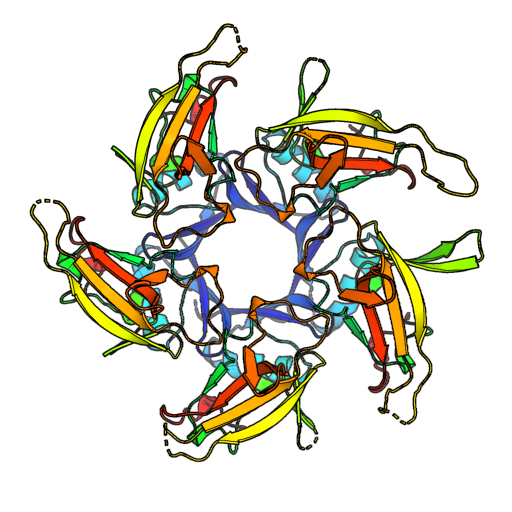4.36 123 ILE C C 1
ATOM 2916 O O . ILE C 1 127 ? 34.095 77.462 56.494 1.00 18.61 123 ILE C O 1
ATOM 2921 N N . GLU C 1 128 ? 35.483 77.012 54.781 1.00 24.20 124 GLU C N 1
ATOM 2922 C CA . GLU C 1 128 ? 34.496 77.391 53.771 1.00 23.95 124 GLU C CA 1
ATOM 2923 C C . GLU C 1 128 ? 34.132 76.198 52.893 1.00 21.35 124 GLU C C 1
ATOM 2924 O O . GLU C 1 128 ? 35.021 75.462 52.451 1.00 20.17 124 GLU C O 1
ATOM 2930 N N . TYR C 1 129 ? 32.830 76.028 52.640 1.00 18.65 125 TYR C N 1
ATOM 2931 C CA . TYR C 1 129 ? 32.307 74.936 51.814 1.00 19.31 125 TYR C CA 1
ATOM 2932 C C . TYR C 1 129 ? 31.791 75.458 50.476 1.00 20.28 125 TYR C C 1
ATOM 2933 O O . TYR C 1 129 ? 31.404 76.629 50.371 1.00 14.75 125 TYR C O 1
ATOM 2942 N N . VAL C 1 130 ? 31.815 74.588 49.465 1.00 21.54 126 VAL C N 1
ATOM 2943 C CA . VAL C 1 130 ? 31.252 74.874 48.144 1.00 19.85 126 VAL C CA 1
ATOM 2944 C C . VAL C 1 130 ? 30.226 73.779 47.895 1.00 16.37 126 VAL C C 1
ATOM 2945 O O . VAL C 1 130 ? 30.544 72.588 47.996 1.00 12.93 126 VAL C O 1
ATOM 2949 N N . SER C 1 131 ? 28.985 74.166 47.613 1.00 12.47 127 SER C N 1
ATOM 2950 C CA . SER C 1 131 ? 27.901 73.191 47.503 1.00 13.93 127 SER C CA 1
ATOM 2951 C C . SER C 1 131 ? 27.658 72.751 46.068 1.00 18.98 127 SER C C 1
ATOM 2952 O O . SER C 1 131 ? 27.643 73.574 45.150 1.00 16.39 127 SER C O 1
ATOM 2955 N N . LEU C 1 132 ? 27.447 71.456 45.874 1.00 14.01 128 LEU C N 1
ATOM 2956 C CA . LEU C 1 132 ? 27.018 70.972 44.578 1.00 11.29 128 LEU C CA 1
ATOM 2957 C C . LEU C 1 132 ? 25.500 70.855 44.579 1.00 16.78 128 LEU C C 1
ATOM 2958 O O . LEU C 1 132 ? 24.831 71.217 43.603 1.00 19.72 128 LEU C O 1
ATOM 2963 N N . ALA C 1 133 ? 24.956 70.328 45.674 1.00 14.29 129 ALA C N 1
ATOM 2964 C CA . ALA C 1 133 ? 23.533 69.995 45.712 1.00 13.76 129 ALA C CA 1
ATOM 2965 C C . ALA C 1 133 ? 23.040 69.787 47.133 1.00 22.84 129 ALA C C 1
ATOM 2966 O O . ALA C 1 133 ? 23.797 69.343 48.008 1.00 21.91 129 ALA C O 1
ATOM 2968 N N . ILE C 1 134 ? 21.767 70.095 47.363 1.00 22.82 130 ILE C N 1
ATOM 2969 C CA . ILE C 1 134 ? 21.120 69.662 48.596 1.00 25.10 130 ILE C CA 1
ATOM 2970 C C . ILE C 1 134 ? 19.777 69.000 48.318 1.00 27.22 130 ILE C C 1
ATOM 2971 O O . ILE C 1 134 ? 18.929 69.539 47.601 1.00 27.93 130 ILE C O 1
ATOM 2976 N N . PHE C 1 135 ? 19.617 67.801 48.862 1.00 29.41 131 PHE C N 1
ATOM 2977 C CA . PHE C 1 135 ? 18.361 67.077 48.771 1.00 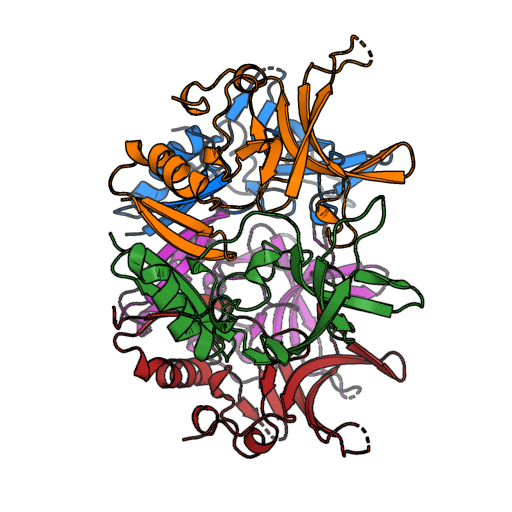26.24 131 PHE C CA 1
ATOM 2978 C C . PHE C 1 135 ? 17.591 67.354 50.047 1.00 28.41 131 PHE C C 1
ATOM 2979 O O . PHE C 1 135 ? 18.034 66.991 51.137 1.00 25.52 131 PHE C O 1
ATOM 2987 N N . ARG C 1 136 ? 16.456 68.036 49.907 1.00 30.60 132 ARG C N 1
ATOM 2988 C CA . ARG C 1 136 ? 15.706 68.545 51.052 1.00 26.10 132 ARG C CA 1
ATOM 2989 C C . ARG C 1 136 ? 14.240 68.804 50.697 1.00 30.44 132 ARG C C 1
ATOM 2990 O O . ARG C 1 136 ? 13.948 69.470 49.705 1.00 27.29 132 ARG C O 1
ATOM 2998 N N . GLY C 1 137 ? 13.331 68.279 51.516 1.00 29.27 133 GLY C N 1
ATOM 2999 C CA . GLY C 1 137 ? 11.909 68.520 51.340 1.00 28.31 133 GLY C CA 1
ATOM 3000 C C . GLY C 1 137 ? 11.396 68.102 49.979 1.00 30.31 133 GLY C C 1
ATOM 3001 O O . GLY C 1 137 ? 11.829 67.087 49.437 1.00 33.89 133 GLY C O 1
ATOM 3002 N N . GLY C 1 138 ? 10.466 68.882 49.434 1.00 34.51 134 GLY C N 1
ATOM 3003 C CA . GLY C 1 138 ? 9.947 68.656 48.096 1.00 37.71 134 GLY C CA 1
ATOM 3004 C C . GLY C 1 138 ? 9.194 67.353 47.893 1.00 36.89 134 GLY C C 1
ATOM 3005 O O . GLY C 1 138 ? 8.977 66.585 48.835 1.00 38.43 134 GLY C O 1
ATOM 3006 N N . LYS C 1 139 ? 8.799 67.110 46.646 1.00 34.91 135 LYS C N 1
ATOM 3007 C CA . LYS C 1 139 ? 8.125 65.876 46.263 1.00 38.46 135 LYS C CA 1
ATOM 3008 C C . LYS C 1 139 ? 8.978 65.123 45.245 1.00 35.48 135 LYS C C 1
ATOM 3009 O O . LYS C 1 139 ? 9.490 65.723 44.292 1.00 33.19 135 LYS C O 1
ATOM 3011 N N . ARG C 1 140 ? 9.129 63.815 45.446 1.00 30.04 136 ARG C N 1
ATOM 3012 C CA . ARG C 1 140 ? 9.971 63.002 44.572 1.00 36.78 136 ARG C CA 1
ATOM 3013 C C . ARG C 1 140 ? 9.560 63.089 43.095 1.00 34.66 136 ARG C C 1
ATOM 3014 O O . ARG C 1 140 ? 8.375 63.034 42.762 1.00 32.14 136 ARG C O 1
ATOM 3022 N N . GLN C 1 141 ? 10.549 63.258 42.223 1.00 36.10 137 GLN C N 1
ATOM 3023 C CA . GLN C 1 141 ? 10.328 63.281 40.784 1.00 27.87 137 GLN C CA 1
ATOM 3024 C C . GLN C 1 141 ? 10.921 62.019 40.179 1.00 32.16 137 GLN C C 1
ATOM 3025 O O . GLN C 1 141 ? 12.142 61.857 40.161 1.00 36.22 137 GLN C O 1
ATOM 3031 N N . GLU C 1 142 ? 10.072 61.127 39.679 1.00 33.75 138 GLU C N 1
ATOM 3032 C CA . GLU C 1 142 ? 10.545 59.851 39.126 1.00 29.66 138 GLU C CA 1
ATOM 3033 C C . GLU C 1 142 ? 11.581 60.029 38.022 1.00 27.84 138 GLU C C 1
ATOM 3034 O O . GLU C 1 142 ? 12.562 59.274 37.937 1.00 28.55 138 GLU C O 1
ATOM 3040 N N . ARG C 1 143 ? 11.380 61.037 37.182 1.00 21.75 139 ARG C N 1
ATOM 3041 C CA . ARG C 1 143 ? 12.301 61.254 36.071 1.00 31.63 139 ARG C CA 1
ATOM 3042 C C . ARG C 1 143 ? 13.731 61.615 36.515 1.00 32.55 139 ARG C C 1
ATOM 3043 O O . ARG C 1 143 ? 14.656 61.516 35.714 1.00 30.13 139 ARG C O 1
ATOM 3051 N N . TYR C 1 144 ? 13.913 62.022 37.777 1.00 29.64 140 TYR C N 1
ATOM 3052 C CA . TYR C 1 144 ? 15.253 62.338 38.286 1.00 22.37 140 TYR C CA 1
ATOM 3053 C C . TYR C 1 144 ? 16.048 61.086 38.682 1.00 20.85 140 TYR C C 1
ATOM 3054 O O . TYR C 1 144 ? 17.256 61.154 38.900 1.00 18.73 140 TYR C O 1
ATOM 3063 N N . ALA C 1 145 ? 15.381 59.945 38.798 1.00 18.59 141 ALA C N 1
ATOM 3064 C CA . ALA C 1 145 ? 16.078 58.740 39.245 1.00 22.61 141 ALA C CA 1
ATOM 3065 C C . ALA C 1 145 ? 16.813 58.024 38.105 1.00 21.88 141 ALA C C 1
ATOM 3066 O O . ALA C 1 145 ? 16.487 58.200 36.930 1.00 21.44 141 ALA C O 1
ATOM 3068 N N . VAL C 1 146 ? 17.809 57.217 38.460 1.00 27.43 142 VAL C N 1
ATOM 3069 C CA . VAL C 1 146 ? 18.467 56.362 37.480 1.00 31.97 142 VAL C CA 1
ATOM 3070 C C . VAL C 1 146 ? 17.411 55.438 36.884 1.00 21.54 142 VAL C C 1
ATOM 3071 O O . VAL C 1 146 ? 16.575 54.913 37.606 1.00 25.94 142 VAL C O 1
ATOM 3075 N N . PRO C 1 147 ? 17.409 55.303 35.550 1.00 19.32 143 PRO C N 1
ATOM 3076 C CA . PRO C 1 147 ? 16.402 54.514 34.822 1.00 33.27 143 PRO C CA 1
ATOM 3077 C C . PRO C 1 147 ? 16.426 53.031 35.197 1.00 33.62 143 PRO C C 1
ATOM 3078 O O . PRO C 1 147 ? 17.429 52.581 35.760 1.00 27.91 143 PRO C O 1
ATOM 3082 N N . PHE D 1 3 ? 20.390 66.576 13.958 1.00 19.86 -1 PHE D N 1
ATOM 3083 C CA . PHE D 1 3 ? 20.457 65.766 15.175 1.00 36.23 -1 PHE D CA 1
ATOM 3084 C C . PHE D 1 3 ? 21.803 65.061 15.320 1.00 43.21 -1 PHE D C 1
ATOM 3085 O O . PHE D 1 3 ? 22.053 64.363 16.308 1.00 41.20 -1 PHE D O 1
ATOM 3087 N N . THR D 1 4 ? 22.663 65.235 14.324 1.00 43.67 0 THR D N 1
ATOM 3088 C CA . THR D 1 4 ? 24.056 64.823 14.445 1.00 45.09 0 THR D CA 1
ATOM 3089 C C . THR D 1 4 ? 24.902 66.091 14.417 1.00 41.53 0 THR D C 1
ATOM 3090 O O . THR D 1 4 ? 26.095 66.076 14.731 1.00 42.53 0 THR D O 1
ATOM 3092 N N . MET D 1 5 ? 24.260 67.193 14.036 1.00 39.03 1 MET D N 1
ATOM 3093 C CA . MET D 1 5 ? 24.928 68.482 13.932 1.00 35.45 1 MET D CA 1
ATOM 3094 C C . MET D 1 5 ? 25.227 69.079 15.299 1.00 30.71 1 MET D C 1
ATOM 3095 O O . MET D 1 5 ? 24.609 68.730 16.308 1.00 28.51 1 MET D O 1
ATOM 3097 N N . LEU D 1 6 ? 26.166 70.013 15.311 1.00 29.09 2 LEU D N 1
ATOM 3098 C CA . LEU D 1 6 ? 26.659 70.586 16.544 1.00 29.61 2 LEU D CA 1
ATOM 3099 C C . LEU D 1 6 ? 27.172 71.973 16.207 1.00 26.06 2 LEU D C 1
ATOM 3100 O O . LEU D 1 6 ? 27.682 72.191 15.112 1.00 24.29 2 LEU D O 1
ATOM 3105 N N . GLN D 1 7 ? 27.017 72.915 17.129 1.00 17.00 3 GLN D N 1
ATOM 3106 C CA . GLN D 1 7 ? 27.650 74.211 16.986 1.00 14.98 3 GLN D CA 1
ATOM 3107 C C . GLN D 1 7 ? 28.613 74.395 18.127 1.00 22.80 3 GLN D C 1
ATOM 3108 O O . GLN D 1 7 ? 28.328 74.002 19.262 1.00 19.79 3 GLN D O 1
ATOM 3114 N N . ILE D 1 8 ? 29.761 74.995 17.835 1.00 12.07 4 ILE D N 1
ATOM 3115 C CA . ILE D 1 8 ? 30.676 75.319 18.890 1.00 11.93 4 ILE D CA 1
ATOM 3116 C C . ILE D 1 8 ? 30.984 76.791 18.815 1.00 14.19 4 ILE D C 1
ATOM 3117 O O . ILE D 1 8 ? 31.223 77.329 17.727 1.00 15.90 4 ILE D O 1
ATOM 3122 N N . GLU D 1 9 ? 30.956 77.441 19.976 1.00 11.95 5 GLU D N 1
ATOM 3123 C CA . GLU D 1 9 ? 31.183 78.867 20.056 1.00 19.93 5 GLU D CA 1
ATOM 3124 C C . GLU D 1 9 ? 32.619 79.168 20.495 1.00 16.51 5 GLU D C 1
ATOM 3125 O O . GLU D 1 9 ? 33.077 78.712 21.554 1.00 17.65 5 GLU D O 1
ATOM 3131 N N . PHE D 1 10 ? 33.327 79.930 19.666 1.00 11.78 6 PHE D N 1
ATOM 3132 C CA . PHE D 1 10 ? 34.727 80.267 19.917 1.00 12.41 6 PHE D CA 1
ATOM 3133 C C . PHE D 1 10 ? 34.880 81.747 20.204 1.00 13.39 6 PHE D C 1
ATOM 3134 O O . PHE D 1 10 ? 34.083 82.570 19.736 1.00 16.96 6 PHE D O 1
ATOM 3142 N N . ILE D 1 11 ? 35.946 82.077 20.922 1.00 11.58 7 ILE D N 1
ATOM 3143 C CA . ILE D 1 11 ? 36.465 83.438 20.976 1.00 20.07 7 ILE D CA 1
ATOM 3144 C C . ILE D 1 11 ? 37.681 83.406 20.063 1.00 20.14 7 ILE D C 1
ATOM 3145 O O . ILE D 1 11 ? 38.594 82.601 20.293 1.00 13.91 7 ILE D O 1
ATOM 3150 N N . THR D 1 12 ? 37.711 84.244 19.025 1.00 9.63 8 THR D N 1
ATOM 3151 C CA . THR D 1 12 ? 38.809 84.150 18.055 1.00 11.92 8 THR D CA 1
ATOM 3152 C C . THR D 1 12 ? 40.086 84.789 18.580 1.00 13.34 8 THR D C 1
ATOM 3153 O O . THR D 1 12 ? 40.114 85.330 19.685 1.00 13.80 8 THR D O 1
ATOM 3157 N N . ASP D 1 13 ? 41.126 84.769 17.750 1.00 13.34 9 ASP D N 1
ATOM 3158 C CA . ASP D 1 13 ? 42.391 85.401 18.097 1.00 20.81 9 ASP D CA 1
ATOM 3159 C C . ASP D 1 13 ? 42.201 86.897 18.297 1.00 21.57 9 ASP D C 1
ATOM 3160 O O . ASP D 1 13 ? 42.963 87.526 19.025 1.00 26.75 9 ASP D O 1
ATOM 3165 N N . LEU D 1 14 ? 41.164 87.462 17.681 1.00 23.35 10 LEU D N 1
ATOM 3166 C CA . LEU D 1 14 ? 40.881 88.891 17.835 1.00 19.36 10 LEU D CA 1
ATOM 3167 C C . LEU D 1 14 ? 39.789 89.147 18.863 1.00 20.76 10 LEU D C 1
ATOM 3168 O O . LEU D 1 14 ? 39.271 90.261 18.959 1.00 20.69 10 LEU D O 1
ATOM 3173 N N . GLY D 1 15 ? 39.420 88.115 19.616 1.00 9.79 11 GLY D N 1
ATOM 3174 C CA . GLY D 1 15 ? 38.467 88.291 20.703 1.00 11.58 11 GLY D CA 1
ATOM 3175 C C . GLY D 1 15 ? 37.023 88.151 20.267 1.00 14.39 11 GLY D C 1
ATOM 3176 O O . GLY D 1 15 ? 36.105 88.246 21.079 1.00 14.18 11 GLY D O 1
ATOM 3177 N N . ALA D 1 16 ? 36.813 87.902 18.981 1.00 14.36 12 ALA D N 1
ATOM 3178 C CA . ALA D 1 16 ? 35.459 87.896 18.443 1.00 13.76 12 ALA D CA 1
ATOM 3179 C C . ALA D 1 16 ? 34.713 86.630 18.842 1.00 15.67 12 ALA D C 1
ATOM 3180 O O . ALA D 1 16 ? 35.316 85.556 18.947 1.00 14.22 12 ALA D O 1
ATOM 3182 N N . ARG D 1 17 ? 33.400 86.750 19.027 1.00 15.89 13 ARG D N 1
ATOM 3183 C CA . ARG D 1 17 ? 32.565 85.610 19.404 1.00 17.96 13 ARG D CA 1
ATOM 3184 C C . ARG D 1 17 ? 31.945 84.974 18.166 1.00 14.09 13 ARG D C 1
ATOM 3185 O O . ARG D 1 17 ? 30.977 85.497 17.593 1.00 12.41 13 ARG D O 1
ATOM 3187 N N . VAL D 1 18 ? 32.499 83.838 17.760 1.00 12.84 14 VAL D N 1
ATOM 3188 C CA . VAL D 1 18 ? 32.132 83.219 16.494 1.00 13.15 14 VAL D CA 1
ATOM 3189 C C . VAL D 1 18 ? 31.654 81.791 16.687 1.00 19.24 14 VAL D C 1
ATOM 3190 O O . VAL D 1 18 ? 32.251 81.011 17.445 1.00 17.64 14 VAL D O 1
ATOM 3194 N N . THR D 1 19 ? 30.561 81.453 16.011 1.00 17.62 15 THR D N 1
ATOM 3195 C CA . THR D 1 19 ? 30.013 80.110 16.110 1.00 14.38 15 THR D CA 1
ATOM 3196 C C . THR D 1 19 ? 30.351 79.312 14.868 1.00 19.63 15 THR D C 1
ATOM 3197 O O . THR D 1 19 ? 30.199 79.789 13.732 1.00 19.30 15 THR D O 1
ATOM 3201 N N . VAL D 1 20 ? 30.822 78.090 15.081 1.00 21.32 16 VAL D N 1
ATOM 3202 C CA . VAL D 1 20 ? 31.180 77.226 13.967 1.00 23.04 16 VAL D CA 1
ATOM 3203 C C . VAL D 1 20 ? 30.225 76.054 13.944 1.00 23.57 16 VAL D C 1
ATOM 3204 O O . VAL D 1 20 ? 29.918 75.472 14.992 1.00 22.26 16 VAL D O 1
ATOM 3208 N N . ASN D 1 21 ? 29.726 75.729 12.755 1.00 24.19 17 ASN D N 1
ATOM 3209 C CA . ASN D 1 21 ? 28.841 74.579 12.598 1.00 23.51 17 ASN D CA 1
ATOM 3210 C C . ASN D 1 21 ? 29.621 73.325 12.267 1.00 22.39 17 ASN D C 1
ATOM 3211 O O . ASN D 1 21 ? 30.466 73.323 11.371 1.00 26.57 17 ASN D O 1
ATOM 3216 N N . VAL D 1 22 ? 29.342 72.269 13.017 1.00 20.23 18 VAL D N 1
ATOM 3217 C CA . VAL D 1 22 ? 29.985 70.982 12.830 1.00 26.07 18 VAL D CA 1
ATOM 3218 C C . VAL D 1 22 ? 28.940 69.995 12.328 1.00 29.51 18 VAL D C 1
ATOM 3219 O O . VAL D 1 22 ? 27.996 69.673 13.044 1.00 22.32 18 VAL D O 1
ATOM 3223 N N . GLU D 1 23 ? 29.093 69.527 11.093 1.00 37.74 19 GLU D N 1
ATOM 3224 C CA . GLU D 1 23 ? 28.096 68.635 10.501 1.00 40.17 19 GLU D CA 1
ATOM 3225 C C . GLU D 1 23 ? 28.044 67.298 11.233 1.00 37.52 19 GLU D C 1
ATOM 3226 O O . GLU D 1 23 ? 26.961 66.766 11.496 1.00 38.24 19 GLU D O 1
ATOM 3228 N N . HIS D 1 24 ? 29.214 66.766 11.574 1.00 32.75 20 HIS D N 1
ATOM 3229 C CA . HIS D 1 24 ? 29.281 65.493 12.293 1.00 40.17 20 HIS D CA 1
ATOM 3230 C C . HIS D 1 24 ? 29.876 65.635 13.693 1.00 34.91 20 HIS D C 1
ATOM 3231 O O . HIS D 1 24 ? 31.048 65.977 13.846 1.00 38.56 20 HIS D O 1
ATOM 3233 N N . GLU D 1 25 ? 29.047 65.367 14.699 1.00 36.23 21 GLU D N 1
ATOM 3234 C CA . GLU D 1 25 ? 29.438 65.339 16.112 1.00 42.66 21 GLU D CA 1
ATOM 3235 C C . GLU D 1 25 ? 30.841 64.812 16.396 1.00 37.60 21 GLU D C 1
ATOM 3236 O O . GLU D 1 25 ? 31.591 65.417 17.157 1.00 35.64 21 GLU D O 1
ATOM 3242 N N . SER D 1 26 ? 31.178 63.674 15.794 1.00 35.52 22 SER D N 1
ATOM 3243 C CA . SER D 1 26 ? 32.420 62.966 16.093 1.00 34.00 22 SER D CA 1
ATOM 3244 C C . SER D 1 26 ? 33.666 63.717 15.658 1.00 29.91 22 SER D C 1
ATOM 3245 O O . SER D 1 26 ? 34.781 63.315 15.997 1.00 34.28 22 SER D O 1
ATOM 3248 N N . ARG D 1 27 ? 33.478 64.792 14.895 1.00 28.51 23 ARG D N 1
ATOM 3249 C CA . ARG D 1 27 ? 34.591 65.592 14.399 1.00 28.15 23 ARG D CA 1
ATOM 3250 C C . ARG D 1 27 ? 34.879 66.764 15.330 1.00 26.17 23 ARG D C 1
ATOM 3251 O O . ARG D 1 27 ? 35.770 67.579 15.049 1.00 22.06 23 ARG D O 1
ATOM 3253 N N . LEU D 1 28 ? 34.129 66.843 16.432 1.00 19.71 24 LEU D N 1
ATOM 3254 C CA . LEU D 1 28 ? 34.237 67.966 17.374 1.00 18.58 24 LEU D CA 1
ATOM 3255 C C . LEU D 1 28 ? 35.687 68.262 17.763 1.00 15.32 24 LEU D C 1
ATOM 3256 O O . LEU D 1 28 ? 36.159 69.391 17.617 1.00 19.82 24 LEU D O 1
ATOM 3261 N N . LEU D 1 29 ? 36.414 67.239 18.204 1.00 22.88 25 LEU D N 1
ATOM 3262 C CA . LEU D 1 29 ? 37.811 67.434 18.614 1.00 26.25 25 LEU D CA 1
ATOM 3263 C C . LEU D 1 29 ? 38.727 67.904 17.470 1.00 23.54 25 LEU D C 1
ATOM 3264 O O . LEU D 1 29 ? 39.646 68.710 17.678 1.00 27.01 25 LEU D O 1
ATOM 3269 N N . ASP D 1 30 ? 38.455 67.427 16.258 1.00 20.04 26 ASP D N 1
ATOM 3270 C CA . ASP D 1 30 ? 39.189 67.889 15.079 1.00 24.95 26 ASP D CA 1
ATOM 3271 C C . ASP D 1 30 ? 38.922 69.363 14.828 1.00 19.88 26 ASP D C 1
ATOM 3272 O O . ASP D 1 30 ? 39.817 70.112 14.446 1.00 22.26 26 ASP D O 1
ATOM 3277 N N . VAL D 1 31 ? 37.675 69.772 15.024 1.00 23.33 27 VAL D N 1
ATOM 3278 C CA . VAL D 1 31 ? 37.320 71.166 14.846 1.00 19.46 27 VAL D CA 1
ATOM 3279 C C . VAL D 1 31 ? 37.996 72.019 15.927 1.00 18.45 27 VAL D C 1
ATOM 3280 O O . VAL D 1 31 ? 38.579 73.059 15.615 1.00 17.33 27 VAL D O 1
ATOM 3284 N N . GLN D 1 32 ? 37.964 71.567 17.185 1.00 17.84 28 GLN D N 1
ATOM 3285 C CA . GLN D 1 32 ? 38.692 72.270 18.250 1.00 19.03 28 GLN D CA 1
ATOM 3286 C C . GLN D 1 32 ? 40.186 72.378 17.958 1.00 16.66 28 GLN D C 1
ATOM 3287 O O . GLN D 1 32 ? 40.771 73.442 18.113 1.00 16.12 28 GLN D O 1
ATOM 3293 N N . ARG D 1 33 ? 40.803 71.278 17.538 1.00 20.66 29 ARG D N 1
ATOM 3294 C CA . ARG D 1 33 ? 42.224 71.317 17.195 1.00 21.41 29 ARG D CA 1
ATOM 3295 C C . ARG D 1 33 ? 42.496 72.304 16.062 1.00 20.35 29 ARG D C 1
ATOM 3296 O O . ARG D 1 33 ? 43.440 73.096 16.134 1.00 27.39 29 ARG D O 1
ATOM 3304 N N . HIS D 1 34 ? 41.668 72.255 15.022 1.00 20.84 30 HIS D N 1
ATOM 3305 C CA . HIS D 1 34 ? 41.851 73.113 13.848 1.00 20.36 30 HIS D CA 1
ATOM 3306 C C . HIS D 1 34 ? 41.874 74.597 14.218 1.00 23.52 30 HIS D C 1
ATOM 3307 O O . HIS D 1 34 ? 42.827 75.319 13.906 1.00 26.22 30 HIS D O 1
ATOM 3314 N N . TYR D 1 35 ? 40.830 75.050 14.894 1.00 18.13 31 TYR D N 1
ATOM 3315 C CA . TYR D 1 35 ? 40.746 76.449 15.284 1.00 15.31 31 TYR 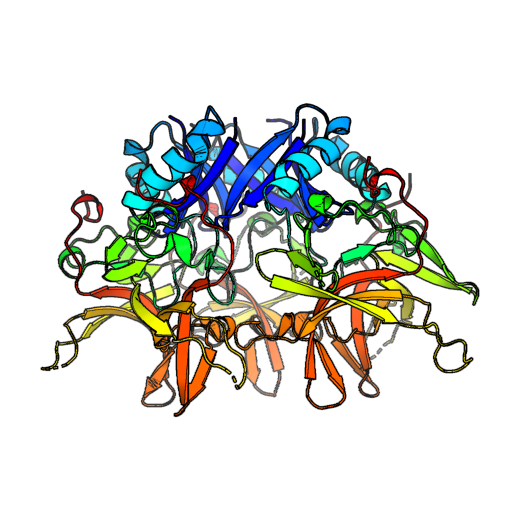D CA 1
ATOM 3316 C C . TYR D 1 35 ? 41.664 76.780 16.463 1.00 19.86 31 TYR D C 1
ATOM 3317 O O . TYR D 1 35 ? 42.172 77.888 16.547 1.00 14.92 31 TYR D O 1
ATOM 3326 N N . GLY D 1 36 ? 41.876 75.817 17.360 1.00 15.72 32 GLY D N 1
ATOM 3327 C CA . GLY D 1 36 ? 42.802 75.997 18.467 1.00 11.84 32 GLY D CA 1
ATOM 3328 C C . GLY D 1 36 ? 44.209 76.339 18.008 1.00 22.52 32 GLY D C 1
ATOM 3329 O O . GLY D 1 36 ? 44.916 77.115 18.665 1.00 19.62 32 GLY D O 1
ATOM 3330 N N . ARG D 1 37 ? 44.611 75.766 16.875 1.00 23.54 33 ARG D N 1
ATOM 3331 C CA . ARG D 1 37 ? 45.923 76.035 16.286 1.00 29.54 33 ARG D CA 1
ATOM 3332 C C . ARG D 1 37 ? 46.023 77.480 15.830 1.00 29.46 33 ARG D C 1
ATOM 3333 O O . ARG D 1 37 ? 47.122 78.011 15.664 1.00 29.76 33 ARG D O 1
ATOM 3335 N N . LEU D 1 38 ? 44.870 78.114 15.633 1.00 26.20 34 LEU D N 1
ATOM 3336 C CA . LEU D 1 38 ? 44.837 79.520 15.255 1.00 24.37 34 LEU D CA 1
ATOM 3337 C C . LEU D 1 38 ? 44.701 80.397 16.498 1.00 20.95 34 LEU D C 1
ATOM 3338 O O . LEU D 1 38 ? 44.602 81.621 16.400 1.00 19.23 34 LEU D O 1
ATOM 3343 N N . GLY D 1 39 ? 44.709 79.776 17.672 1.00 21.14 35 GLY D N 1
ATOM 3344 C CA . GLY D 1 39 ? 44.626 80.551 18.907 1.00 14.79 35 GLY D CA 1
ATOM 3345 C C . GLY D 1 39 ? 43.196 80.854 19.326 1.00 18.62 35 GLY D C 1
ATOM 3346 O O . GLY D 1 39 ? 42.983 81.602 20.268 1.00 21.97 35 GLY D O 1
ATOM 3347 N N . TRP D 1 40 ? 42.215 80.269 18.636 1.00 13.48 36 TRP D N 1
ATOM 3348 C CA . TRP D 1 40 ? 40.830 80.388 19.079 1.00 16.56 36 TRP D CA 1
ATOM 3349 C C . TRP D 1 40 ? 40.602 79.509 20.309 1.00 17.23 36 TRP D C 1
ATOM 3350 O O . TRP D 1 40 ? 41.184 78.425 20.421 1.00 15.76 36 TRP D O 1
ATOM 3361 N N . THR D 1 41 ? 39.769 79.984 21.236 1.00 14.55 37 THR D N 1
ATOM 3362 C CA . THR D 1 41 ? 39.391 79.198 22.411 1.00 15.74 37 THR D CA 1
ATOM 3363 C C . THR D 1 41 ? 37.882 79.055 22.536 1.00 14.89 37 THR D C 1
ATOM 3364 O O . THR D 1 41 ? 37.116 79.859 22.015 1.00 18.58 37 THR D O 1
ATOM 3368 N N . SER D 1 42 ? 37.451 78.022 23.238 1.00 17.32 38 SER D N 1
ATOM 3369 C CA . SER D 1 42 ? 36.033 77.858 23.474 1.00 14.86 38 SER D CA 1
ATOM 3370 C C . SER D 1 42 ? 35.802 77.725 24.967 1.00 19.00 38 SER D C 1
ATOM 3371 O O . SER D 1 42 ? 36.392 76.844 25.628 1.00 18.50 38 SER D O 1
ATOM 3374 N N . GLY D 1 43 ? 34.948 78.594 25.498 1.00 14.12 39 GLY D N 1
ATOM 3375 C CA . GLY D 1 43 ? 34.639 78.568 26.913 1.00 12.56 39 GLY D CA 1
ATOM 3376 C C . GLY D 1 43 ? 35.694 79.282 27.733 1.00 13.77 39 GLY D C 1
ATOM 3377 O O . GLY D 1 43 ? 36.534 80.023 27.202 1.00 17.88 39 GLY D O 1
ATOM 3378 N N . GLU D 1 44 ? 35.652 79.071 29.041 1.00 16.08 40 GLU D N 1
ATOM 3379 C CA . GLU D 1 44 ? 36.535 79.801 29.940 1.00 17.67 40 GLU D CA 1
ATOM 3380 C C . GLU D 1 44 ? 37.493 78.830 30.604 1.00 17.72 40 GLU D C 1
ATOM 3381 O O . GLU D 1 44 ? 37.225 77.632 30.674 1.00 21.22 40 GLU D O 1
ATOM 3383 N N . ILE D 1 45 ? 38.627 79.330 31.074 1.00 17.95 41 ILE D N 1
ATOM 3384 C CA . ILE D 1 45 ? 39.482 78.505 31.908 1.00 16.44 41 ILE D CA 1
ATOM 3385 C C . ILE D 1 45 ? 38.703 78.253 33.192 1.00 16.07 41 ILE D C 1
ATOM 3386 O O . ILE D 1 45 ? 38.287 79.210 33.851 1.00 15.22 41 ILE D O 1
ATOM 3391 N N . PRO D 1 46 ? 38.477 76.975 33.540 1.00 18.24 42 PRO D N 1
ATOM 3392 C CA . PRO D 1 46 ? 37.854 76.647 34.829 1.00 18.40 42 PRO D CA 1
ATOM 3393 C C . PRO D 1 46 ? 38.689 77.227 35.968 1.00 19.93 42 PRO D C 1
ATOM 3394 O O . PRO D 1 46 ? 39.923 77.310 35.832 1.00 19.84 42 PRO D O 1
ATOM 3398 N N . SER D 1 47 ? 38.043 77.624 37.060 1.00 18.39 43 SER D N 1
ATOM 3399 C CA . SER D 1 47 ? 38.763 78.161 38.213 1.00 23.30 43 SER D CA 1
ATOM 3400 C C . SER D 1 47 ? 39.761 77.131 38.717 1.00 21.27 43 SER D C 1
ATOM 3401 O O . SER D 1 47 ? 39.432 75.959 38.856 1.00 20.08 43 SER D O 1
ATOM 3404 N N . GLY D 1 48 ? 40.994 77.553 38.948 1.00 20.05 44 GLY D N 1
ATOM 3405 C CA . GLY D 1 48 ? 42.026 76.616 39.351 1.00 18.16 44 GLY D CA 1
ATOM 3406 C C . GLY D 1 48 ? 42.709 75.970 38.166 1.00 16.05 44 GLY D C 1
ATOM 3407 O O . GLY D 1 48 ? 43.606 75.151 38.343 1.00 22.60 44 GLY D O 1
ATOM 3408 N N . GLY D 1 49 ? 42.288 76.338 36.958 1.00 18.34 45 GLY D N 1
ATOM 3409 C CA . GLY D 1 49 ? 42.876 75.789 35.745 1.00 12.81 45 GLY D CA 1
ATOM 3410 C C . GLY D 1 49 ? 42.136 74.542 35.285 1.00 18.48 45 GLY D C 1
ATOM 3411 O O . GLY D 1 49 ? 41.390 73.945 36.063 1.00 18.17 45 GLY D O 1
ATOM 3412 N N . TYR D 1 50 ? 42.324 74.139 34.026 1.00 14.96 46 TYR D N 1
ATOM 3413 C CA . TYR D 1 50 ? 41.775 72.858 33.571 1.00 13.74 46 TYR D CA 1
ATOM 3414 C C . TYR D 1 50 ? 42.338 71.733 34.422 1.00 24.63 46 TYR D C 1
ATOM 3415 O O . TYR D 1 50 ? 43.528 71.748 34.757 1.00 22.63 46 TYR D O 1
ATOM 3424 N N . GLN D 1 51 ? 41.492 70.765 34.774 1.00 25.07 47 GLN D N 1
ATOM 3425 C CA . GLN D 1 51 ? 41.941 69.585 35.516 1.00 23.95 47 GLN D CA 1
ATOM 3426 C C . GLN D 1 51 ? 42.081 68.402 34.565 1.00 25.74 47 GLN D C 1
ATOM 3427 O O . GLN D 1 51 ? 41.076 67.872 34.065 1.00 26.26 47 GLN D O 1
ATOM 3433 N N . PHE D 1 52 ? 43.316 67.979 34.323 1.00 20.14 48 PHE D N 1
ATOM 3434 C CA . PHE D 1 52 ? 43.580 66.857 33.428 1.00 18.59 48 PHE D CA 1
ATOM 3435 C C . PHE D 1 52 ? 44.270 65.712 34.177 1.00 25.40 48 PHE D C 1
ATOM 3436 O O . PHE D 1 52 ? 44.948 65.947 35.179 1.00 26.55 48 PHE D O 1
ATOM 3444 N N . PRO D 1 53 ? 44.094 64.467 33.698 1.00 29.44 49 PRO D N 1
ATOM 3445 C CA . PRO D 1 53 ? 44.752 63.301 34.310 1.00 28.51 49 PRO D CA 1
ATOM 3446 C C . PRO D 1 53 ? 46.263 63.426 34.182 1.00 28.54 49 PRO D C 1
ATOM 3447 O O . PRO D 1 53 ? 46.747 63.867 33.125 1.00 32.37 49 PRO D O 1
ATOM 3451 N N . ILE D 1 54 ? 47.004 63.050 35.221 1.00 25.10 50 ILE D N 1
ATOM 3452 C CA . ILE D 1 54 ? 48.454 63.247 35.198 1.00 25.37 50 ILE D CA 1
ATOM 3453 C C . ILE D 1 54 ? 49.154 62.507 34.043 1.00 31.04 50 ILE D C 1
ATOM 3454 O O . ILE D 1 54 ? 50.147 62.993 33.494 1.00 32.92 50 ILE D O 1
ATOM 3459 N N . GLU D 1 55 ? 48.627 61.346 33.664 1.00 34.75 51 GLU D N 1
ATOM 3460 C CA . GLU D 1 55 ? 49.211 60.567 32.573 1.00 33.56 51 GLU D CA 1
ATOM 3461 C C . GLU D 1 55 ? 48.938 61.187 31.203 1.00 37.01 51 GLU D C 1
ATOM 3462 O O . GLU D 1 55 ? 49.423 60.687 30.184 1.00 33.13 51 GLU D O 1
ATOM 3464 N N . ASN D 1 56 ? 48.155 62.267 31.175 1.00 31.29 52 ASN D N 1
ATOM 3465 C CA . ASN D 1 56 ? 47.933 63.004 29.933 1.00 24.76 52 ASN D CA 1
ATOM 3466 C C . ASN D 1 56 ? 48.941 64.129 29.681 1.00 24.03 52 ASN D C 1
ATOM 3467 O O . ASN D 1 56 ? 48.960 64.716 28.601 1.00 21.84 52 ASN D O 1
ATOM 3472 N N . GLU D 1 57 ? 49.790 64.423 30.662 1.00 28.48 53 GLU D N 1
ATOM 3473 C CA . GLU D 1 57 ? 50.657 65.607 30.570 1.00 30.46 53 GLU D CA 1
ATOM 3474 C C . GLU D 1 57 ? 51.765 65.504 29.522 1.00 30.46 53 GLU D C 1
ATOM 3475 O O . GLU D 1 57 ? 52.020 66.454 28.782 1.00 30.60 53 GLU D O 1
ATOM 3481 N N . ALA D 1 58 ? 52.425 64.354 29.462 1.00 34.42 54 ALA D N 1
ATOM 3482 C CA . ALA D 1 58 ? 53.570 64.176 28.572 1.00 32.33 54 ALA D CA 1
ATOM 3483 C C . ALA D 1 58 ? 53.289 64.548 27.111 1.00 28.55 54 ALA D C 1
ATOM 3484 O O . ALA D 1 58 ? 54.141 65.136 26.436 1.00 31.03 54 ALA D O 1
ATOM 3486 N N . ASP D 1 59 ? 52.103 64.202 26.618 1.00 23.93 55 ASP D N 1
ATOM 3487 C CA . ASP D 1 59 ? 51.823 64.392 25.198 1.00 28.91 55 ASP D CA 1
ATOM 3488 C C . ASP D 1 59 ? 50.512 65.130 24.937 1.00 29.76 55 ASP D C 1
ATOM 3489 O O . ASP D 1 59 ? 49.901 64.986 23.875 1.00 29.94 55 ASP D O 1
ATOM 3494 N N . PHE D 1 60 ? 50.101 65.938 25.907 1.00 25.57 56 PHE D N 1
ATOM 3495 C CA . PHE D 1 60 ? 48.864 66.695 25.805 1.00 27.08 56 PHE D CA 1
ATOM 3496 C C . PHE D 1 60 ? 48.807 67.558 24.551 1.00 26.67 56 PHE D C 1
ATOM 3497 O O . PHE D 1 60 ? 49.780 68.228 24.218 1.00 25.91 56 PHE D O 1
ATOM 3505 N N . ASP D 1 61 ? 47.665 67.549 23.865 1.00 24.96 57 ASP D N 1
ATOM 3506 C CA . ASP D 1 61 ? 47.486 68.398 22.689 1.00 21.56 57 ASP D CA 1
ATOM 3507 C C . ASP D 1 61 ? 47.012 69.784 23.122 1.00 24.69 57 ASP D C 1
ATOM 3508 O O . ASP D 1 61 ? 45.805 70.033 23.265 1.00 17.85 57 ASP D O 1
ATOM 3513 N N . TRP D 1 62 ? 47.968 70.687 23.315 1.00 19.47 58 TRP D N 1
ATOM 3514 C CA . TRP D 1 62 ? 47.670 72.034 23.773 1.00 16.19 58 TRP D CA 1
ATOM 3515 C C . TRP D 1 62 ? 46.722 72.793 22.835 1.00 19.14 58 TRP D C 1
ATOM 3516 O O . TRP D 1 62 ? 46.033 73.725 23.257 1.00 16.65 58 TRP D O 1
ATOM 3527 N N . SER D 1 63 ? 46.666 72.383 21.570 1.00 15.46 59 SER D N 1
ATOM 3528 C CA . SER D 1 63 ? 45.821 73.069 20.605 1.00 15.58 59 SER D CA 1
ATOM 3529 C C . SER D 1 63 ? 44.347 72.837 20.924 1.00 17.52 59 SER D C 1
ATOM 3530 O O . SER D 1 63 ? 43.496 73.637 20.533 1.00 24.08 59 SER D O 1
ATOM 3533 N N . LEU D 1 64 ? 44.046 71.762 21.654 1.00 16.81 60 LEU D N 1
ATOM 3534 C CA . LEU D 1 64 ? 42.674 71.542 22.141 1.00 20.92 60 LEU D CA 1
ATOM 3535 C C . LEU D 1 64 ? 42.092 72.732 22.911 1.00 21.13 60 LEU D C 1
ATOM 3536 O O . LEU D 1 64 ? 40.904 73.004 22.816 1.00 21.14 60 LEU D O 1
ATOM 3541 N N . ILE D 1 65 ? 42.915 73.430 23.680 1.00 18.03 61 ILE D N 1
ATOM 3542 C CA . ILE D 1 65 ? 42.406 74.584 24.412 1.00 17.04 61 ILE D CA 1
ATOM 3543 C C . ILE D 1 65 ? 42.965 75.878 23.831 1.00 22.45 61 ILE D C 1
ATOM 3544 O O . ILE D 1 65 ? 42.994 76.917 24.497 1.00 23.58 61 ILE D O 1
ATOM 3549 N N . GLY D 1 66 ? 43.407 75.803 22.579 1.00 17.39 62 GLY D N 1
ATOM 3550 C CA . GLY D 1 66 ? 43.858 76.983 21.870 1.00 16.16 62 GLY D CA 1
ATOM 3551 C C . GLY D 1 66 ? 45.211 77.464 22.337 1.00 22.55 62 GLY D C 1
ATOM 3552 O O . GLY D 1 66 ? 45.562 78.616 22.096 1.00 21.17 62 GLY D O 1
ATOM 3553 N N . ALA D 1 67 ? 45.973 76.590 22.999 1.00 21.13 63 ALA D N 1
ATOM 3554 C CA . ALA D 1 67 ? 47.314 76.946 23.468 1.00 16.34 63 ALA D CA 1
ATOM 3555 C C . ALA D 1 67 ? 48.394 76.305 22.595 1.00 21.43 63 ALA D C 1
ATOM 3556 O O . ALA D 1 67 ? 48.102 75.451 21.763 1.00 15.65 63 ALA D O 1
ATOM 3558 N N . ARG D 1 68 ? 49.645 76.708 22.794 1.00 20.69 64 ARG D N 1
ATOM 3559 C CA . ARG D 1 68 ? 50.755 76.083 22.084 1.00 27.11 64 ARG D CA 1
ATOM 3560 C C . ARG D 1 68 ? 52.009 76.134 22.928 1.00 30.22 64 ARG D C 1
ATOM 3561 O O . ARG D 1 68 ? 52.141 76.994 23.808 1.00 26.58 64 ARG D O 1
ATOM 3569 N N . LYS D 1 69 ? 52.928 75.212 22.652 1.00 31.39 65 LYS D N 1
ATOM 3570 C CA . LYS D 1 69 ? 54.211 75.170 23.337 1.00 30.73 65 LYS D CA 1
ATOM 3571 C C . LYS D 1 69 ? 55.184 76.126 22.655 1.00 28.16 65 LYS D C 1
ATOM 3572 O O . LYS D 1 69 ? 55.073 76.388 21.453 1.00 30.46 65 LYS D O 1
ATOM 3574 N N . TRP D 1 70 ? 56.124 76.659 23.429 1.00 30.54 66 TRP D N 1
ATOM 3575 C CA . TRP D 1 70 ? 57.095 77.614 22.906 1.00 36.69 66 TRP D CA 1
ATOM 3576 C C . TRP D 1 70 ? 58.323 77.745 23.807 1.00 33.74 66 TRP D C 1
ATOM 3577 O O . TRP D 1 70 ? 58.288 77.363 24.979 1.00 37.82 66 TRP D O 1
ATOM 3588 N N . GLU D 1 77 ? 60.881 76.527 27.654 1.00 25.14 73 GLU D N 1
ATOM 3589 C CA . GLU D 1 77 ? 59.763 75.585 27.493 1.00 38.29 73 GLU D CA 1
ATOM 3590 C C . GLU D 1 77 ? 58.439 76.094 28.089 1.00 42.75 73 GLU D C 1
ATOM 3591 O O . GLU D 1 77 ? 58.078 75.739 29.216 1.00 39.13 73 GLU D O 1
ATOM 3593 N N . LEU D 1 78 ? 57.703 76.901 27.331 1.00 36.30 74 LEU D N 1
ATOM 3594 C CA . LEU D 1 78 ? 56.504 77.538 27.880 1.00 30.35 74 LEU D CA 1
ATOM 3595 C C . LEU D 1 78 ? 55.221 77.166 27.135 1.00 29.17 74 LEU D C 1
ATOM 3596 O O . LEU D 1 78 ? 55.266 76.616 26.026 1.00 29.32 74 LEU D O 1
ATOM 3601 N N . VAL D 1 79 ? 54.081 77.437 27.766 1.00 21.29 75 VAL D N 1
ATOM 3602 C CA . VAL D 1 79 ? 52.788 77.281 27.111 1.00 15.38 75 VAL D CA 1
ATOM 3603 C C . VAL D 1 79 ? 52.170 78.655 26.971 1.00 15.39 75 VAL D C 1
ATOM 3604 O O . VAL D 1 79 ? 51.997 79.369 27.964 1.00 14.07 75 VAL D O 1
ATOM 3608 N N . ILE D 1 80 ? 51.849 79.026 25.736 1.00 18.19 76 ILE D N 1
ATOM 3609 C CA . ILE D 1 80 ? 51.231 80.315 25.439 1.00 17.38 76 ILE D CA 1
ATOM 3610 C C . ILE D 1 80 ? 49.734 80.128 25.237 1.00 15.75 76 ILE D C 1
ATOM 3611 O O . ILE D 1 80 ? 49.310 79.265 24.467 1.00 19.53 76 ILE D O 1
ATOM 3616 N N . HIS D 1 81 ? 48.931 80.930 25.928 1.00 16.43 77 HIS D N 1
ATOM 3617 C CA . HIS D 1 81 ? 47.474 80.805 25.858 1.00 17.41 77 HIS D CA 1
ATOM 3618 C C . HIS D 1 81 ? 46.866 82.192 25.977 1.00 15.07 77 HIS D C 1
ATOM 3619 O O . HIS D 1 81 ? 47.082 82.883 26.973 1.00 15.63 77 HIS D O 1
ATOM 3626 N N . ARG D 1 82 ? 46.139 82.591 24.937 1.00 18.71 78 ARG D N 1
ATOM 3627 C CA . ARG D 1 82 ? 45.490 83.895 24.873 1.00 21.38 78 ARG D CA 1
ATOM 3628 C C . ARG D 1 82 ? 46.471 85.021 25.184 1.00 23.87 78 ARG D C 1
ATOM 3629 O O . ARG D 1 82 ? 46.169 85.949 25.952 1.00 17.59 78 ARG D O 1
ATOM 3637 N N . GLY D 1 83 ? 47.667 84.917 24.610 1.00 17.18 79 GLY D N 1
ATOM 3638 C CA . GLY D 1 83 ? 48.678 85.946 24.794 1.00 23.13 79 GLY D CA 1
ATOM 3639 C C . GLY D 1 83 ? 49.395 85.956 26.137 1.00 25.50 79 GLY D C 1
ATOM 3640 O O . GLY D 1 83 ? 50.103 86.911 26.436 1.00 37.40 79 GLY D O 1
ATOM 3641 N N . HIS D 1 84 ? 49.224 84.909 26.945 1.00 27.80 80 HIS D N 1
ATOM 3642 C CA . HIS D 1 84 ? 49.946 84.806 28.224 1.00 22.59 80 HIS D CA 1
ATOM 3643 C C . HIS D 1 84 ? 50.870 83.599 28.215 1.00 23.31 80 HIS D C 1
ATOM 3644 O O . HIS D 1 84 ? 50.512 82.546 27.677 1.00 17.88 80 HIS D O 1
ATOM 3651 N N . ALA D 1 85 ? 52.044 83.744 28.833 1.00 16.50 81 ALA D N 1
ATOM 3652 C CA . ALA D 1 85 ? 52.991 82.641 28.960 1.00 16.67 81 ALA D CA 1
ATOM 3653 C C . ALA D 1 85 ? 52.835 81.941 30.297 1.00 16.54 81 ALA D C 1
ATOM 3654 O O . ALA D 1 85 ? 52.831 82.590 31.344 1.00 17.47 81 ALA D O 1
ATOM 3656 N N . TYR D 1 86 ? 52.736 80.615 30.263 1.00 17.22 82 TYR D N 1
ATOM 3657 C CA . TYR D 1 86 ? 52.616 79.826 31.484 1.00 20.15 82 TYR D CA 1
ATOM 3658 C C . TYR D 1 86 ? 53.828 78.924 31.647 1.00 22.44 82 TYR D C 1
ATOM 3659 O O . TYR D 1 86 ? 54.327 78.372 30.668 1.00 23.80 82 TYR D O 1
ATOM 3668 N N . ARG D 1 87 ? 54.283 78.773 32.890 1.00 18.76 83 ARG D N 1
ATOM 3669 C CA . ARG D 1 87 ? 55.456 77.957 33.205 1.00 25.08 83 ARG D CA 1
ATOM 3670 C C . ARG D 1 87 ? 55.046 76.582 33.744 1.00 24.37 83 ARG D C 1
ATOM 3671 O O . ARG D 1 87 ? 54.062 76.444 34.483 1.00 18.08 83 ARG D O 1
ATOM 3679 N N . ARG D 1 88 ? 55.807 75.566 33.368 1.00 25.47 84 ARG D N 1
ATOM 3680 C CA . ARG D 1 88 ? 55.544 74.205 33.805 1.00 24.39 84 ARG D CA 1
ATOM 3681 C C . ARG D 1 88 ? 56.113 73.988 35.192 1.00 27.48 84 ARG D C 1
ATOM 3682 O O . ARG D 1 88 ? 57.278 74.274 35.430 1.00 23.72 84 ARG D O 1
ATOM 3690 N N . ARG D 1 89 ? 55.304 73.472 36.109 1.00 27.92 85 ARG D N 1
ATOM 3691 C CA . ARG D 1 89 ? 55.776 73.281 37.477 1.00 26.13 85 ARG D CA 1
ATOM 3692 C C . ARG D 1 89 ? 55.584 71.860 37.961 1.00 25.16 85 ARG D C 1
ATOM 3693 O O . ARG D 1 89 ? 54.463 71.356 37.995 1.00 26.84 85 ARG D O 1
ATOM 3701 N N . GLU D 1 90 ? 56.685 71.216 38.326 1.00 34.67 86 GLU D N 1
ATOM 3702 C CA . GLU D 1 90 ? 56.646 69.823 38.760 1.00 38.70 86 GLU D CA 1
ATOM 3703 C C . GLU D 1 90 ? 56.495 69.739 40.273 1.00 36.96 86 GLU D C 1
ATOM 3704 O O . GLU D 1 90 ? 57.403 70.100 41.016 1.00 42.82 86 GLU D O 1
ATOM 3706 N N . LEU D 1 91 ? 55.339 69.262 40.722 1.00 36.50 87 LEU D N 1
ATOM 3707 C CA . LEU D 1 91 ? 55.055 69.162 42.149 1.00 32.97 87 LEU D CA 1
ATOM 3708 C C . LEU D 1 91 ? 55.137 67.711 42.622 1.00 38.78 87 LEU D C 1
ATOM 3709 O O . LEU D 1 91 ? 54.151 66.966 42.575 1.00 31.21 87 LEU D O 1
ATOM 3714 N N . GLU D 1 92 ? 56.327 67.322 43.071 1.00 36.06 88 GLU D N 1
ATOM 3715 C CA . GLU D 1 92 ? 56.575 65.976 43.560 1.00 34.37 88 GLU D CA 1
ATOM 3716 C C . GLU D 1 92 ? 55.586 65.616 44.661 1.00 34.96 88 GLU D C 1
ATOM 3717 O O . GLU D 1 92 ? 55.252 66.455 45.491 1.00 31.73 88 GLU D O 1
ATOM 3719 N N . ALA D 1 93 ? 55.112 64.374 44.665 1.00 36.78 89 ALA D N 1
ATOM 3720 C CA . ALA D 1 93 ? 54.239 63.906 45.739 1.00 44.65 89 ALA D CA 1
ATOM 3721 C C . ALA D 1 93 ? 54.919 63.994 47.106 1.00 49.76 89 ALA D C 1
ATOM 3722 O O . ALA D 1 93 ? 56.147 64.070 47.204 1.00 50.64 89 ALA D O 1
ATOM 3724 N N . VAL D 1 94 ? 54.111 63.993 48.159 1.00 49.01 90 VAL D N 1
ATOM 3725 C CA . VAL D 1 94 ? 54.626 64.076 49.518 1.00 41.77 90 VAL D CA 1
ATOM 3726 C C . VAL D 1 94 ? 53.894 63.091 50.416 1.00 44.64 90 VAL D C 1
ATOM 3727 O O . VAL D 1 94 ? 52.847 62.566 50.044 1.00 44.69 90 VAL D O 1
ATOM 3729 N N . LEU D 1 101 ? 49.700 64.542 49.819 1.00 55.10 97 LEU D N 1
ATOM 3730 C CA . LEU D 1 101 ? 49.731 65.187 48.503 1.00 53.75 97 LEU D CA 1
ATOM 3731 C C . LEU D 1 101 ? 50.161 64.254 47.370 1.00 47.37 97 LEU D C 1
ATOM 3732 O O . LEU D 1 101 ? 51.263 63.695 47.396 1.00 40.25 97 LEU D O 1
ATOM 3737 N N . PRO D 1 102 ? 49.291 64.101 46.358 1.00 45.67 98 PRO D N 1
ATOM 3738 C CA . PRO D 1 102 ? 49.596 63.339 45.144 1.00 38.74 98 PRO D CA 1
ATOM 3739 C C . PRO D 1 102 ? 50.554 64.139 44.282 1.00 35.57 98 PRO D C 1
ATOM 3740 O O . PRO D 1 102 ? 50.656 65.345 44.472 1.00 36.82 98 PRO D O 1
ATOM 3744 N N . ALA D 1 103 ? 51.251 63.494 43.356 1.00 31.02 99 ALA D N 1
ATOM 3745 C CA . ALA D 1 103 ? 52.108 64.235 42.445 1.00 32.21 99 ALA D CA 1
ATOM 3746 C C . ALA D 1 103 ? 51.232 65.018 41.470 1.00 33.71 99 ALA D C 1
ATOM 3747 O O . ALA D 1 103 ? 50.114 64.609 41.162 1.00 28.25 99 ALA D O 1
ATOM 3749 N N . ALA D 1 104 ? 51.739 66.142 40.979 1.00 33.04 100 ALA D N 1
ATOM 3750 C CA . ALA D 1 104 ? 51.005 66.923 39.992 1.00 28.53 100 ALA D CA 1
ATOM 3751 C C . ALA D 1 104 ? 51.952 67.727 39.119 1.00 28.31 100 ALA D C 1
ATOM 3752 O O . ALA D 1 104 ? 53.064 68.055 39.535 1.00 29.38 100 ALA D O 1
ATOM 3754 N N . ILE D 1 105 ? 51.512 68.041 37.907 1.00 25.40 101 ILE D N 1
ATOM 3755 C CA . ILE D 1 105 ? 52.241 68.979 37.070 1.00 23.78 101 ILE D CA 1
ATOM 3756 C C . ILE D 1 105 ? 51.343 70.171 36.756 1.00 28.96 101 ILE D C 1
ATOM 3757 O O . ILE D 1 105 ? 50.271 70.027 36.145 1.00 25.08 101 ILE D O 1
ATOM 3762 N N . LYS D 1 106 ? 51.771 71.351 37.192 1.00 24.76 102 LYS D N 1
ATOM 3763 C CA . LYS D 1 106 ? 50.933 72.533 37.073 1.00 22.36 102 LYS D CA 1
ATOM 3764 C C . LYS D 1 106 ? 51.506 73.497 36.047 1.00 19.56 102 LYS D C 1
ATOM 3765 O O . LYS D 1 106 ? 52.732 73.656 35.938 1.00 28.23 102 LYS D O 1
ATOM 3771 N N . TYR D 1 107 ? 50.621 74.123 35.278 1.00 18.17 103 TYR D N 1
ATOM 3772 C CA . TYR D 1 107 ? 51.016 75.230 34.413 1.00 19.62 103 TYR D CA 1
ATOM 3773 C C . TYR D 1 107 ? 50.388 76.492 34.974 1.00 22.30 103 TYR D C 1
ATOM 3774 O O . TYR D 1 107 ? 49.161 76.584 35.094 1.00 20.92 103 TYR D O 1
ATOM 3783 N N . SER D 1 108 ? 51.229 77.456 35.334 1.00 19.30 104 SER D N 1
ATOM 3784 C CA . SER D 1 108 ? 50.743 78.693 35.923 1.00 22.34 104 SER D CA 1
ATOM 3785 C C . SER D 1 108 ? 51.716 79.824 35.650 1.00 21.17 104 SER D C 1
ATOM 3786 O O . SER D 1 108 ? 52.845 79.586 35.210 1.00 17.51 104 SER D O 1
ATOM 3789 N N . ARG D 1 109 ? 51.275 81.046 35.927 1.00 18.15 105 ARG D N 1
ATOM 3790 C CA . ARG D 1 109 ? 52.081 82.238 35.709 1.00 13.73 105 ARG D CA 1
ATOM 3791 C C . ARG D 1 109 ? 51.853 83.161 36.885 1.00 16.30 105 ARG D C 1
ATOM 3792 O O . ARG D 1 109 ? 50.914 82.960 37.664 1.00 15.99 105 ARG D O 1
ATOM 3800 N N . GLY D 1 110 ? 52.710 84.168 37.027 1.00 18.54 106 GLY D N 1
ATOM 3801 C CA . GLY D 1 110 ? 52.500 85.192 38.038 1.00 14.92 106 GLY D CA 1
ATOM 3802 C C . GLY D 1 110 ? 51.340 86.057 37.619 1.00 19.68 106 GLY D C 1
ATOM 3803 O O . GLY D 1 110 ? 51.166 86.314 36.424 1.00 18.39 106 GLY D O 1
ATOM 3804 N N . ALA D 1 111 ? 50.533 86.501 38.580 1.00 16.36 107 ALA D N 1
ATOM 3805 C CA . ALA D 1 111 ? 49.423 87.385 38.242 1.00 18.30 107 ALA D CA 1
ATOM 3806 C C . ALA D 1 111 ? 49.961 88.709 37.719 1.00 23.29 107 ALA D C 1
ATOM 3807 O O . ALA D 1 111 ? 51.048 89.145 38.108 1.00 20.42 107 ALA D O 1
ATOM 3809 N N . LYS D 1 112 ? 49.187 89.340 36.840 1.00 19.87 108 LYS D N 1
ATOM 3810 C CA . LYS D 1 112 ? 49.514 90.660 36.314 1.00 16.87 108 LYS D CA 1
ATOM 3811 C C . LYS D 1 112 ? 48.612 91.687 36.971 1.00 16.05 108 LYS D C 1
ATOM 3812 O O . LYS D 1 112 ? 47.592 91.329 37.586 1.00 17.20 108 LYS D O 1
ATOM 3818 N N . VAL D 1 113 ? 48.962 92.963 36.833 1.00 14.94 109 VAL D N 1
ATOM 3819 C CA . VAL D 1 113 ? 48.189 94.026 37.475 1.00 13.81 109 VAL D CA 1
ATOM 3820 C C . VAL D 1 113 ? 46.769 94.052 36.918 1.00 18.83 109 VAL D C 1
ATOM 3821 O O . VAL D 1 113 ? 45.816 94.458 37.600 1.00 22.72 109 VAL D O 1
ATOM 3825 N N . SER D 1 114 ? 46.623 93.574 35.686 1.00 15.84 110 SER D N 1
ATOM 3826 C CA . SER D 1 114 ? 45.319 93.523 35.050 1.00 18.57 110 SER D CA 1
ATOM 3827 C C . SER D 1 114 ? 44.496 92.261 35.366 1.00 22.94 110 SER D C 1
ATOM 3828 O O . SER D 1 114 ? 43.325 92.164 34.971 1.00 21.57 110 SER D O 1
ATOM 3831 N N . ASP D 1 115 ? 45.082 91.285 36.053 1.00 15.62 111 ASP D N 1
ATOM 3832 C CA . ASP D 1 115 ? 44.304 90.080 36.370 1.00 17.07 111 ASP D CA 1
ATOM 3833 C C . ASP D 1 115 ? 43.264 90.356 37.450 1.00 17.64 111 ASP D C 1
ATOM 3834 O O . ASP D 1 115 ? 43.588 90.888 38.510 1.00 24.93 111 ASP D O 1
ATOM 3839 N N . PRO D 1 116 ? 42.002 89.995 37.181 1.00 18.14 112 PRO D N 1
ATOM 3840 C CA . PRO D 1 116 ? 40.943 90.230 38.178 1.00 20.31 112 PRO D CA 1
ATOM 3841 C C . PRO D 1 116 ? 41.122 89.326 39.405 1.00 23.06 112 PRO D C 1
ATOM 3842 O O . PRO D 1 116 ? 41.793 88.293 39.318 1.00 17.11 112 PRO D O 1
ATOM 3846 N N . GLN D 1 117 ? 40.542 89.718 40.534 1.00 29.13 113 GLN D N 1
ATOM 3847 C CA . GLN D 1 117 ? 40.773 89.030 41.803 1.00 24.60 113 GLN D CA 1
ATOM 3848 C C . GLN D 1 117 ? 40.472 87.538 41.750 1.00 23.04 113 GLN D C 1
ATOM 3849 O O . GLN D 1 117 ? 41.265 86.734 42.237 1.00 20.60 113 GLN D O 1
ATOM 3851 N N . HIS D 1 118 ? 39.357 87.164 41.125 1.00 20.26 114 HIS D N 1
ATOM 3852 C CA . HIS D 1 118 ? 38.876 85.780 41.194 1.00 23.67 114 HIS D CA 1
ATOM 3853 C C . HIS D 1 118 ? 39.798 84.738 40.551 1.00 21.87 114 HIS D C 1
ATOM 3854 O O . HIS D 1 118 ? 39.591 83.546 40.751 1.00 26.13 114 HIS D O 1
ATOM 3861 N N . VAL D 1 119 ? 40.810 85.162 39.788 1.00 26.82 115 VAL D N 1
ATOM 3862 C CA . VAL D 1 119 ? 41.747 84.183 39.206 1.00 19.74 115 VAL D CA 1
ATOM 3863 C C . VAL D 1 119 ? 43.091 84.157 39.935 1.00 19.06 115 VAL D C 1
ATOM 3864 O O . VAL D 1 119 ? 43.952 83.325 39.641 1.00 20.44 115 VAL D O 1
ATOM 3868 N N . ARG D 1 120 ? 43.282 85.083 40.870 1.00 16.01 116 ARG D N 1
ATOM 3869 C CA . ARG D 1 120 ? 44.536 85.143 41.607 1.00 24.91 116 ARG D CA 1
ATOM 3870 C C . ARG D 1 120 ? 44.590 84.155 42.767 1.00 27.84 116 ARG D C 1
ATOM 3871 O O . ARG D 1 120 ? 43.698 84.128 43.611 1.00 32.69 116 ARG D O 1
ATOM 3879 N N . GLU D 1 121 ? 45.654 83.399 42.832 1.00 26.81 117 GLU D N 1
ATOM 3880 C CA . GLU D 1 121 ? 45.886 82.461 43.905 1.00 22.64 117 GLU D CA 1
ATOM 3881 C C . GLU D 1 121 ? 47.046 82.896 44.768 1.00 21.88 117 GLU D C 1
ATOM 3882 O O . GLU D 1 121 ? 48.170 82.848 44.357 1.00 18.62 117 GLU D O 1
ATOM 3888 N N . LYS D 1 122 ? 46.742 83.328 45.970 1.00 15.44 118 LYS D N 1
ATOM 3889 C CA . LYS D 1 122 ? 47.770 83.786 46.871 1.00 25.15 118 LYS D CA 1
ATOM 3890 C C . LYS D 1 122 ? 48.650 82.658 47.360 1.00 25.64 118 LYS D C 1
ATOM 3891 O O . LYS D 1 122 ? 48.195 81.657 47.736 1.00 24.12 118 LYS D O 1
ATOM 3893 N N . ALA D 1 123 ? 49.933 82.850 47.267 1.00 26.73 119 ALA D N 1
ATOM 3894 C CA . ALA D 1 123 ? 50.891 81.887 47.710 1.00 33.65 119 ALA D CA 1
ATOM 3895 C C . ALA D 1 123 ? 52.042 82.570 48.473 1.00 42.70 119 ALA D C 1
ATOM 3896 O O . ALA D 1 123 ? 52.007 83.744 48.701 1.00 45.94 119 ALA D O 1
ATOM 3898 N N . ASP D 1 124 ? 53.064 81.821 48.844 1.00 44.35 120 ASP D N 1
ATOM 3899 C CA . ASP D 1 124 ? 54.161 82.333 49.630 1.00 50.27 120 ASP D CA 1
ATOM 3900 C C . ASP D 1 124 ? 54.819 83.626 49.175 1.00 50.54 120 ASP D C 1
ATOM 3901 O O . ASP D 1 124 ? 55.159 83.798 48.039 1.00 54.79 120 ASP D O 1
ATOM 3906 N N . GLY D 1 125 ? 55.014 84.539 50.098 1.00 42.19 121 GLY D N 1
ATOM 3907 C CA . GLY D 1 125 ? 55.719 85.758 49.782 1.00 40.73 121 GLY D CA 1
ATOM 3908 C C . GLY D 1 125 ? 54.974 86.856 49.048 1.00 40.05 121 GLY D C 1
ATOM 3909 O O . GLY D 1 125 ? 55.572 87.625 48.316 1.00 37.85 121 GLY D O 1
ATOM 3910 N N . ASP D 1 126 ? 53.672 86.921 49.254 1.00 31.12 122 ASP D N 1
ATOM 3911 C CA . ASP D 1 126 ? 52.856 87.882 48.574 1.00 29.77 122 ASP D CA 1
ATOM 3912 C C . ASP D 1 126 ? 52.910 87.706 47.056 1.00 26.95 122 ASP D C 1
ATOM 3913 O O . ASP D 1 126 ? 52.695 88.601 46.300 1.00 32.85 122 ASP D O 1
ATOM 3915 N N . ILE D 1 127 ? 53.224 86.518 46.615 1.00 29.14 123 ILE D N 1
ATOM 3916 C CA . ILE D 1 127 ? 53.121 86.229 45.192 1.00 25.62 123 ILE D CA 1
ATOM 3917 C C . ILE D 1 127 ? 51.739 85.650 44.861 1.00 26.11 123 ILE D C 1
ATOM 3918 O O . ILE D 1 127 ? 51.183 84.866 45.625 1.00 22.85 123 ILE D O 1
ATOM 3923 N N . GLU D 1 128 ? 51.174 86.049 43.729 1.00 30.59 124 GLU D N 1
ATOM 3924 C CA . GLU D 1 128 ? 49.915 85.468 43.281 1.00 17.94 124 GLU D CA 1
ATOM 3925 C C . GLU D 1 128 ? 50.086 84.769 41.938 1.00 23.22 124 GLU D C 1
ATOM 3926 O O . GLU D 1 128 ? 50.803 85.263 41.053 1.00 21.19 124 GLU D O 1
ATOM 3932 N N . TYR D 1 129 ? 49.439 83.613 41.797 1.00 21.18 125 TYR D N 1
ATOM 3933 C CA . TYR D 1 129 ? 49.547 82.814 40.581 1.00 15.24 125 TYR D CA 1
ATOM 3934 C C . TYR D 1 129 ? 48.218 82.750 39.845 1.00 13.09 125 TYR D C 1
ATOM 3935 O O . TYR D 1 129 ? 47.163 82.925 40.440 1.00 17.99 125 TYR D O 1
ATOM 3944 N N . VAL D 1 130 ? 48.282 82.516 38.544 1.00 12.95 126 VAL D N 1
ATOM 3945 C CA . VAL D 1 130 ? 47.093 82.317 37.748 1.00 15.07 126 VAL D CA 1
ATOM 3946 C C . VAL D 1 130 ? 47.330 81.005 37.034 1.00 16.50 126 VAL D C 1
ATOM 3947 O O . VAL D 1 130 ? 48.362 80.840 36.377 1.00 15.76 126 VAL D O 1
ATOM 3951 N N . SER D 1 131 ? 46.402 80.059 37.201 1.00 16.09 127 SER D N 1
ATOM 3952 C CA . SER D 1 131 ? 46.569 78.697 36.694 1.00 17.90 127 SER D CA 1
ATOM 3953 C C . SER D 1 131 ? 45.898 78.489 35.348 1.00 11.96 127 SER D C 1
ATOM 3954 O O . SER D 1 131 ? 44.758 78.888 35.145 1.00 18.39 127 SER D O 1
ATOM 3957 N N . LEU D 1 132 ? 46.608 77.839 34.438 1.00 12.75 128 LEU D N 1
ATOM 3958 C CA . LEU D 1 132 ? 46.014 77.419 33.178 1.00 15.51 128 LEU D CA 1
ATOM 3959 C C . LEU D 1 132 ? 45.488 76.000 33.331 1.00 15.96 128 LEU D C 1
ATOM 3960 O O . LEU D 1 132 ? 44.347 75.677 32.949 1.00 19.95 128 LEU D O 1
ATOM 3965 N N . ALA D 1 133 ? 46.328 75.142 33.892 1.00 12.37 129 ALA D N 1
ATOM 3966 C CA . ALA D 1 133 ? 45.997 73.734 33.961 1.00 21.97 129 ALA D CA 1
ATOM 3967 C C . ALA D 1 133 ? 46.803 73.033 35.037 1.00 26.88 129 ALA D C 1
ATOM 3968 O O . ALA D 1 133 ? 47.945 73.423 35.345 1.00 20.77 129 ALA D O 1
ATOM 3970 N N . ILE D 1 134 ? 46.213 71.988 35.584 1.00 21.82 130 ILE D N 1
ATOM 3971 C CA . ILE D 1 134 ? 46.882 71.045 36.432 1.00 27.98 130 ILE D CA 1
ATOM 3972 C C . ILE D 1 134 ? 46.621 69.612 36.022 1.00 28.96 130 ILE D C 1
ATOM 3973 O O . ILE D 1 134 ? 45.521 69.221 35.755 1.00 29.41 130 ILE D O 1
ATOM 3978 N N . PHE D 1 135 ? 47.693 68.878 35.945 1.00 24.14 131 PHE D N 1
ATOM 3979 C CA . PHE D 1 135 ? 47.713 67.521 35.536 1.00 25.20 131 PHE D CA 1
ATOM 3980 C C . PHE D 1 135 ? 47.928 66.692 36.795 1.00 30.91 131 PHE D C 1
ATOM 3981 O O . PHE D 1 135 ? 48.935 66.774 37.430 1.00 25.77 131 PHE D O 1
ATOM 3989 N N . ARG D 1 136 ? 46.934 65.904 37.132 1.00 32.36 132 ARG D N 1
ATOM 3990 C CA . ARG D 1 136 ? 46.906 65.200 38.383 1.00 33.35 132 ARG D CA 1
ATOM 3991 C C . ARG D 1 136 ? 45.780 64.186 38.508 1.00 30.89 132 ARG D C 1
ATOM 3992 O O . ARG D 1 136 ? 44.657 64.447 38.211 1.00 28.25 132 ARG D O 1
ATOM 4000 N N . GLY D 1 137 ? 46.133 63.020 39.022 1.00 34.15 133 GLY D N 1
ATOM 4001 C CA . GLY D 1 137 ? 45.197 61.946 39.255 1.00 27.61 133 GLY D CA 1
ATOM 4002 C C . GLY D 1 137 ? 44.530 61.479 38.006 1.00 29.07 133 GLY D C 1
ATOM 4003 O O . GLY D 1 137 ? 45.134 61.447 36.971 1.00 31.50 133 GLY D O 1
ATOM 4004 N N . GLY D 1 138 ? 43.276 61.109 38.149 1.00 29.11 134 GLY D N 1
ATOM 4005 C CA . GLY D 1 138 ? 42.468 60.661 37.031 1.00 25.05 134 GLY D CA 1
ATOM 4006 C C . GLY D 1 138 ? 43.031 59.495 36.240 1.00 31.00 134 GLY D C 1
ATOM 4007 O O . GLY D 1 138 ? 44.003 58.841 36.647 1.00 32.80 134 GLY D O 1
ATOM 4008 N N . LYS D 1 139 ? 42.409 59.235 35.094 1.00 29.65 135 LYS D N 1
ATOM 4009 C CA . LYS D 1 139 ? 42.881 58.200 34.186 1.00 35.78 135 LYS D CA 1
ATOM 4010 C C . LYS D 1 139 ? 43.098 58.819 32.811 1.00 35.86 135 LYS D C 1
ATOM 4011 O O . LYS D 1 139 ? 42.306 59.652 32.373 1.00 32.85 135 LYS D O 1
ATOM 4013 N N . ARG D 1 140 ? 44.173 58.417 32.141 1.00 32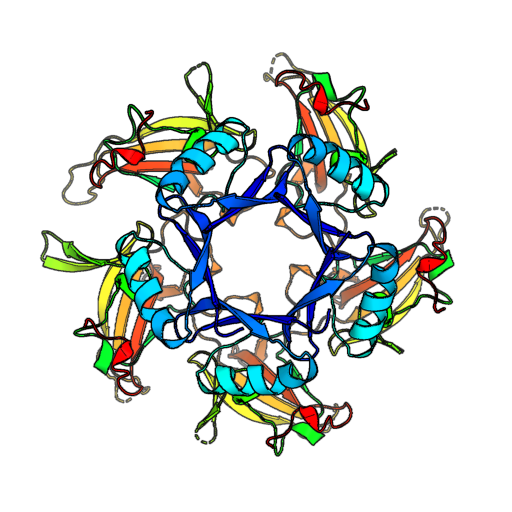.16 136 ARG D N 1
ATOM 4014 C CA . ARG D 1 140 ? 44.490 58.942 30.820 1.00 31.29 136 ARG D CA 1
ATOM 4015 C C . ARG D 1 140 ? 43.301 58.831 29.879 1.00 31.57 136 ARG D C 1
ATOM 4016 O O . ARG D 1 140 ? 42.635 57.795 29.816 1.00 34.26 136 ARG D O 1
ATOM 4024 N N . GLN D 1 141 ? 43.019 59.923 29.180 1.00 23.53 137 GLN D N 1
ATOM 4025 C CA . GLN D 1 141 ? 42.041 59.920 28.106 1.00 24.01 137 GLN D CA 1
ATOM 4026 C C . GLN D 1 141 ? 42.808 60.147 26.814 1.00 29.54 137 GLN D C 1
ATOM 4027 O O . GLN D 1 141 ? 43.319 61.249 26.586 1.00 28.61 137 GLN D O 1
ATOM 4033 N N . GLU D 1 142 ? 42.896 59.111 25.978 1.00 33.11 138 GLU D N 1
ATOM 4034 C CA . GLU D 1 142 ? 43.687 59.162 24.744 1.00 33.76 138 GLU D CA 1
ATOM 4035 C C . GLU D 1 142 ? 43.243 60.309 23.823 1.00 26.63 138 GLU D C 1
ATOM 4036 O O . GLU D 1 142 ? 44.053 60.874 23.074 1.00 25.13 138 GLU D O 1
ATOM 4042 N N . ARG D 1 143 ? 41.964 60.667 23.907 1.00 21.64 139 ARG D N 1
ATOM 4043 C CA . ARG D 1 143 ? 41.408 61.791 23.146 1.00 24.50 139 ARG D CA 1
ATOM 4044 C C . ARG D 1 143 ? 42.191 63.107 23.322 1.00 24.59 139 ARG D C 1
ATOM 4045 O O . ARG D 1 143 ? 42.261 63.925 22.403 1.00 27.16 139 ARG D O 1
ATOM 4053 N N . TYR D 1 144 ? 42.788 63.301 24.495 1.00 20.59 140 TYR D N 1
ATOM 4054 C CA . TYR D 1 144 ? 43.482 64.558 24.815 1.00 18.80 140 TYR D CA 1
ATOM 4055 C C . TYR D 1 144 ? 44.917 64.643 24.279 1.00 24.30 140 TYR D C 1
ATOM 4056 O O . TYR D 1 144 ? 45.546 65.703 24.342 1.00 27.41 140 TYR D O 1
ATOM 4065 N N . ALA D 1 145 ? 45.450 63.535 23.781 1.00 21.13 141 ALA D N 1
ATOM 4066 C CA . ALA D 1 145 ? 46.849 63.526 23.362 1.00 20.67 141 ALA D CA 1
ATOM 4067 C C . ALA D 1 145 ? 47.024 64.033 21.928 1.00 19.90 141 ALA D C 1
ATOM 4068 O O . ALA D 1 145 ? 46.087 64.008 21.128 1.00 18.57 141 ALA D O 1
ATOM 4070 N N . VAL D 1 146 ? 48.224 64.510 21.612 1.00 22.88 142 VAL D N 1
ATOM 4071 C CA . VAL D 1 146 ? 48.579 64.841 20.238 1.00 25.50 142 VAL D CA 1
ATOM 4072 C C . VAL D 1 146 ? 48.421 63.591 19.361 1.00 34.36 142 VAL D C 1
ATOM 4073 O O . VAL D 1 146 ? 48.872 62.504 19.739 1.00 32.07 142 VAL D O 1
ATOM 4077 N N . PRO D 1 147 ? 47.747 63.741 18.205 1.00 35.38 143 PRO D N 1
ATOM 4078 C CA . PRO D 1 147 ? 47.464 62.652 17.260 1.00 38.67 143 PRO D CA 1
ATOM 4079 C C . PRO D 1 147 ? 48.722 61.950 16.765 1.00 30.92 143 PRO D C 1
ATOM 4080 O O . PRO D 1 147 ? 48.796 60.730 16.963 1.00 34.57 143 PRO D O 1
ATOM 4084 N N . PHE E 1 3 ? 27.577 74.599 6.500 1.00 63.08 -1 PHE E N 1
ATOM 4085 C CA . PHE E 1 3 ? 28.636 74.056 7.347 1.00 55.40 -1 PHE E CA 1
ATOM 4086 C C . PHE E 1 3 ? 29.952 74.782 7.100 1.00 54.67 -1 PHE E C 1
ATOM 4087 O O . PHE E 1 3 ? 30.865 74.738 7.928 1.00 59.37 -1 PHE E O 1
ATOM 4089 N N . THR E 1 4 ? 30.052 75.448 5.956 1.00 52.00 0 THR E N 1
ATOM 4090 C CA . THR E 1 4 ? 31.195 76.310 5.691 1.00 48.58 0 THR E CA 1
ATOM 4091 C C . THR E 1 4 ? 30.940 77.637 6.399 1.00 46.60 0 THR E C 1
ATOM 4092 O O . THR E 1 4 ? 31.864 78.422 6.643 1.00 46.45 0 THR E O 1
ATOM 4094 N N . MET E 1 5 ? 29.673 77.863 6.740 1.00 36.60 1 MET E N 1
ATOM 4095 C CA . MET E 1 5 ? 29.223 79.143 7.276 1.00 37.79 1 MET E CA 1
ATOM 4096 C C . MET E 1 5 ? 29.563 79.345 8.753 1.00 31.34 1 MET E C 1
ATOM 4097 O O . MET E 1 5 ? 29.681 78.392 9.519 1.00 39.60 1 MET E O 1
ATOM 4099 N N . LEU E 1 6 ? 29.725 80.603 9.136 1.00 24.69 2 LEU E N 1
ATOM 4100 C CA . LEU E 1 6 ? 29.962 80.965 10.529 1.00 26.21 2 LEU E CA 1
ATOM 4101 C C . LEU E 1 6 ? 28.917 81.995 10.925 1.00 23.51 2 LEU E C 1
ATOM 4102 O O . LEU E 1 6 ? 28.250 82.567 10.059 1.00 23.47 2 LEU E O 1
ATOM 4107 N N . GLN E 1 7 ? 28.773 82.211 12.230 1.00 17.80 3 GLN E N 1
ATOM 4108 C CA . GLN E 1 7 ? 27.994 83.315 12.760 1.00 20.21 3 GLN E CA 1
ATOM 4109 C C . GLN E 1 7 ? 28.894 84.134 13.669 1.00 21.22 3 GLN E C 1
ATOM 4110 O O . GLN E 1 7 ? 29.750 83.596 14.369 1.00 21.02 3 GLN E O 1
ATOM 4116 N N . ILE E 1 8 ? 28.724 85.441 13.647 1.00 14.23 4 ILE E N 1
ATOM 4117 C CA . ILE E 1 8 ? 29.492 86.267 14.557 1.00 13.54 4 ILE E CA 1
ATOM 4118 C C . ILE E 1 8 ? 28.526 87.154 15.315 1.00 13.11 4 ILE E C 1
ATOM 4119 O O . ILE E 1 8 ? 27.585 87.697 14.733 1.00 15.64 4 ILE E O 1
ATOM 4124 N N . GLU E 1 9 ? 28.727 87.247 16.626 1.00 12.65 5 GLU E N 1
ATOM 4125 C CA . GLU E 1 9 ? 27.857 88.050 17.466 1.00 16.69 5 GLU E CA 1
ATOM 4126 C C . GLU E 1 9 ? 28.494 89.398 17.706 1.00 15.51 5 GLU E C 1
ATOM 4127 O O . GLU E 1 9 ? 29.642 89.486 18.153 1.00 17.27 5 GLU E O 1
ATOM 4129 N N . PHE E 1 10 ? 27.749 90.451 17.398 1.00 15.48 6 PHE E N 1
ATOM 4130 C CA . PHE E 1 10 ? 28.223 91.806 17.619 1.00 18.40 6 PHE E CA 1
ATOM 4131 C C . PHE E 1 10 ? 27.398 92.478 18.699 1.00 20.33 6 PHE E C 1
ATOM 4132 O O . PHE E 1 10 ? 26.256 92.089 18.969 1.00 13.85 6 PHE E O 1
ATOM 4140 N N . ILE E 1 11 ? 27.992 93.499 19.298 1.00 12.45 7 ILE E N 1
ATOM 4141 C CA . ILE E 1 11 ? 27.265 94.477 20.065 1.00 10.67 7 ILE E CA 1
ATOM 4142 C C . ILE E 1 11 ? 27.302 95.727 19.192 1.00 22.13 7 ILE E C 1
ATOM 4143 O O . ILE E 1 11 ? 28.380 96.218 18.849 1.00 19.73 7 ILE E O 1
ATOM 4148 N N . THR E 1 12 ? 26.137 96.219 18.794 1.00 18.27 8 THR E N 1
ATOM 4149 C CA . THR E 1 12 ? 26.072 97.319 17.842 1.00 14.79 8 THR E CA 1
ATOM 4150 C C . THR E 1 12 ? 26.387 98.650 18.515 1.00 14.99 8 THR E C 1
ATOM 4151 O O . THR E 1 12 ? 26.594 98.718 19.734 1.00 14.31 8 THR E O 1
ATOM 4155 N N . ASP E 1 13 ? 26.390 99.717 17.722 1.00 18.48 9 ASP E N 1
ATOM 4156 C CA . ASP E 1 13 ? 26.603 101.065 18.250 1.00 21.03 9 ASP E CA 1
ATOM 4157 C C . ASP E 1 13 ? 25.509 101.439 19.244 1.00 22.18 9 ASP E C 1
ATOM 4158 O O . ASP E 1 13 ? 25.713 102.310 20.081 1.00 24.96 9 ASP E O 1
ATOM 4163 N N . LEU E 1 14 ? 24.358 100.775 19.158 1.00 19.95 10 LEU E N 1
ATOM 4164 C CA . LEU E 1 14 ? 23.264 100.994 20.116 1.00 17.59 10 LEU E CA 1
ATOM 4165 C C . LEU E 1 14 ? 23.275 99.945 21.225 1.00 15.57 10 LEU E C 1
ATOM 4166 O O . LEU E 1 14 ? 22.306 99.813 21.988 1.00 16.84 10 LEU E O 1
ATOM 4171 N N . GLY E 1 15 ? 24.365 99.195 21.326 1.00 13.83 11 GLY E N 1
ATOM 4172 C CA . GLY E 1 15 ? 24.486 98.210 22.389 1.00 12.52 11 GLY E CA 1
ATOM 4173 C C . GLY E 1 15 ? 23.718 96.916 22.162 1.00 18.45 11 GLY E C 1
ATOM 4174 O O . GLY E 1 15 ? 23.789 95.991 22.988 1.00 15.65 11 GLY E O 1
ATOM 4175 N N . ALA E 1 16 ? 23.010 96.827 21.038 1.00 15.43 12 ALA E N 1
ATOM 4176 C CA . ALA E 1 16 ? 22.184 95.651 20.752 1.00 16.88 12 ALA E CA 1
ATOM 4177 C C . ALA E 1 16 ? 22.996 94.415 20.426 1.00 16.96 12 ALA E C 1
ATOM 4178 O O . ALA E 1 16 ? 24.044 94.504 19.775 1.00 14.39 12 ALA E O 1
ATOM 4180 N N . ARG E 1 17 ? 22.485 93.260 20.849 1.00 15.15 13 ARG E N 1
ATOM 4181 C CA . ARG E 1 17 ? 23.146 91.977 20.600 1.00 10.44 13 ARG E CA 1
ATOM 4182 C C . ARG E 1 17 ? 22.631 91.327 19.325 1.00 14.07 13 ARG E C 1
ATOM 4183 O O . ARG E 1 17 ? 21.557 90.682 19.307 1.00 16.72 13 ARG E O 1
ATOM 4191 N N . VAL E 1 18 ? 23.421 91.480 18.270 1.00 11.60 14 VAL E N 1
ATOM 4192 C CA . VAL E 1 18 ? 23.031 91.084 16.920 1.00 10.24 14 VAL E CA 1
ATOM 4193 C C . VAL E 1 18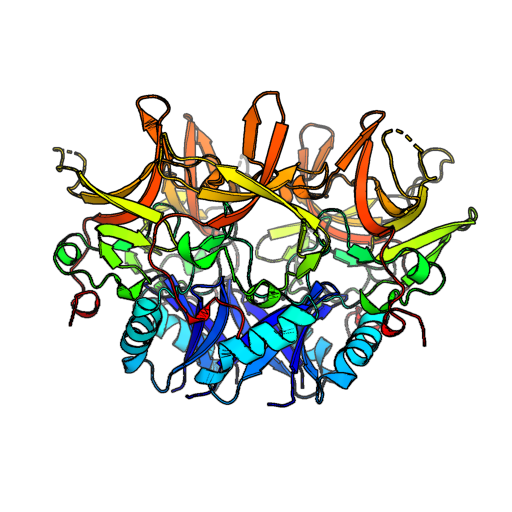 ? 23.987 90.044 16.342 1.00 14.74 14 VAL E C 1
ATOM 4194 O O . VAL E 1 18 ? 25.217 90.209 16.384 1.00 23.02 14 VAL E O 1
ATOM 4198 N N . THR E 1 19 ? 23.428 88.968 15.807 1.00 11.16 15 THR E N 1
ATOM 4199 C CA . THR E 1 19 ? 24.247 87.907 15.232 1.00 12.50 15 THR E CA 1
ATOM 4200 C C . THR E 1 19 ? 24.220 88.030 13.711 1.00 15.42 15 THR E C 1
ATOM 4201 O O . THR E 1 19 ? 23.153 88.201 13.125 1.00 13.65 15 THR E O 1
ATOM 4205 N N . VAL E 1 20 ? 25.397 87.960 13.084 1.00 16.98 16 VAL E N 1
ATOM 4206 C CA . VAL E 1 20 ? 25.522 88.060 11.631 1.00 18.55 16 VAL E CA 1
ATOM 4207 C C . VAL E 1 20 ? 26.000 86.738 11.019 1.00 23.03 16 VAL E C 1
ATOM 4208 O O . VAL E 1 20 ? 26.885 86.066 11.574 1.00 17.92 16 VAL E O 1
ATOM 4212 N N . ASN E 1 21 ? 25.420 86.359 9.879 1.00 25.02 17 ASN E N 1
ATOM 4213 C CA . ASN E 1 21 ? 25.882 85.176 9.152 1.00 31.99 17 ASN E CA 1
ATOM 4214 C C . ASN E 1 21 ? 27.038 85.496 8.203 1.00 27.56 17 ASN E C 1
ATOM 4215 O O . ASN E 1 21 ? 27.022 86.525 7.528 1.00 32.63 17 ASN E O 1
ATOM 4220 N N . VAL E 1 22 ? 28.042 84.623 8.179 1.00 22.33 18 VAL E N 1
ATOM 4221 C CA . VAL E 1 22 ? 29.206 84.767 7.300 1.00 29.82 18 VAL E CA 1
ATOM 4222 C C . VAL E 1 22 ? 29.275 83.543 6.377 1.00 38.26 18 VAL E C 1
ATOM 4223 O O . VAL E 1 22 ? 29.233 82.402 6.850 1.00 34.39 18 VAL E O 1
ATOM 4227 N N . GLU E 1 23 ? 29.370 83.778 5.070 1.00 40.12 19 GLU E N 1
ATOM 4228 C CA . GLU E 1 23 ? 29.294 82.696 4.080 1.00 40.50 19 GLU E CA 1
ATOM 4229 C C . GLU E 1 23 ? 30.502 81.771 4.137 1.00 36.55 19 GLU E C 1
ATOM 4230 O O . GLU E 1 23 ? 30.368 80.550 4.144 1.00 36.87 19 GLU E O 1
ATOM 4232 N N . HIS E 1 24 ? 31.688 82.357 4.184 1.00 39.88 20 HIS E N 1
ATOM 4233 C CA . HIS E 1 24 ? 32.895 81.557 4.294 1.00 44.69 20 HIS E CA 1
ATOM 4234 C C . HIS E 1 24 ? 33.846 82.104 5.346 1.00 46.15 20 HIS E C 1
ATOM 4235 O O . HIS E 1 24 ? 33.995 83.317 5.504 1.00 53.30 20 HIS E O 1
ATOM 4237 N N . GLU E 1 25 ? 34.467 81.175 6.060 1.00 45.71 21 GLU E N 1
ATOM 4238 C CA . GLU E 1 25 ? 35.549 81.422 7.005 1.00 48.26 21 GLU E CA 1
ATOM 4239 C C . GLU E 1 25 ? 36.570 82.463 6.529 1.00 50.11 21 GLU E C 1
ATOM 4240 O O . GLU E 1 25 ? 37.034 83.297 7.310 1.00 47.82 21 GLU E O 1
ATOM 4246 N N . SER E 1 26 ? 36.929 82.405 5.249 1.00 47.31 22 SER E N 1
ATOM 4247 C CA . SER E 1 26 ? 37.899 83.338 4.682 1.00 42.93 22 SER E CA 1
ATOM 4248 C C . SER E 1 26 ? 37.412 84.787 4.741 1.00 39.34 22 SER E C 1
ATOM 4249 O O . SER E 1 26 ? 38.222 85.711 4.748 1.00 39.00 22 SER E O 1
ATOM 4252 N N . ARG E 1 27 ? 36.094 84.976 4.785 1.00 37.95 23 ARG E N 1
ATOM 4253 C CA . ARG E 1 27 ? 35.491 86.312 4.780 1.00 39.90 23 ARG E CA 1
ATOM 4254 C C . ARG E 1 27 ? 35.307 86.918 6.181 1.00 36.87 23 ARG E C 1
ATOM 4255 O O . ARG E 1 27 ? 34.783 88.031 6.322 1.00 34.35 23 ARG E O 1
ATOM 4257 N N . LEU E 1 28 ? 35.742 86.196 7.211 1.00 32.89 24 LEU E N 1
ATOM 4258 C CA . LEU E 1 28 ? 35.486 86.607 8.595 1.00 29.77 24 LEU E CA 1
ATOM 4259 C C . LEU E 1 28 ? 36.009 88.013 8.917 1.00 26.12 24 LEU E C 1
ATOM 4260 O O . LEU E 1 28 ? 35.257 88.872 9.375 1.00 24.10 24 LEU E O 1
ATOM 4265 N N . LEU E 1 29 ? 37.291 88.246 8.671 1.00 24.85 25 LEU E N 1
ATOM 4266 C CA . LEU E 1 29 ? 37.898 89.541 8.990 1.00 31.92 25 LEU E CA 1
ATOM 4267 C C . LEU E 1 29 ? 37.275 90.700 8.197 1.00 29.87 25 LEU E C 1
ATOM 4268 O O . LEU E 1 29 ? 37.173 91.821 8.702 1.00 36.62 25 LEU E O 1
ATOM 4273 N N . ASP E 1 30 ? 36.831 90.430 6.974 1.00 28.51 26 ASP E N 1
ATOM 4274 C CA . ASP E 1 30 ? 36.183 91.472 6.178 1.00 26.50 26 ASP E CA 1
ATOM 4275 C C . ASP E 1 30 ? 34.809 91.865 6.735 1.00 22.26 26 ASP E C 1
ATOM 4276 O O . ASP E 1 30 ? 34.454 93.044 6.760 1.00 18.34 26 ASP E O 1
ATOM 4281 N N . VAL E 1 31 ? 34.046 90.878 7.191 1.00 20.06 27 VAL E N 1
ATOM 4282 C CA . VAL E 1 31 ? 32.799 91.156 7.887 1.00 24.89 27 VAL E CA 1
ATOM 4283 C C . VAL E 1 31 ? 33.079 91.987 9.138 1.00 27.69 27 VAL E C 1
ATOM 4284 O O . VAL E 1 31 ? 32.385 92.973 9.397 1.00 21.74 27 VAL E O 1
ATOM 4288 N N . GLN E 1 32 ? 34.111 91.609 9.895 1.00 25.36 28 GLN E N 1
ATOM 4289 C CA . GLN E 1 32 ? 34.480 92.371 11.095 1.00 29.90 28 GLN E CA 1
ATOM 4290 C C . GLN E 1 32 ? 34.831 93.813 10.767 1.00 26.80 28 GLN E C 1
ATOM 4291 O O . GLN E 1 32 ? 34.395 94.732 11.463 1.00 20.41 28 GLN E O 1
ATOM 4297 N N . ARG E 1 33 ? 35.597 94.014 9.696 1.00 25.18 29 ARG E N 1
ATOM 4298 C CA . ARG E 1 33 ? 35.929 95.370 9.267 1.00 28.49 29 ARG E CA 1
ATOM 4299 C C . ARG E 1 33 ? 34.669 96.138 8.892 1.00 29.62 29 ARG E C 1
ATOM 4300 O O . ARG E 1 33 ? 34.545 97.331 9.190 1.00 26.52 29 ARG E O 1
ATOM 4308 N N . HIS E 1 34 ? 33.738 95.457 8.228 1.00 22.34 30 HIS E N 1
ATOM 4309 C CA . HIS E 1 34 ? 32.551 96.141 7.726 1.00 21.15 30 HIS E CA 1
ATOM 4310 C C . HIS E 1 34 ? 31.702 96.697 8.865 1.00 20.39 30 HIS E C 1
ATOM 4311 O O . HIS E 1 34 ? 31.393 97.885 8.882 1.00 24.77 30 HIS E O 1
ATOM 4318 N N . TYR E 1 35 ? 31.320 95.855 9.821 1.00 17.57 31 TYR E N 1
ATOM 4319 C CA . TYR E 1 35 ? 30.512 96.360 10.928 1.00 17.23 31 TYR E CA 1
ATOM 4320 C C . TYR E 1 35 ? 31.365 97.116 11.942 1.00 19.83 31 TYR E C 1
ATOM 4321 O O . TYR E 1 35 ? 30.851 97.934 12.721 1.00 18.56 31 TYR E O 1
ATOM 4330 N N . GLY E 1 36 ? 32.666 96.833 11.921 1.00 20.88 32 GLY E N 1
ATOM 4331 C CA . GLY E 1 36 ? 33.627 97.559 12.731 1.00 22.93 32 GLY E CA 1
ATOM 4332 C C . GLY E 1 36 ? 33.624 99.046 12.436 1.00 22.53 32 GLY E C 1
ATOM 4333 O O . GLY E 1 36 ? 33.653 99.863 13.359 1.00 20.32 32 GLY E O 1
ATOM 4334 N N . ARG E 1 37 ? 33.573 99.401 11.154 1.00 19.67 33 ARG E N 1
ATOM 4335 C CA . ARG E 1 37 ? 33.531 100.804 10.751 1.00 20.80 33 ARG E CA 1
ATOM 4336 C C . ARG E 1 37 ? 32.280 101.472 11.292 1.00 23.02 33 ARG E C 1
ATOM 4337 O O . ARG E 1 37 ? 32.260 102.681 11.486 1.00 33.25 33 ARG E O 1
ATOM 4339 N N . LEU E 1 38 ? 31.231 100.685 11.535 1.00 21.62 34 LEU E N 1
ATOM 4340 C CA . LEU E 1 38 ? 30.008 101.233 12.125 1.00 24.86 34 LEU E CA 1
ATOM 4341 C C . LEU E 1 38 ? 30.118 101.323 13.646 1.00 28.36 34 LEU E C 1
ATOM 4342 O O . LEU E 1 38 ? 29.184 101.768 14.318 1.00 27.44 34 LEU E O 1
ATOM 4347 N N . GLY E 1 39 ? 31.257 100.894 14.183 1.00 25.33 35 GLY E N 1
ATOM 4348 C CA . GLY E 1 39 ? 31.466 100.896 15.622 1.00 19.98 35 GLY E CA 1
ATOM 4349 C C . GLY E 1 39 ? 30.868 99.674 16.301 1.00 20.37 35 GLY E C 1
ATOM 4350 O O . GLY E 1 39 ? 30.690 99.656 17.516 1.00 23.77 35 GLY E O 1
ATOM 4351 N N . TRP E 1 40 ? 30.554 98.641 15.530 1.00 17.12 36 TRP E N 1
ATOM 4352 C CA . TRP E 1 40 ? 30.106 97.406 16.149 1.00 17.99 36 TRP E CA 1
ATOM 4353 C C . TRP E 1 40 ? 31.314 96.639 16.666 1.00 20.00 36 TRP E C 1
ATOM 4354 O O . TRP E 1 40 ? 32.355 96.607 16.016 1.00 15.67 36 TRP E O 1
ATOM 4365 N N . THR E 1 41 ? 31.162 96.004 17.823 1.00 20.48 37 THR E N 1
ATOM 4366 C CA . THR E 1 41 ? 32.239 95.211 18.398 1.00 17.66 37 THR E CA 1
ATOM 4367 C C . THR E 1 41 ? 31.769 93.794 18.639 1.00 14.33 37 THR E C 1
ATOM 4368 O O . THR E 1 41 ? 30.567 93.544 18.767 1.00 18.19 37 THR E O 1
ATOM 4372 N N . SER E 1 42 ? 32.715 92.863 18.720 1.00 15.37 38 SER E N 1
ATOM 4373 C CA . SER E 1 42 ? 32.383 91.467 18.996 1.00 17.04 38 SER E CA 1
ATOM 4374 C C . SER E 1 42 ? 33.223 90.946 20.151 1.00 15.22 38 SER E C 1
ATOM 4375 O O . SER E 1 42 ? 34.447 91.025 20.107 1.00 19.19 38 SER E O 1
ATOM 4378 N N . GLY E 1 43 ? 32.587 90.409 21.187 1.00 13.75 39 GLY E N 1
ATOM 4379 C CA . GLY E 1 43 ? 33.350 89.910 22.323 1.00 9.01 39 GLY E CA 1
ATOM 4380 C C . GLY E 1 43 ? 33.788 91.040 23.238 1.00 19.73 39 GLY E C 1
ATOM 4381 O O . GLY E 1 43 ? 33.375 92.186 23.046 1.00 22.56 39 GLY E O 1
ATOM 4382 N N . GLU E 1 44 ? 34.632 90.724 24.218 1.00 21.56 40 GLU E N 1
ATOM 4383 C CA . GLU E 1 44 ? 35.072 91.694 25.221 1.00 19.63 40 GLU E CA 1
ATOM 4384 C C . GLU E 1 44 ? 36.529 92.095 25.011 1.00 14.97 40 GLU E C 1
ATOM 4385 O O . GLU E 1 44 ? 37.305 91.349 24.416 1.00 20.04 40 GLU E O 1
ATOM 4388 N N . ILE E 1 45 ? 36.908 93.266 25.510 1.00 16.97 41 ILE E N 1
ATOM 4389 C CA . ILE E 1 45 ? 38.327 93.598 25.623 1.00 13.28 41 ILE E CA 1
ATOM 4390 C C . ILE E 1 45 ? 38.922 92.597 26.602 1.00 14.02 41 ILE E C 1
ATOM 4391 O O . ILE E 1 45 ? 38.423 92.470 27.721 1.00 14.08 41 ILE E O 1
ATOM 4396 N N . PRO E 1 46 ? 39.967 91.860 26.182 1.00 11.32 42 PRO E N 1
ATOM 4397 C CA . PRO E 1 46 ? 40.646 90.916 27.080 1.00 15.95 42 PRO E CA 1
ATOM 4398 C C . PRO E 1 46 ? 41.264 91.686 28.249 1.00 19.54 42 PRO E C 1
ATOM 4399 O O . P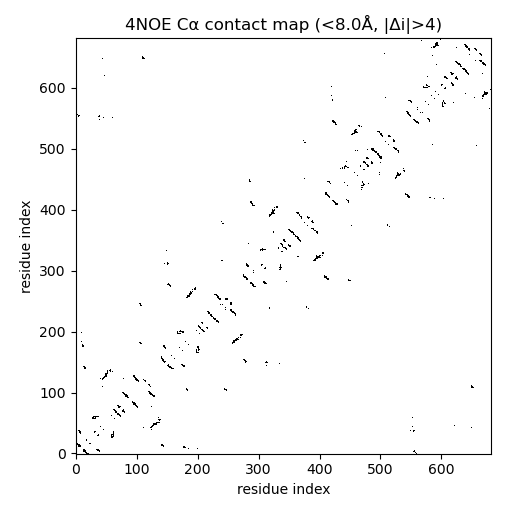RO E 1 46 ? 41.623 92.859 28.072 1.00 22.25 42 PRO E O 1
ATOM 4403 N N . SER E 1 47 ? 41.376 91.055 29.414 1.00 18.15 43 SER E N 1
ATOM 4404 C CA . SER E 1 47 ? 42.003 91.690 30.572 1.00 20.06 43 SER E CA 1
ATOM 4405 C C . SER E 1 47 ? 43.411 92.155 30.204 1.00 13.17 43 SER E C 1
ATOM 4406 O O . SER E 1 47 ? 44.205 91.410 29.619 1.00 15.06 43 SER E O 1
ATOM 4409 N N . GLY E 1 48 ? 43.714 93.404 30.520 1.00 15.74 44 GLY E N 1
ATOM 4410 C CA . GLY E 1 48 ? 44.992 93.971 30.142 1.00 13.68 44 GLY E CA 1
ATOM 4411 C C . GLY E 1 48 ? 45.023 94.501 28.728 1.00 13.32 44 GLY E C 1
ATOM 4412 O O . GLY E 1 48 ? 46.078 94.952 28.276 1.00 14.58 44 GLY E O 1
ATOM 4413 N N . GLY E 1 49 ? 43.888 94.446 28.029 1.00 15.53 45 GLY E N 1
ATOM 4414 C CA . GLY E 1 49 ? 43.791 94.950 26.665 1.00 14.51 45 GLY E CA 1
ATOM 4415 C C . GLY E 1 49 ? 44.162 93.889 25.640 1.00 25.45 45 GLY E C 1
ATOM 4416 O O . GLY E 1 49 ? 44.821 92.900 25.981 1.00 22.89 45 GLY E O 1
ATOM 4417 N N . TYR E 1 50 ? 43.723 94.067 24.393 1.00 17.65 46 TYR E N 1
ATOM 4418 C CA . TYR E 1 50 ? 44.151 93.178 23.322 1.00 21.13 46 TYR E CA 1
ATOM 4419 C C . TYR E 1 50 ? 45.677 93.173 23.257 1.00 23.97 46 TYR E C 1
ATOM 4420 O O . TYR E 1 50 ? 46.322 94.176 23.592 1.00 17.38 46 TYR E O 1
ATOM 4429 N N . GLN E 1 51 ? 46.247 92.053 22.822 1.00 21.91 47 GLN E N 1
ATOM 4430 C CA . GLN E 1 51 ? 47.694 91.944 22.675 1.00 28.87 47 GLN E CA 1
ATOM 4431 C C . GLN E 1 51 ? 48.042 91.658 21.226 1.00 27.11 47 GLN E C 1
ATOM 4432 O O . GLN E 1 51 ? 47.668 90.628 20.687 1.00 31.86 47 GLN E O 1
ATOM 4435 N N . PHE E 1 52 ? 48.751 92.587 20.601 1.00 24.97 48 PHE E N 1
ATOM 4436 C CA . PHE E 1 52 ? 49.079 92.485 19.188 1.00 30.34 48 PHE E CA 1
ATOM 4437 C C . PHE E 1 52 ? 50.576 92.636 19.017 1.00 32.75 48 PHE E C 1
ATOM 4438 O O . PHE E 1 52 ? 51.239 93.208 19.891 1.00 25.46 48 PHE E O 1
ATOM 4446 N N . PRO E 1 53 ? 51.116 92.103 17.905 1.00 31.65 49 PRO E N 1
ATOM 4447 C CA . PRO E 1 53 ? 52.543 92.226 17.595 1.00 31.03 49 PRO E CA 1
ATOM 4448 C C . PRO E 1 53 ? 52.927 93.686 17.424 1.00 31.32 49 PRO E C 1
ATOM 4449 O O . PRO E 1 53 ? 52.167 94.449 16.815 1.00 31.42 49 PRO E O 1
ATOM 4453 N N . ILE E 1 54 ? 54.089 94.070 17.945 1.00 28.62 50 ILE E N 1
ATOM 4454 C CA . ILE E 1 54 ? 54.554 95.454 17.865 1.00 27.36 50 ILE E CA 1
ATOM 4455 C C . ILE E 1 54 ? 54.681 95.923 16.405 1.00 34.65 50 ILE E C 1
ATOM 4456 O O . ILE E 1 54 ? 54.431 97.093 16.096 1.00 33.96 50 ILE E O 1
ATOM 4461 N N . GLU E 1 55 ? 55.035 95.007 15.502 1.00 33.76 51 GLU E N 1
ATOM 4462 C CA . GLU E 1 55 ? 55.172 95.373 14.091 1.00 40.05 51 GLU E CA 1
ATOM 4463 C C . GLU E 1 55 ? 53.826 95.633 13.405 1.00 37.90 51 GLU E C 1
ATOM 4464 O O . GLU E 1 55 ? 53.784 96.090 12.258 1.00 38.15 51 GLU E O 1
ATOM 4466 N N . ASN E 1 56 ? 52.728 95.357 14.107 1.00 32.56 52 ASN E N 1
ATOM 4467 C CA . ASN E 1 56 ? 51.396 95.628 13.560 1.00 33.83 52 ASN E CA 1
ATOM 4468 C C . ASN E 1 56 ? 50.816 97.002 13.921 1.00 34.42 52 ASN E C 1
ATOM 4469 O O . ASN E 1 56 ? 49.770 97.391 13.396 1.00 34.87 52 ASN E O 1
ATOM 4474 N N . GLU E 1 57 ? 51.500 97.739 14.794 1.00 27.89 53 GLU E N 1
ATOM 4475 C CA . GLU E 1 57 ? 50.942 98.966 15.369 1.00 22.95 53 GLU E CA 1
ATOM 4476 C C . GLU E 1 57 ? 50.768 100.101 14.363 1.00 24.64 53 GLU E C 1
ATOM 4477 O O . GLU E 1 57 ? 49.727 100.757 14.331 1.00 27.03 53 GLU E O 1
ATOM 4483 N N . ALA E 1 58 ? 51.796 100.344 13.555 1.00 29.53 54 ALA E N 1
ATOM 4484 C CA . ALA E 1 58 ? 51.807 101.486 12.636 1.00 28.33 54 ALA E CA 1
ATOM 4485 C C . ALA E 1 58 ? 50.603 101.537 11.685 1.00 34.04 54 ALA E C 1
ATOM 4486 O O . ALA E 1 58 ? 50.111 102.618 11.363 1.00 36.27 54 ALA E O 1
ATOM 4488 N N . ASP E 1 59 ? 50.126 100.373 11.248 1.00 31.58 55 ASP E N 1
ATOM 4489 C CA . ASP E 1 59 ? 49.072 100.322 10.231 1.00 27.82 55 ASP E CA 1
ATOM 4490 C C . ASP E 1 59 ? 47.964 99.360 10.634 1.00 29.12 55 ASP E C 1
ATOM 4491 O O . ASP E 1 59 ? 47.272 98.784 9.782 1.00 27.30 55 ASP E O 1
ATOM 4496 N N . PHE E 1 60 ? 47.793 99.190 11.939 1.00 22.44 56 PHE E N 1
ATOM 4497 C CA . PHE E 1 60 ? 46.746 98.322 12.449 1.00 22.57 56 PHE E CA 1
ATOM 4498 C C . PHE E 1 60 ? 45.371 98.779 11.964 1.00 21.84 56 PHE E C 1
ATOM 4499 O O . PHE E 1 60 ? 45.070 99.972 11.948 1.00 22.40 56 PHE E O 1
ATOM 4507 N N . ASP E 1 61 ? 44.531 97.832 11.568 1.00 24.99 57 ASP E N 1
ATOM 4508 C CA . ASP E 1 61 ? 43.179 98.187 11.163 1.00 24.32 57 ASP E CA 1
ATOM 4509 C C . ASP E 1 61 ? 42.289 98.170 12.397 1.00 20.52 57 ASP E C 1
ATOM 4510 O O . ASP E 1 61 ? 41.830 97.111 12.836 1.00 18.83 57 ASP E O 1
ATOM 4515 N N . TRP E 1 62 ? 42.046 99.350 12.952 1.00 18.96 58 TRP E N 1
ATOM 4516 C CA . TRP E 1 62 ? 41.278 99.457 14.185 1.00 21.96 58 TRP E CA 1
ATOM 4517 C C . TRP E 1 62 ? 39.822 99.054 14.001 1.00 20.68 58 TRP E C 1
ATOM 4518 O O . TRP E 1 62 ? 39.142 98.724 14.978 1.00 22.48 58 TRP E O 1
ATOM 4529 N N . SER E 1 63 ? 39.338 99.055 12.758 1.00 16.49 59 SER E N 1
ATOM 4530 C CA . SER E 1 63 ? 37.951 98.646 12.510 1.00 19.51 59 SER E CA 1
ATOM 4531 C C . SER E 1 63 ? 37.743 97.164 12.836 1.00 13.98 59 SER E C 1
ATOM 4532 O O . SER E 1 63 ? 36.609 96.723 13.071 1.00 20.06 59 SER E O 1
ATOM 4535 N N . LEU E 1 64 ? 38.830 96.397 12.863 1.00 14.53 60 LEU E N 1
ATOM 4536 C CA . LEU E 1 64 ? 38.749 94.990 13.265 1.00 18.68 60 LEU E CA 1
ATOM 4537 C C . LEU E 1 64 ? 38.136 94.854 14.655 1.00 22.86 60 LEU E C 1
ATOM 4538 O O . LEU E 1 64 ? 37.378 93.912 14.903 1.00 17.12 60 LEU E O 1
ATOM 4543 N N . ILE E 1 65 ? 38.424 95.803 15.550 1.00 14.48 61 ILE E N 1
ATOM 4544 C CA . ILE E 1 65 ? 37.825 95.738 16.891 1.00 11.34 61 ILE E CA 1
ATOM 4545 C C . ILE E 1 65 ? 36.799 96.836 17.130 1.00 24.53 61 ILE E C 1
ATOM 4546 O O . ILE E 1 65 ? 36.527 97.197 18.286 1.00 21.38 61 ILE E O 1
ATOM 4551 N N . GLY E 1 66 ? 36.234 97.368 16.041 1.00 15.06 62 GLY E N 1
ATOM 4552 C CA . GLY E 1 66 ? 35.176 98.371 16.140 1.00 16.24 62 GLY E CA 1
ATOM 4553 C C . GLY E 1 66 ? 35.661 99.740 16.598 1.00 21.28 62 GLY E C 1
ATOM 4554 O O . GLY E 1 66 ? 34.877 100.559 17.090 1.00 20.18 62 GLY E O 1
ATOM 4555 N N . ALA E 1 67 ? 36.956 99.988 16.431 1.00 17.61 63 ALA E N 1
ATOM 4556 C CA . ALA E 1 67 ? 37.560 101.234 16.869 1.00 19.27 63 ALA E CA 1
ATOM 4557 C C . ALA E 1 67 ? 37.963 102.073 15.661 1.00 23.92 63 ALA E C 1
ATOM 4558 O O . ALA E 1 67 ? 37.967 101.577 14.525 1.00 15.37 63 ALA E O 1
ATOM 4560 N N . ARG E 1 68 ? 38.313 103.333 15.916 1.00 21.07 64 ARG E N 1
ATOM 4561 C CA . ARG E 1 68 ? 38.770 104.250 14.873 1.00 22.01 64 ARG E CA 1
ATOM 4562 C C . ARG E 1 68 ? 39.794 105.230 15.455 1.00 32.05 64 ARG E C 1
ATOM 4563 O O . ARG E 1 68 ? 39.734 105.574 16.645 1.00 19.12 64 ARG E O 1
ATOM 4571 N N . LYS E 1 69 ? 40.734 105.680 14.630 1.00 26.04 65 LYS E N 1
ATOM 4572 C CA . LYS E 1 69 ? 41.710 106.667 15.085 1.00 28.94 65 LYS E CA 1
ATOM 4573 C C . LYS E 1 69 ? 41.174 108.096 15.024 1.00 32.75 65 LYS E C 1
ATOM 4574 O O . LYS E 1 69 ? 40.291 108.410 14.232 1.00 29.70 65 LYS E O 1
ATOM 4580 N N . TRP E 1 70 ? 41.726 108.951 15.881 1.00 30.57 66 TRP E N 1
ATOM 4581 C CA . TRP E 1 70 ? 41.314 110.339 15.978 1.00 30.29 66 TRP E CA 1
ATOM 4582 C C . TRP E 1 70 ? 42.433 111.139 16.647 1.00 33.43 66 TRP E C 1
ATOM 4583 O O . TRP E 1 70 ? 42.898 110.787 17.741 1.00 28.99 66 TRP E O 1
ATOM 4594 N N . LYS E 1 71 ? 42.885 112.199 15.981 1.00 34.28 67 LYS E N 1
ATOM 4595 C CA . LYS E 1 71 ? 43.889 113.078 16.563 1.00 35.79 67 LYS E CA 1
ATOM 4596 C C . LYS E 1 71 ? 43.209 114.238 17.276 1.00 37.80 67 LYS E C 1
ATOM 4597 O O . LYS E 1 71 ? 42.330 114.889 16.706 1.00 45.93 67 LYS E O 1
ATOM 4599 N N . SER E 1 72 ? 43.615 114.500 18.515 1.00 29.47 68 SER E N 1
ATOM 4600 C CA . SER E 1 72 ? 43.087 115.641 19.273 1.00 33.19 68 SER E CA 1
ATOM 4601 C C . SER E 1 72 ? 43.579 116.987 18.715 1.00 44.27 68 SER E C 1
ATOM 4602 O O . SER E 1 72 ? 44.579 117.033 17.992 1.00 42.79 68 SER E O 1
ATOM 4605 N N . PRO E 1 73 ? 42.877 118.090 19.049 1.00 50.04 69 PRO E N 1
ATOM 4606 C CA . PRO E 1 73 ? 43.349 119.417 18.630 1.00 46.63 69 PRO E CA 1
ATOM 4607 C C . PRO E 1 73 ? 44.698 119.758 19.251 1.00 46.69 69 PRO E C 1
ATOM 4608 O O . PRO E 1 73 ? 45.425 120.587 18.704 1.00 56.78 69 PRO E O 1
ATOM 4612 N N . GLU E 1 74 ? 45.026 119.126 20.374 1.00 46.72 70 GLU E N 1
ATOM 4613 C CA . GLU E 1 74 ? 46.328 119.305 21.011 1.00 53.11 70 GLU E CA 1
ATOM 4614 C C . GLU E 1 74 ? 47.415 118.428 20.364 1.00 54.62 70 GLU E C 1
ATOM 4615 O O . GLU E 1 74 ? 48.587 118.482 20.750 1.00 48.07 70 GLU E O 1
ATOM 4617 N N . GLY E 1 75 ? 47.018 117.617 19.386 1.00 53.67 71 GLY E N 1
ATOM 4618 C CA . GLY E 1 75 ? 47.955 116.772 18.663 1.00 54.84 71 GLY E CA 1
ATOM 4619 C C . GLY E 1 75 ? 48.064 115.356 19.206 1.00 52.02 71 GLY E C 1
ATOM 4620 O O . GLY E 1 75 ? 48.942 114.586 18.798 1.00 46.08 71 GLY E O 1
ATOM 4621 N N . GLU E 1 76 ? 47.172 115.005 20.125 1.00 47.29 72 GLU E N 1
ATOM 4622 C CA . GLU E 1 76 ? 47.214 113.685 20.732 1.00 46.87 72 GLU E CA 1
ATOM 4623 C C . GLU E 1 76 ? 46.773 112.645 19.721 1.00 40.69 72 GLU E C 1
ATOM 4624 O O . GLU E 1 76 ? 45.828 112.866 18.956 1.00 37.87 72 GLU E O 1
ATOM 4626 N N . GLU E 1 77 ? 47.478 111.522 19.694 1.00 28.99 73 GLU E N 1
ATOM 4627 C CA . GLU E 1 77 ? 47.036 110.387 18.896 1.00 30.51 73 GLU E CA 1
ATOM 4628 C C . GLU E 1 77 ? 46.085 109.574 19.756 1.00 26.11 73 GLU E C 1
ATOM 4629 O O . GLU E 1 77 ? 46.485 109.062 20.812 1.00 26.36 73 GLU E O 1
ATOM 4631 N N . LEU E 1 78 ? 44.821 109.485 19.344 1.00 25.46 74 LEU E N 1
ATOM 4632 C CA . LEU E 1 78 ? 43.823 108.758 20.144 1.00 26.45 74 LEU E CA 1
ATOM 4633 C C . LEU E 1 78 ? 43.131 107.648 19.370 1.00 27.56 74 LEU E C 1
ATOM 4634 O O . LEU E 1 78 ? 43.102 107.662 18.143 1.00 28.40 74 LEU E O 1
ATOM 4639 N N . VAL E 1 79 ? 42.561 106.693 20.102 1.00 22.25 75 VAL E N 1
ATOM 4640 C CA . VAL E 1 79 ? 41.697 105.700 19.500 1.00 19.57 75 VAL E CA 1
ATOM 4641 C C . VAL E 1 79 ? 40.362 105.696 20.228 1.00 18.90 75 VAL E C 1
ATOM 4642 O O . VAL E 1 79 ? 40.314 105.699 21.463 1.00 18.41 75 VAL E O 1
ATOM 4646 N N . ILE E 1 80 ? 39.283 105.712 19.453 1.00 19.42 76 ILE E N 1
ATOM 4647 C CA . ILE E 1 80 ? 37.936 105.759 19.993 1.00 15.99 76 ILE E CA 1
ATOM 4648 C C . ILE E 1 80 ? 37.341 104.369 19.897 1.00 17.11 76 ILE E C 1
ATOM 4649 O O . ILE E 1 80 ? 37.250 103.799 18.809 1.00 19.62 76 ILE E O 1
ATOM 4654 N N . HIS E 1 81 ? 36.921 103.830 21.034 1.00 14.00 77 HIS E N 1
ATOM 4655 C CA . HIS E 1 81 ? 36.336 102.500 21.077 1.00 10.94 77 HIS E CA 1
ATOM 4656 C C . HIS E 1 81 ? 35.186 102.508 22.078 1.00 18.85 77 HIS E C 1
ATOM 4657 O O . HIS E 1 81 ? 35.390 102.853 23.251 1.00 13.82 77 HIS E O 1
ATOM 4664 N N . ARG E 1 82 ? 33.990 102.135 21.616 1.00 16.72 78 ARG E N 1
ATOM 4665 C CA . ARG E 1 82 ? 32.765 102.191 22.429 1.00 20.83 78 ARG E CA 1
ATOM 4666 C C . ARG E 1 82 ? 32.563 103.512 23.163 1.00 22.57 78 ARG E C 1
ATOM 4667 O O . ARG E 1 82 ? 32.180 103.522 24.337 1.00 19.90 78 ARG E O 1
ATOM 4675 N N . GLY E 1 83 ? 32.830 104.623 22.489 1.00 20.39 79 GLY E N 1
ATOM 4676 C CA . GLY E 1 83 ? 32.591 105.930 23.078 1.00 21.34 79 GLY E CA 1
ATOM 4677 C C . GLY E 1 83 ? 33.671 106.454 24.012 1.00 26.60 79 GLY E C 1
ATOM 4678 O O . GLY E 1 83 ? 33.535 107.557 24.537 1.00 25.97 79 GLY E O 1
ATOM 4679 N N . HIS E 1 84 ? 34.736 105.677 24.219 1.00 22.38 80 HIS E N 1
ATOM 4680 C CA . HIS E 1 84 ? 35.852 106.108 25.066 1.00 14.53 80 HIS E CA 1
ATOM 4681 C C . HIS E 1 84 ? 37.090 106.417 24.226 1.00 16.47 80 HIS E C 1
ATOM 4682 O O . HIS E 1 84 ? 37.325 105.784 23.189 1.00 17.01 80 HIS E O 1
ATOM 4689 N N . ALA E 1 85 ? 37.895 107.374 24.680 1.00 18.61 81 ALA E N 1
ATOM 4690 C CA . ALA E 1 85 ? 39.137 107.720 23.988 1.00 22.71 81 ALA E CA 1
ATOM 4691 C C . ALA E 1 85 ? 40.301 107.061 24.702 1.00 21.16 81 ALA E C 1
ATOM 4692 O O . ALA E 1 85 ? 40.397 107.133 25.927 1.00 18.95 81 ALA E O 1
ATOM 4694 N N . TYR E 1 86 ? 41.184 106.419 23.950 1.00 18.32 82 TYR E N 1
ATOM 4695 C CA . TYR E 1 86 ? 42.376 105.820 24.541 1.00 14.98 82 TYR E CA 1
ATOM 4696 C C . TYR E 1 86 ? 43.608 106.490 23.959 1.00 16.03 82 TYR E C 1
ATOM 4697 O O . TYR E 1 86 ? 43.715 106.621 22.740 1.00 21.39 82 TYR E O 1
ATOM 4706 N N . ARG E 1 87 ? 44.528 106.913 24.824 1.00 16.10 83 ARG E N 1
ATOM 4707 C CA . ARG E 1 87 ? 45.778 107.543 24.373 1.00 22.89 83 ARG E CA 1
ATOM 4708 C C . ARG E 1 87 ? 46.832 106.541 23.927 1.00 20.41 83 ARG E C 1
ATOM 4709 O O . ARG E 1 87 ? 47.013 105.486 24.555 1.00 16.17 83 ARG E O 1
ATOM 4717 N N . ARG E 1 88 ? 47.539 106.881 22.855 1.00 15.97 84 ARG E N 1
ATOM 4718 C CA . ARG E 1 88 ? 48.684 106.094 22.402 1.00 15.82 84 ARG E CA 1
ATOM 4719 C C . ARG E 1 88 ? 49.877 106.392 23.322 1.00 20.54 84 ARG E C 1
ATOM 4720 O O . ARG E 1 88 ? 50.254 107.545 23.498 1.00 24.57 84 ARG E O 1
ATOM 4728 N N . ARG E 1 89 ? 50.459 105.364 23.924 1.00 18.52 85 ARG E N 1
ATOM 4729 C CA . ARG E 1 89 ? 51.587 105.564 24.833 1.00 13.11 85 ARG E CA 1
ATOM 4730 C C . ARG E 1 89 ? 52.793 104.733 24.407 1.00 15.85 85 ARG E C 1
ATOM 4731 O O . ARG E 1 89 ? 52.694 103.521 24.206 1.00 19.78 85 ARG E O 1
ATOM 4739 N N . GLU E 1 90 ? 53.935 105.395 24.259 1.00 13.20 86 GLU E N 1
ATOM 4740 C CA . GLU E 1 90 ? 55.150 104.711 23.850 1.00 16.64 86 GLU E CA 1
ATOM 4741 C C . GLU E 1 90 ? 55.926 104.307 25.090 1.00 20.07 86 GLU E C 1
ATOM 4742 O O . GLU E 1 90 ? 56.343 105.156 25.876 1.00 25.76 86 GLU E O 1
ATOM 4748 N N . LEU E 1 91 ? 56.107 103.006 25.272 1.00 19.85 87 LEU E N 1
ATOM 4749 C CA . LEU E 1 91 ? 56.834 102.503 26.431 1.00 23.27 87 LEU E CA 1
ATOM 4750 C C . LEU E 1 91 ? 58.192 101.961 25.990 1.00 25.87 87 LEU E C 1
ATOM 4751 O O . LEU E 1 91 ? 58.274 100.918 25.333 1.00 28.96 87 LEU E O 1
ATOM 4756 N N . GLU E 1 92 ? 59.255 102.672 26.350 1.00 31.17 88 GLU E N 1
ATOM 4757 C CA . GLU E 1 92 ? 60.602 102.320 25.906 1.00 31.08 88 GLU E CA 1
ATOM 4758 C C . GLU E 1 92 ? 61.105 101.038 26.555 1.00 31.97 88 GLU E C 1
ATOM 4759 O O . GLU E 1 92 ? 60.826 100.768 27.723 1.00 28.22 88 GLU E O 1
ATOM 4761 N N . ALA E 1 93 ? 61.856 100.257 25.786 1.00 32.59 89 ALA E N 1
ATOM 4762 C CA . ALA E 1 93 ? 62.492 99.055 26.302 1.00 33.81 89 ALA E CA 1
ATOM 4763 C C . ALA E 1 93 ? 63.368 99.350 27.513 1.00 35.53 89 ALA E C 1
ATOM 4764 O O . ALA E 1 93 ? 63.910 100.453 27.650 1.00 36.33 89 ALA E O 1
ATOM 4766 N N . VAL E 1 94 ? 63.489 98.348 28.382 1.00 35.22 90 VAL E N 1
ATOM 4767 C CA . VAL E 1 94 ? 64.323 98.409 29.576 1.00 32.24 90 VAL E CA 1
ATOM 4768 C C . VAL E 1 94 ? 65.156 97.129 29.646 1.00 32.27 90 VAL E C 1
ATOM 4769 O O . VAL E 1 94 ? 64.629 96.032 29.427 1.00 30.07 90 VAL E O 1
ATOM 4773 N N . ASP E 1 95 ? 66.452 97.269 29.925 1.00 38.66 91 ASP E N 1
ATOM 4774 C CA . ASP E 1 95 ? 67.355 96.117 30.015 1.00 43.96 91 ASP E CA 1
ATOM 4775 C C . ASP E 1 95 ? 68.466 96.331 31.042 1.00 43.92 91 ASP E C 1
ATOM 4776 O O . ASP E 1 95 ? 68.235 96.240 32.248 1.00 42.29 91 ASP E O 1
ATOM 4778 N N . LEU E 1 99 ? 65.601 93.718 35.628 1.00 44.89 95 LEU E N 1
ATOM 4779 C CA . LEU E 1 99 ? 64.491 94.406 34.964 1.00 46.30 95 LEU E CA 1
ATOM 4780 C C . LEU E 1 99 ? 64.614 94.374 33.443 1.00 41.16 95 LEU E C 1
ATOM 4781 O O . LEU E 1 99 ? 65.330 95.180 32.849 1.00 35.20 95 LEU E O 1
ATOM 4783 N N . LYS E 1 100 ? 63.905 93.444 32.818 1.00 37.11 96 LYS E N 1
ATOM 4784 C CA . LYS E 1 100 ? 63.856 93.396 31.365 1.00 41.18 96 LYS E CA 1
ATOM 4785 C C . LYS E 1 100 ? 62.430 93.615 30.874 1.00 43.96 96 LYS E C 1
ATOM 4786 O O . LYS E 1 100 ? 61.515 92.898 31.281 1.00 50.20 96 LYS E O 1
ATOM 4788 N N . LEU E 1 101 ? 62.244 94.602 30.000 1.00 38.98 97 LEU E N 1
ATOM 4789 C CA . LEU E 1 101 ? 60.926 94.903 29.435 1.00 36.99 97 LEU E CA 1
ATOM 4790 C C . LEU E 1 101 ? 61.060 95.316 27.970 1.00 36.34 97 LEU E C 1
ATOM 4791 O O . LEU E 1 101 ? 61.767 96.276 27.654 1.00 29.98 97 LEU E O 1
ATOM 4796 N N . PRO E 1 102 ? 60.381 94.588 27.070 1.00 35.54 98 PRO E N 1
ATOM 4797 C CA . PRO E 1 102 ? 60.403 94.893 25.638 1.00 30.70 98 PRO E CA 1
ATOM 4798 C C . PRO E 1 102 ? 59.787 96.252 25.407 1.00 30.94 98 PRO E C 1
ATOM 4799 O O . PRO E 1 102 ? 59.023 96.703 26.248 1.00 38.12 98 PRO E O 1
ATOM 4803 N N . ALA E 1 103 ? 60.101 96.897 24.295 1.00 27.68 99 ALA E N 1
ATOM 4804 C CA . ALA E 1 103 ? 59.398 98.114 23.920 1.00 25.63 99 ALA E CA 1
ATOM 4805 C C . ALA E 1 103 ? 57.925 97.776 23.710 1.00 30.44 99 ALA E C 1
ATOM 4806 O O . ALA E 1 103 ? 57.584 96.648 23.358 1.00 28.61 99 ALA E O 1
ATOM 4808 N N . ALA E 1 104 ? 57.043 98.739 23.939 1.00 28.49 100 ALA E N 1
ATOM 4809 C CA . ALA E 1 104 ? 55.624 98.486 23.730 1.00 23.00 100 ALA E CA 1
ATOM 4810 C C . ALA E 1 104 ? 54.891 99.768 23.380 1.00 24.65 100 ALA E C 1
ATOM 4811 O O . ALA E 1 104 ? 55.356 100.873 23.695 1.00 20.90 100 ALA E O 1
ATOM 4813 N N . ILE E 1 105 ? 53.761 99.616 22.699 1.00 22.82 101 ILE E N 1
ATOM 4814 C CA . ILE E 1 105 ? 52.889 100.742 22.407 1.00 21.24 101 ILE E CA 1
ATOM 4815 C C . ILE E 1 105 ? 51.567 100.395 23.041 1.00 19.94 101 ILE E C 1
ATOM 4816 O O . ILE E 1 105 ? 50.929 99.408 22.662 1.00 15.72 101 ILE E O 1
ATOM 4821 N N . LYS E 1 106 ? 51.160 101.183 24.025 1.00 17.22 102 LYS E N 1
ATOM 4822 C CA . LYS E 1 106 ? 49.966 100.849 24.785 1.00 13.88 102 LYS E CA 1
ATOM 4823 C C . LYS E 1 106 ? 48.884 101.889 24.527 1.00 19.42 102 LYS E C 1
ATOM 4824 O O . LYS E 1 106 ? 49.165 103.083 24.446 1.00 18.43 102 LYS E O 1
ATOM 4830 N N . TYR E 1 107 ? 47.653 101.416 24.371 1.00 15.57 103 TYR E N 1
ATOM 4831 C CA . TYR E 1 107 ? 46.497 102.284 24.253 1.00 12.46 103 TYR E CA 1
ATOM 4832 C C . TYR E 1 107 ? 45.678 102.124 25.515 1.00 13.12 103 TYR E C 1
ATOM 4833 O O . TYR E 1 107 ? 45.143 101.034 25.792 1.00 16.78 103 TYR E O 1
ATOM 4842 N N . SER E 1 108 ? 45.599 103.206 26.286 1.00 7.35 104 SER E N 1
ATOM 4843 C CA . SER E 1 108 ? 44.896 103.199 27.570 1.00 19.00 104 SER E CA 1
ATOM 4844 C C . SER E 1 108 ? 44.354 104.577 27.924 1.00 12.83 104 SER E C 1
ATOM 4845 O O . SER E 1 108 ? 44.839 105.600 27.421 1.00 15.80 104 SER E O 1
ATOM 4848 N N . ARG E 1 109 ? 43.370 104.596 28.818 1.00 7.40 105 ARG E N 1
ATOM 4849 C CA . ARG E 1 109 ? 42.778 105.832 29.320 1.00 7.63 105 ARG E CA 1
ATOM 4850 C C . ARG E 1 109 ? 42.688 105.783 30.841 1.00 17.34 105 ARG E C 1
ATOM 4851 O O . ARG E 1 109 ? 42.801 104.710 31.463 1.00 12.87 105 ARG E O 1
ATOM 4859 N N . GLY E 1 110 ? 42.479 106.945 31.448 1.00 11.39 106 GLY E N 1
ATOM 4860 C CA . GLY E 1 110 ? 42.254 106.999 32.876 1.00 11.52 106 GLY E CA 1
ATOM 4861 C C . GLY E 1 110 ? 40.910 106.379 33.210 1.00 14.71 106 GLY E C 1
ATOM 4862 O O . GLY E 1 110 ? 39.961 106.472 32.425 1.00 18.33 106 GLY E O 1
ATOM 4863 N N . ALA E 1 111 ? 40.825 105.731 34.366 1.00 15.06 107 ALA E N 1
ATOM 4864 C CA . ALA E 1 111 ? 39.568 105.133 34.808 1.00 20.87 107 ALA E CA 1
ATOM 4865 C C . ALA E 1 111 ? 38.544 106.233 35.043 1.00 20.60 107 ALA E C 1
ATOM 4866 O O . ALA E 1 111 ? 38.895 107.337 35.469 1.00 17.17 107 ALA E O 1
ATOM 4868 N N . LYS E 1 112 ? 37.285 105.925 34.757 1.00 20.87 108 LYS E N 1
ATOM 4869 C CA . LYS E 1 112 ? 36.177 106.828 35.048 1.00 22.28 108 LYS E CA 1
ATOM 4870 C C . LYS E 1 112 ? 35.467 106.336 36.292 1.00 20.75 108 LYS E C 1
ATOM 4871 O O . LYS E 1 112 ? 35.654 105.182 36.706 1.00 17.67 108 LYS E O 1
ATOM 4877 N N . VAL E 1 113 ? 34.645 107.193 36.886 1.00 20.48 109 VAL E N 1
ATOM 4878 C CA . VAL E 1 113 ? 33.891 106.780 38.074 1.00 30.25 109 VAL E CA 1
ATOM 4879 C C . VAL E 1 113 ? 33.030 105.540 37.776 1.00 27.23 109 VAL E C 1
ATOM 4880 O O . VAL E 1 113 ? 32.848 104.681 38.629 1.00 29.43 109 VAL E O 1
ATOM 4884 N N . SER E 1 114 ? 32.550 105.416 36.543 1.00 20.42 110 SER E N 1
ATOM 4885 C CA . SER E 1 114 ? 31.683 104.297 36.198 1.00 23.53 110 SER E CA 1
ATOM 4886 C C . SER E 1 114 ? 32.414 102.993 35.854 1.00 23.56 110 SER E C 1
ATOM 4887 O O . SER E 1 114 ? 31.768 101.951 35.729 1.00 14.33 110 SER E O 1
ATOM 4890 N N . ASP E 1 115 ? 33.742 103.032 35.709 1.00 14.61 111 ASP E N 1
ATOM 4891 C CA . ASP E 1 115 ? 34.492 101.793 35.426 1.00 25.88 111 ASP E CA 1
ATOM 4892 C C . ASP E 1 115 ? 34.507 100.843 36.625 1.00 14.61 111 ASP E C 1
ATOM 4893 O O . ASP E 1 115 ? 34.892 101.230 37.728 1.00 22.37 111 ASP E O 1
ATOM 4898 N N . PRO E 1 116 ? 34.112 99.588 36.395 1.00 16.51 112 PRO E N 1
ATOM 4899 C CA . PRO E 1 116 ? 34.136 98.555 37.437 1.00 17.98 112 PRO E CA 1
ATOM 4900 C C . PRO E 1 116 ? 35.563 98.263 37.824 1.00 17.44 112 PRO E C 1
ATOM 4901 O O . PRO E 1 116 ? 36.492 98.631 37.089 1.00 18.37 112 PRO E O 1
ATOM 4905 N N . GLN E 1 117 ? 35.740 97.605 38.959 1.00 17.50 113 GLN E N 1
ATOM 4906 C CA . GLN E 1 117 ? 37.053 97.455 39.570 1.00 21.87 113 GLN E CA 1
ATOM 4907 C C . GLN E 1 117 ? 37.955 96.580 38.716 1.00 23.25 113 GLN E C 1
ATOM 4908 O O . GLN E 1 117 ? 39.139 96.874 38.544 1.00 23.25 113 GLN E O 1
ATOM 4910 N N . HIS E 1 118 ? 37.377 95.520 38.155 1.00 16.82 114 HIS E N 1
ATOM 4911 C CA . HIS E 1 118 ? 38.148 94.525 37.429 1.00 17.17 114 HIS E CA 1
ATOM 4912 C C . HIS E 1 118 ? 38.840 95.064 36.176 1.00 17.77 114 HIS E C 1
ATOM 4913 O O . HIS E 1 118 ? 39.714 94.397 35.641 1.00 26.65 114 HIS E O 1
ATOM 4920 N N . VAL E 1 119 ? 38.472 96.255 35.700 1.00 19.95 115 VAL E N 1
ATOM 4921 C CA . VAL E 1 119 ? 39.169 96.806 34.527 1.00 21.28 115 VAL E CA 1
ATOM 4922 C C . VAL E 1 119 ? 40.224 97.854 34.913 1.00 20.57 115 VAL E C 1
ATOM 4923 O O . VAL E 1 119 ? 40.958 98.347 34.064 1.00 24.04 115 VAL E O 1
ATOM 4927 N N . ARG E 1 120 ? 40.308 98.176 36.199 1.00 20.88 116 ARG E N 1
ATOM 4928 C CA . ARG E 1 120 ? 41.216 99.228 36.663 1.00 20.96 116 ARG E CA 1
ATOM 4929 C C . ARG E 1 120 ? 42.590 98.675 36.994 1.00 19.15 116 ARG E C 1
ATOM 4930 O O . ARG E 1 120 ? 42.701 97.681 37.689 1.00 26.75 116 ARG E O 1
ATOM 4938 N N . GLU E 1 121 ? 43.629 99.329 36.485 1.00 14.85 117 GLU E N 1
ATOM 4939 C CA . GLU E 1 121 ? 45.002 98.946 36.756 1.00 15.06 117 GLU E CA 1
ATOM 4940 C C . GLU E 1 121 ? 45.602 100.069 37.586 1.00 22.56 117 GLU E C 1
ATOM 4941 O O . GLU E 1 121 ? 45.745 101.196 37.106 1.00 21.66 117 GLU E O 1
ATOM 4947 N N . LYS E 1 122 ? 45.928 99.774 38.840 1.00 22.20 118 LYS E N 1
ATOM 4948 C CA . LYS E 1 122 ? 46.483 100.790 39.728 1.00 29.45 118 LYS E CA 1
ATOM 4949 C C . LYS E 1 122 ? 47.890 101.118 39.276 1.00 27.15 118 LYS E C 1
ATOM 4950 O O . LYS E 1 122 ? 48.694 100.226 39.009 1.00 26.01 118 LYS E O 1
ATOM 4952 N N . ALA E 1 123 ? 48.175 102.405 39.163 1.00 20.45 119 ALA E N 1
ATOM 4953 C CA . ALA E 1 123 ? 49.467 102.866 38.682 1.00 28.16 119 ALA E CA 1
ATOM 4954 C C . ALA E 1 123 ? 50.029 103.858 39.684 1.00 32.38 119 ALA E C 1
ATOM 4955 O O . ALA E 1 123 ? 49.466 104.042 40.750 1.00 37.84 119 ALA E O 1
ATOM 4957 N N . ASP E 1 124 ? 51.119 104.522 39.323 1.00 32.22 120 ASP E N 1
ATOM 4958 C CA . ASP E 1 124 ? 51.729 105.517 40.205 1.00 27.52 120 ASP E CA 1
ATOM 4959 C C . ASP E 1 124 ? 50.817 106.710 40.490 1.00 35.08 120 ASP E C 1
ATOM 4960 O O . ASP E 1 124 ? 49.912 107.018 39.712 1.00 33.76 120 ASP E O 1
ATOM 4965 N N . GLY E 1 125 ? 51.051 107.371 41.621 1.00 41.72 121 GLY E N 1
ATOM 4966 C CA . GLY E 1 125 ? 50.342 108.594 41.951 1.00 41.89 121 GLY E CA 1
ATOM 4967 C C . GLY E 1 125 ? 48.845 108.432 42.100 1.00 37.89 121 GLY E C 1
ATOM 4968 O O . GLY E 1 125 ? 48.090 109.364 41.807 1.00 41.95 121 GLY E O 1
ATOM 4969 N N . ASP E 1 126 ? 48.414 107.252 42.543 1.00 31.94 122 ASP E N 1
ATOM 4970 C CA . ASP E 1 126 ? 46.988 106.984 42.750 1.00 39.78 122 ASP E CA 1
ATOM 4971 C C . ASP E 1 126 ? 46.177 107.051 41.445 1.00 33.04 122 ASP E C 1
ATOM 4972 O O . ASP E 1 126 ? 44.968 107.239 41.456 1.00 34.92 122 ASP E O 1
ATOM 4977 N N . ILE E 1 127 ? 46.837 106.877 40.308 1.00 22.07 123 ILE E N 1
ATOM 4978 C CA . ILE E 1 127 ? 46.102 106.879 39.048 1.00 17.98 123 ILE E CA 1
ATOM 4979 C C . ILE E 1 127 ? 45.694 105.455 38.669 1.00 16.30 123 ILE E C 1
ATOM 4980 O O . ILE E 1 127 ? 46.452 104.517 38.891 1.00 20.80 123 ILE E O 1
ATOM 4985 N N . GLU E 1 128 ? 44.485 105.294 38.135 1.00 19.65 124 GLU E N 1
ATOM 4986 C CA . GLU E 1 128 ? 44.064 104.015 37.581 1.00 16.73 124 GLU E CA 1
ATOM 4987 C C . GLU E 1 128 ? 43.850 104.099 36.065 1.00 16.19 124 GLU E C 1
ATOM 4988 O O . GLU E 1 128 ? 43.200 105.022 35.579 1.00 14.24 124 GLU E O 1
ATOM 4994 N N . TYR E 1 129 ? 44.394 103.132 35.331 1.00 10.66 125 TYR E N 1
ATOM 4995 C CA . TYR E 1 129 ? 44.300 103.105 33.879 1.00 13.21 125 TYR E CA 1
ATOM 4996 C C . TYR E 1 129 ? 43.419 101.951 33.425 1.00 15.26 125 TYR E C 1
ATOM 4997 O O . TYR E 1 129 ? 43.278 100.942 34.124 1.00 14.43 125 TYR E O 1
ATOM 5006 N N . VAL E 1 130 ? 42.826 102.099 32.250 1.00 13.44 126 VAL E N 1
ATOM 5007 C CA . VAL E 1 130 ? 42.001 101.045 31.691 1.00 15.12 126 VAL E CA 1
ATOM 5008 C C . VAL E 1 130 ? 42.584 100.793 30.324 1.00 12.74 126 VAL E C 1
ATOM 5009 O O . VAL E 1 130 ? 42.774 101.745 29.565 1.00 11.32 126 VAL E O 1
ATOM 5013 N N . SER E 1 131 ? 42.882 99.534 30.009 1.00 12.50 127 SER E N 1
ATOM 5014 C CA . SER E 1 131 ? 43.598 99.208 28.774 1.00 16.71 127 SER E CA 1
ATOM 5015 C C . SER E 1 131 ? 42.707 98.785 27.618 1.00 11.68 127 SER E C 1
ATOM 5016 O O . SER E 1 131 ? 41.789 97.972 27.783 1.00 17.27 127 SER E O 1
ATOM 5019 N N . LEU E 1 132 ? 43.010 99.296 26.430 1.00 13.90 128 LEU E N 1
ATOM 5020 C CA . LEU E 1 132 ? 42.351 98.811 25.220 1.00 14.86 128 LEU E CA 1
ATOM 5021 C C . LEU E 1 132 ? 43.221 97.769 24.524 1.00 15.50 128 LEU E C 1
ATOM 5022 O O . LEU E 1 132 ? 42.739 96.693 24.124 1.00 12.95 128 LEU E O 1
ATOM 5027 N N . ALA E 1 133 ? 44.503 98.096 24.366 1.00 12.06 129 ALA E N 1
ATOM 5028 C CA . ALA E 1 133 ? 45.394 97.276 23.539 1.00 21.22 129 ALA E CA 1
ATOM 5029 C C . ALA E 1 133 ? 46.862 97.556 23.838 1.00 23.19 129 ALA E C 1
ATOM 5030 O O . ALA E 1 133 ? 47.242 98.674 24.221 1.00 18.20 129 ALA E O 1
ATOM 5032 N N . ILE E 1 134 ? 47.695 96.542 23.658 1.00 19.77 130 ILE E N 1
ATOM 5033 C CA . ILE E 1 134 ? 49.128 96.771 23.755 1.00 25.14 130 ILE E CA 1
ATOM 5034 C C . ILE E 1 134 ? 49.871 96.083 22.618 1.00 29.54 130 ILE E C 1
ATOM 5035 O O . ILE E 1 134 ? 49.698 94.885 22.379 1.00 24.78 130 ILE E O 1
ATOM 5040 N N . PHE E 1 135 ? 50.676 96.851 21.895 1.00 22.87 131 PHE E N 1
ATOM 5041 C CA . PHE E 1 135 ? 51.430 96.283 20.794 1.00 21.07 131 PHE E CA 1
ATOM 5042 C C . PHE E 1 135 ? 52.830 95.986 21.316 1.00 22.22 131 PHE E C 1
ATOM 5043 O O . PHE E 1 135 ? 53.538 96.880 21.817 1.00 20.18 131 PHE E O 1
ATOM 5051 N N . ARG E 1 136 ? 53.214 94.718 21.238 1.00 35.59 132 ARG E N 1
ATOM 5052 C CA . ARG E 1 136 ? 54.392 94.253 21.953 1.00 36.49 132 ARG E CA 1
ATOM 5053 C C . ARG E 1 136 ? 54.853 92.877 21.484 1.00 37.55 132 ARG E C 1
ATOM 5054 O O . ARG E 1 136 ? 54.103 91.899 21.554 1.00 34.57 132 ARG E O 1
ATOM 5062 N N . GLY E 1 137 ? 56.093 92.814 21.008 1.00 35.25 133 GLY E N 1
ATOM 5063 C CA . GLY E 1 137 ? 56.713 91.553 20.649 1.00 39.45 133 GLY E CA 1
ATOM 5064 C C . GLY E 1 137 ? 56.041 90.860 19.483 1.00 43.12 133 GLY E C 1
ATOM 5065 O O . GLY E 1 137 ? 55.585 91.521 18.546 1.00 45.93 133 GLY E O 1
ATOM 5066 N N . GLY E 1 138 ? 55.996 89.528 19.543 1.00 38.56 134 GLY E N 1
ATOM 5067 C CA . GLY E 1 138 ? 55.387 88.707 18.507 1.00 33.18 134 GLY E CA 1
ATOM 5068 C C . GLY E 1 138 ? 55.951 88.974 17.125 1.00 38.91 134 GLY E C 1
ATOM 5069 O O . GLY E 1 138 ? 56.952 89.678 16.977 1.00 41.46 134 GLY E O 1
ATOM 5070 N N . LYS E 1 139 ? 55.309 88.411 16.106 1.00 37.34 135 LYS E N 1
ATOM 5071 C CA . LYS E 1 139 ? 55.665 88.723 14.726 1.00 38.64 135 LYS E CA 1
ATOM 5072 C C . LYS E 1 139 ? 54.431 89.186 13.964 1.00 41.74 135 LYS E C 1
ATOM 5073 O O . LYS E 1 139 ? 53.309 88.768 14.268 1.00 39.94 135 LYS E O 1
ATOM 5075 N N . ARG E 1 140 ? 54.657 90.041 12.970 1.00 41.13 136 ARG E N 1
ATOM 5076 C CA . ARG E 1 140 ? 53.591 90.729 12.249 1.00 43.58 136 ARG E CA 1
ATOM 5077 C C . ARG E 1 140 ? 52.618 89.795 11.539 1.00 46.16 136 ARG E C 1
ATOM 5078 O O . ARG E 1 140 ? 53.028 88.956 10.745 1.00 44.17 136 ARG E O 1
ATOM 5086 N N . GLN E 1 141 ? 51.330 89.939 11.836 1.00 47.13 137 GLN E N 1
ATOM 5087 C CA . GLN E 1 141 ? 50.293 89.264 11.057 1.00 41.70 137 GLN E CA 1
ATOM 5088 C C . GLN E 1 141 ? 49.758 90.265 10.043 1.00 39.97 137 GLN E C 1
ATOM 5089 O O . GLN E 1 141 ? 49.209 91.309 10.417 1.00 40.15 137 GLN E O 1
ATOM 5095 N N . GLU E 1 142 ? 49.913 89.949 8.765 1.00 35.40 138 GLU E N 1
ATOM 5096 C CA . GLU E 1 142 ? 49.501 90.853 7.699 1.00 37.13 138 GLU E CA 1
ATOM 5097 C C . GLU E 1 142 ? 47.997 91.092 7.654 1.00 31.30 138 GLU E C 1
ATOM 5098 O O . GLU E 1 142 ? 47.541 92.161 7.256 1.00 38.69 138 GLU E O 1
ATOM 5104 N N . ARG E 1 143 ? 47.219 90.096 8.050 1.00 35.08 139 ARG E N 1
ATOM 5105 C CA . ARG E 1 143 ? 45.770 90.234 8.000 1.00 39.55 139 ARG E CA 1
ATOM 5106 C C . ARG E 1 143 ? 45.271 91.304 8.977 1.00 35.94 139 ARG E C 1
ATOM 5107 O O . ARG E 1 143 ? 44.172 91.841 8.810 1.00 34.90 139 ARG E O 1
ATOM 5115 N N . TYR E 1 144 ? 46.086 91.628 9.978 1.00 29.44 140 TYR E N 1
ATOM 5116 C CA . TYR E 1 144 ? 45.695 92.606 11.003 1.00 38.79 140 TYR E CA 1
ATOM 5117 C C . TYR E 1 144 ? 45.787 94.028 10.473 1.00 35.17 140 TYR E C 1
ATOM 5118 O O . TYR E 1 144 ? 45.267 94.967 11.082 1.00 28.02 140 TYR E O 1
ATOM 5127 N N . ALA E 1 145 ? 46.478 94.189 9.351 1.00 34.88 141 ALA E N 1
ATOM 5128 C CA . ALA E 1 145 ? 46.772 95.522 8.849 1.00 31.83 141 ALA E CA 1
ATOM 5129 C C . ALA E 1 145 ? 45.623 96.085 8.028 1.00 30.93 141 ALA E C 1
ATOM 5130 O O . ALA E 1 145 ? 44.760 95.340 7.560 1.00 27.95 141 ALA E O 1
ATOM 5132 N N . VAL E 1 146 ? 45.607 97.409 7.890 1.00 30.54 142 VAL E N 1
ATOM 5133 C CA . VAL E 1 146 ? 44.730 98.084 6.944 1.00 38.07 142 VAL E CA 1
ATOM 5134 C C . VAL E 1 146 ? 45.048 97.588 5.526 1.00 39.80 142 VAL E C 1
ATOM 5135 O O . VAL E 1 146 ? 46.212 97.482 5.146 1.00 41.07 142 VAL E O 1
ATOM 5139 N N . PRO E 1 147 ? 44.012 97.236 4.753 1.00 47.99 143 PRO E N 1
ATOM 5140 C CA . PRO E 1 147 ? 44.231 96.753 3.384 1.00 55.28 143 PRO E CA 1
ATOM 5141 C C . PRO E 1 147 ? 44.453 97.899 2.397 1.00 57.01 143 PRO E C 1
ATOM 5142 O O . PRO E 1 147 ? 44.186 99.051 2.748 1.00 53.65 143 PRO E O 1
#

Radius of gyration: 26.04 Å; Cα contacts (8 Å, |Δi|>4): 1674; chains: 5; bounding box: 74×72×63 Å

Organism: Deinococcus radiodurans (strain ATCC 13939 / DSM 20539 / JCM 16871 / CCUG 27074 / LMG 4051 / NBRC 15346 / NCIMB 9279 / VKM B-1422 / R1) (NCBI:txid243230)

Solvent-accessible surface area: 33378 Å² total; per-residue (Å²): 82,6,40,0,50,5,44,2,46,3,4,0,92,1,24,10,77,4,96,53,52,111,33,10,32,90,28,6,37,109,32,3,97,94,28,17,10,12,13,136,58,50,54,22,6,8,58,7,16,51,93,0,17,104,52,7,12,28,13,8,5,6,3,144,74,36,126,92,79,50,5,34,6,76,50,22,45,2,146,99,65,107,73,133,61,62,105,50,117,102,49,79,102,76,53,5,22,37,12,1,18,39,30,78,98,16,7,23,85,117,48,63,13,77,46,134,72,104,82,64,60,7,6,0,0,14,0,99,36,68,64,104,53,82,108,10,8,92,132,96,8,31,0,26,5,51,2,44,4,3,0,110,1,31,8,76,4,76,122,61,93,125,10,35,55,27,4,16,98,30,3,144,90,24,15,7,11,17,105,58,46,54,21,1,9,61,6,13,60,54,0,15,100,55,7,8,12,9,7,5,6,3,144,156,186,129,36,2,27,6,74,48,20,44,3,136,97,67,129,75,86,59,70,139,119,86,110,80,41,6,23,43,12,2,21,40,31,74,113,13,8,26,135,112,49,51,19,79,42,140,72,104,85,54,64,6,8,0,0,13,0,98,34,75,72,89,59,117,110,12,6,92,128,104,56,3,38,0,25,4,44,2,45,4,4,0,103,1,36,8,61,4,79,92,38,98,35,7,39,59,29,5,30,90,16,3,157,82,18,18,7,10,21,79,58,49,49,22,1,8,56,5,17,58,57,0,14,101,46,7,10,26,14,7,5,6,5,147,76,190,119,34,4,27,7,78,48,19,45,4,145,117,66,82,82,88,62,85,136,120,117,80,42,6,24,41,12,1,18,38,32,75,93,12,8,24,86,118,48,63,13,82,44,139,71,104,86,61,61,7,7,0,0,13,0,96,35,73,70,87,51,125,112,11,10,83,142,107,58,44,3,55,0,74,4,52,2,46,3,4,1,17,0,24,7,44,6,73,51,57,112,34,12,33,92,27,5,40,93,13,4,74,95,27,14,9,12,15,64,60,47,51,17,0,9,60,6,15,60,58,0,16,100,54,7,10,29,22,8,6,7,3,136,76,185,125,33,4,29,8,80,51,31,44,3,144,112,59,79,85,93,62,109,166,85,42,6,26,42,12,1,19,41,30,79,92,14,8,29,86,111,49,63,12,75,50,133,71,106,84,63,61,7,6,0,0,12,0,93,37,76,69,85,71,122,114,15,4,92,138,96,74,38,3,36,0,34,5,44,2,43,4,4,1,95,1,21,8,84,2,88,42,69,105,34,8,32,89,28,6,38,110,32,2,79,99,24,14,10,13,31,106,59,41,54,22,6,10,60,5,15,64,55,0,18,93,50,4,13,11,20,8,6,6,4,148,140,121,74,19,137,104,62,28,53,20,1,29,8,78,54,31,45,3,131,83,62,127,76,88,66,67,133,116,87,112,79,49,4,20,40,7,2,20,37,30,73,91,14,7,30,83,116,47,64,12,77,44,133,73,142,84,63,60,7,7,0,0,14,0,91,29,74,74,84,57,121,112,14,8,88,136